Protein AF-0000000079570115 (afdb_homodimer)

Solvent-accessible surface area (backbone atoms only — not comparable to full-atom values): 28268 Å² total; per-residue (Å²): 130,54,68,67,56,49,50,48,51,37,52,71,70,34,70,84,72,47,74,63,49,49,54,50,51,52,37,60,72,34,90,69,39,60,46,42,53,69,56,54,35,53,56,34,44,64,68,73,39,52,60,67,57,50,54,48,49,50,52,51,37,36,74,74,51,54,30,40,80,48,92,73,21,38,26,60,25,71,70,52,47,52,50,35,50,46,42,55,38,42,63,60,65,66,70,51,83,68,86,68,44,22,40,34,41,36,52,58,55,75,94,67,52,72,66,56,49,50,52,49,51,51,53,37,42,76,68,44,38,30,61,69,40,94,53,32,33,34,37,69,54,27,56,77,68,75,79,67,68,72,65,76,71,37,92,39,52,46,49,29,47,29,32,58,76,58,58,68,68,48,49,60,69,48,42,66,60,66,59,54,43,52,50,49,54,53,51,53,55,50,67,70,50,92,62,56,68,55,55,46,49,42,48,52,53,49,49,48,58,52,39,54,68,49,66,78,70,57,71,92,80,47,63,92,79,60,52,62,67,58,47,40,56,53,44,54,57,50,48,54,54,49,49,53,53,49,51,56,60,70,71,106,130,55,68,66,56,50,52,49,49,37,50,72,71,34,70,84,70,48,76,64,49,49,53,49,51,54,37,59,71,33,89,70,39,58,47,42,53,70,56,54,36,51,58,34,46,64,67,74,38,52,58,68,57,49,54,51,48,51,53,52,36,36,74,74,52,55,30,39,82,48,92,73,20,39,26,61,26,73,72,53,45,52,48,34,51,45,42,56,40,43,62,61,64,67,70,51,85,66,88,67,43,22,40,34,40,37,52,57,54,76,94,68,51,71,67,56,49,50,52,49,51,51,54,40,42,74,67,44,36,31,61,67,42,92,54,32,34,35,36,72,55,26,55,78,71,75,80,68,65,72,66,78,72,38,94,38,52,45,49,30,48,28,32,57,76,58,57,67,66,47,47,61,71,48,42,65,61,65,60,53,45,53,51,49,52,52,50,52,55,49,68,72,50,92,60,57,69,56,55,46,48,42,48,52,52,50,51,48,58,51,40,53,68,49,65,78,70,58,70,91,80,47,64,92,78,59,54,63,66,56,47,41,54,52,43,54,58,50,48,55,55,49,49,53,51,48,51,58,60,70,73,107

Secondary structure (DSSP, 8-state):
--HHHHHHHHHHHSPPPPHHHHHHHHHHTSSSSEEEHHHHHHHHHHTT--HHHHHHHHHHHHHTTSEEEETTEEEE-HHHHHHHHHHHHHHS--B----S-EEEEEE--S---HHHHHHHHHHHHHTT-EEEETTEEEEES-B---TT-GGGG-TTEEEEEEEES-HHHHHHHH--HHHHHHHHHHHHHHHTS---HHHHHHHHHHHHHHHHT-----GGGS-TT--HHHHHHHHHHHHHHHHHHHHHHHH-/--HHHHHHHHHHHSPPPPHHHHHHHHHHTSSSSEEEHHHHHHHHHHTT--HHHHHHHHHHHHHTTSEEEETTEEEE-HHHHHHHHHHHHHHS--B----S-EEEEEE--S---HHHHHHHHHHHHHTT-EEEETTEEEEES-B---TT-GGGG-TTEEEEEEEES-HHHHHHHH--HHHHHHHHHHHHHHHTS---HHHHHHHHHHHHHHHHT-----GGGS-TT--HHHHHHHHHHHHHHHHHHHHHHHH-

Nearest PDB structures (foldseek):
  3kfw-assembly1_X  TM=7.604E-01  e=1.268E-18  Mycobacterium tuberculosis
  8a39-assembly2_BP1-2  TM=6.695E-01  e=2.628E-09  Escherichia coli W
  2x4h-assembly1_D  TM=6.745E-01  e=5.618E-01  Saccharolobus solfataricus P2
  7clf-assembly1_A  TM=5.783E-01  e=4.313E-01  Serratia marcescens
  6lbs-assembly6_F  TM=4.288E-01  e=1.241E+00  Kluyveromyces lactis

Organism: NCBI:txid1891644

Foldseek 3Di:
DDPVVLVVLLCVLFPPADLLRQLLLCLLPDVVSKDALLLSQLSCVLVVHHSVNNVVSVVVCVVVPQWDDDVRIIGGDPVSVLVSVLLVCLLPPQWADFPQKKKKKAFQDDDDDPVRQVVVVVVLVSQLWFDLDVRMTMAGDTGDDPPPDPPVPDPGMDIDTDHDPDVQVVCVSGDDQVVLQVSLVSLLSSLVDDDDLSSLSSSLSSLSVSSSNPSPHDPVRDDPVRCSVVSSVSSVVSVVVSVVVSVVSSVD/DDPVVLVVLLCVLFPPADLLRQLLLCLLPDVVSKDALLLSQLSCVLVVHHSVNNVVSVVVCVVVPQWDDDVRIIGGDPVSVLVSVLLVCLLPPQWADFPQKKKKKAFQDDDDDPVVQVVVVVVLVSQLWFDLDVRMTMAGDTGDDPPPDPPVPDPGMDIDTDHDPDVQVVCVSGDDQVVLQVSLVSLLSSLPDDDDLSSLSRSLSSLSVSSSNPSPHDPVRDDPVRCSVVSSVSSVVSVVVSVVVSVVSSVD

Structure (mmCIF, N/CA/C/O backbone):
data_AF-0000000079570115-model_v1
#
loop_
_entity.id
_entity.type
_entity.pdbx_description
1 polymer 'PaaX domain-containing protein, C-domain protein'
#
loop_
_atom_site.group_PDB
_atom_site.id
_atom_site.type_symbol
_atom_site.label_atom_id
_atom_site.label_alt_id
_atom_site.label_comp_id
_atom_site.label_asym_id
_atom_site.label_entity_id
_atom_site.label_seq_id
_atom_site.pdbx_PDB_ins_code
_atom_site.Cartn_x
_atom_site.Cartn_y
_atom_site.Cartn_z
_atom_site.occupancy
_atom_site.B_iso_or_equiv
_atom_site.auth_seq_id
_atom_site.auth_comp_id
_atom_site.auth_asym_id
_atom_site.auth_atom_id
_atom_site.pdbx_PDB_model_num
ATOM 1 N N . MET A 1 1 ? -20.984 -41.219 -18.484 1 45.78 1 MET A N 1
ATOM 2 C CA . MET A 1 1 ? -20.578 -40.125 -19.344 1 45.78 1 MET A CA 1
ATOM 3 C C . MET A 1 1 ? -19.797 -40.625 -20.562 1 45.78 1 MET A C 1
ATOM 5 O O . MET A 1 1 ? -18.891 -41.438 -20.406 1 45.78 1 MET A O 1
ATOM 9 N N . ASN A 1 2 ? -20.312 -40.438 -21.734 1 55.81 2 ASN A N 1
ATOM 10 C CA . ASN A 1 2 ? -19.75 -41.062 -22.938 1 55.81 2 ASN A CA 1
ATOM 11 C C . ASN A 1 2 ? -18.344 -40.562 -23.203 1 55.81 2 ASN A C 1
ATOM 13 O O . ASN A 1 2 ? -17.938 -39.5 -22.734 1 55.81 2 ASN A O 1
ATOM 17 N N . ARG A 1 3 ? -17.609 -41.531 -23.656 1 59.5 3 ARG A N 1
ATOM 18 C CA . ARG A 1 3 ? -16.203 -41.312 -23.984 1 59.5 3 ARG A CA 1
ATOM 19 C C . ARG A 1 3 ? -16.016 -40 -24.766 1 59.5 3 ARG A C 1
ATOM 21 O O . ARG A 1 3 ? -15.039 -39.281 -24.547 1 59.5 3 ARG A O 1
ATOM 28 N N . VAL A 1 4 ? -16.891 -39.844 -25.547 1 59 4 VAL A N 1
ATOM 29 C CA . VAL A 1 4 ? -16.859 -38.688 -26.406 1 59 4 VAL A CA 1
ATOM 30 C C . VAL A 1 4 ? -17.016 -37.406 -25.562 1 59 4 VAL A C 1
ATOM 32 O O . VAL A 1 4 ? -16.328 -36.406 -25.797 1 59 4 VAL A O 1
ATOM 35 N N . GLU A 1 5 ? -17.875 -37.469 -24.656 1 57.25 5 GLU A N 1
ATOM 36 C CA . GLU A 1 5 ? -18.109 -36.344 -23.766 1 57.25 5 GLU A CA 1
ATOM 37 C C . GLU A 1 5 ? -16.891 -36.094 -22.875 1 57.25 5 GLU A C 1
ATOM 39 O O . GLU A 1 5 ? -16.516 -34.938 -22.625 1 57.25 5 GLU A O 1
ATOM 44 N N . GLN A 1 6 ? -16.344 -37.094 -22.578 1 59.25 6 GLN A N 1
ATOM 45 C CA . GLN A 1 6 ? -15.133 -37.031 -21.75 1 59.25 6 GLN A CA 1
ATOM 46 C C . GLN A 1 6 ? -13.977 -36.406 -22.516 1 59.25 6 GLN A C 1
ATOM 48 O O . GLN A 1 6 ? -13.234 -35.594 -21.984 1 59.25 6 GLN A O 1
ATOM 53 N N . GLU A 1 7 ? -13.898 -36.906 -23.719 1 60.16 7 GLU A N 1
ATOM 54 C CA . GLU A 1 7 ? -12.859 -36.375 -24.578 1 60.16 7 GLU A CA 1
ATOM 55 C C . GLU A 1 7 ? -13.062 -34.875 -24.812 1 60.16 7 GLU A C 1
ATOM 57 O O . GLU A 1 7 ? -12.094 -34.094 -24.875 1 60.16 7 GLU A O 1
ATOM 62 N N . ARG A 1 8 ? -14.234 -34.594 -24.828 1 57.75 8 ARG A N 1
ATOM 63 C CA . ARG A 1 8 ? -14.586 -33.219 -25.062 1 57.75 8 ARG A CA 1
ATOM 64 C C . ARG A 1 8 ? -14.25 -32.344 -23.844 1 57.75 8 ARG A C 1
ATOM 66 O O . ARG A 1 8 ? -13.836 -31.203 -23.969 1 57.75 8 ARG A O 1
ATOM 73 N N . ASN A 1 9 ? -14.414 -32.969 -22.812 1 60.19 9 ASN A N 1
ATOM 74 C CA . ASN A 1 9 ? -14.156 -32.25 -21.562 1 60.19 9 ASN A CA 1
ATOM 75 C C . ASN A 1 9 ? -12.672 -31.984 -21.359 1 60.19 9 ASN A C 1
ATOM 77 O O . ASN A 1 9 ? -12.281 -30.875 -20.969 1 60.19 9 ASN A O 1
ATOM 81 N N . VAL A 1 10 ? -11.953 -33 -21.609 1 63.22 10 VAL A N 1
ATOM 82 C CA . VAL A 1 10 ? -10.5 -32.875 -21.5 1 63.22 10 VAL A CA 1
ATOM 83 C C . VAL A 1 10 ? -9.977 -31.875 -22.516 1 63.22 10 VAL A C 1
ATOM 85 O O . VAL A 1 10 ? -9.133 -31.031 -22.203 1 63.22 10 VAL A O 1
ATOM 88 N N . ALA A 1 11 ? -10.484 -32.094 -23.703 1 62.38 11 ALA A N 1
ATOM 89 C CA . ALA A 1 11 ? -10.039 -31.219 -24.781 1 62.38 11 ALA A CA 1
ATOM 90 C C . ALA A 1 11 ? -10.273 -29.75 -24.406 1 62.38 11 ALA A C 1
ATOM 92 O O . ALA A 1 11 ? -9.492 -28.875 -24.781 1 62.38 11 ALA A O 1
ATOM 93 N N . ALA A 1 12 ? -11.336 -29.609 -23.812 1 65.69 12 ALA A N 1
ATOM 94 C CA . ALA A 1 12 ? -11.695 -28.234 -23.438 1 65.69 12 ALA A CA 1
ATOM 95 C C . ALA A 1 12 ? -10.773 -27.703 -22.344 1 65.69 12 ALA A C 1
ATOM 97 O O . ALA A 1 12 ? -10.555 -26.5 -22.25 1 65.69 12 ALA A O 1
ATOM 98 N N . LEU A 1 13 ? -10.227 -28.594 -21.641 1 70.88 13 LEU A N 1
ATOM 99 C CA . LEU A 1 13 ? -9.43 -28.219 -20.469 1 70.88 13 LEU A CA 1
ATOM 100 C C . LEU A 1 13 ? -7.957 -28.094 -20.844 1 70.88 13 LEU A C 1
ATOM 102 O O . LEU A 1 13 ? -7.215 -27.328 -20.234 1 70.88 13 LEU A O 1
ATOM 106 N N . VAL A 1 14 ? -7.684 -28.953 -21.875 1 70.19 14 VAL A N 1
ATOM 107 C CA . VAL A 1 14 ? -6.258 -29.062 -22.172 1 70.19 14 VAL A CA 1
ATOM 108 C C . VAL A 1 14 ? -5.988 -28.578 -23.594 1 70.19 14 VAL A C 1
ATOM 110 O O . VAL A 1 14 ? -6.555 -29.109 -24.547 1 70.19 14 VAL A O 1
ATOM 113 N N . ARG A 1 15 ? -5.445 -27.375 -23.812 1 65.56 15 ARG A N 1
ATOM 114 C CA . ARG A 1 15 ? -5.055 -26.906 -25.141 1 65.56 15 ARG A CA 1
ATOM 115 C C . ARG A 1 15 ? -3.982 -27.812 -25.75 1 65.56 15 ARG A C 1
ATOM 117 O O . ARG A 1 15 ? -3.141 -28.344 -25.016 1 65.56 15 ARG A O 1
ATOM 124 N N . PRO A 1 16 ? -4.191 -28.141 -27 1 72 16 PRO A N 1
ATOM 125 C CA . PRO A 1 16 ? -3.094 -28.859 -27.656 1 72 16 PRO A CA 1
ATOM 126 C C . PRO A 1 16 ? -1.731 -28.219 -27.391 1 72 16 PRO A C 1
ATOM 128 O O . PRO A 1 16 ? -1.606 -26.984 -27.391 1 72 16 PRO A O 1
ATOM 131 N N . LEU A 1 17 ? -0.803 -29.109 -26.891 1 84.56 17 LEU A N 1
ATOM 132 C CA . LEU A 1 17 ? 0.524 -28.578 -26.578 1 84.56 17 LEU A CA 1
ATOM 133 C C . LEU A 1 17 ? 1.313 -28.312 -27.859 1 84.56 17 LEU A C 1
ATOM 135 O O . LEU A 1 17 ? 1.34 -29.141 -28.766 1 84.56 17 LEU A O 1
ATOM 139 N N . SER A 1 18 ? 1.804 -27.156 -28.031 1 91.12 18 SER A N 1
ATOM 140 C CA . SER A 1 18 ? 2.764 -26.875 -29.094 1 91.12 18 SER A CA 1
ATOM 141 C C . SER A 1 18 ? 4.027 -27.703 -28.938 1 91.12 18 SER A C 1
ATOM 143 O O . SER A 1 18 ? 4.262 -28.297 -27.875 1 91.12 18 SER A O 1
ATOM 145 N N . THR A 1 19 ? 4.742 -27.828 -30.062 1 95.12 19 THR A N 1
ATOM 146 C CA . THR A 1 19 ? 6.031 -28.516 -30 1 95.12 19 THR A CA 1
ATOM 147 C C . THR A 1 19 ? 6.891 -27.953 -28.875 1 95.12 19 THR A C 1
ATOM 149 O O . THR A 1 19 ? 7.469 -28.719 -28.094 1 95.12 19 THR A O 1
ATOM 152 N N . ARG A 1 20 ? 6.922 -26.641 -28.766 1 95.31 20 ARG A N 1
ATOM 153 C CA . ARG A 1 20 ? 7.664 -25.969 -27.703 1 95.31 20 ARG A CA 1
ATOM 154 C C . ARG A 1 20 ? 7.16 -26.406 -26.328 1 95.31 20 ARG A C 1
ATOM 156 O O . ARG A 1 20 ? 7.957 -26.703 -25.438 1 95.31 20 ARG A O 1
ATOM 163 N N . SER A 1 21 ? 5.879 -26.469 -26.219 1 92.31 21 SER A N 1
ATOM 164 C CA . SER A 1 21 ? 5.281 -26.812 -24.938 1 92.31 21 SER A CA 1
ATOM 165 C C . SER A 1 21 ? 5.602 -28.25 -24.531 1 92.31 21 SER A C 1
ATOM 167 O O . SER A 1 21 ? 5.836 -28.531 -23.359 1 92.31 21 SER A O 1
ATOM 169 N N . VAL A 1 22 ? 5.566 -29.094 -25.5 1 92.94 22 VAL A N 1
ATOM 170 C CA . VAL A 1 22 ? 5.887 -30.5 -25.266 1 92.94 22 VAL A CA 1
ATOM 171 C C . VAL A 1 22 ? 7.324 -30.625 -24.766 1 92.94 22 VAL A C 1
ATOM 173 O O . VAL A 1 22 ? 7.582 -31.266 -23.75 1 92.94 22 VAL A O 1
ATOM 176 N N . ILE A 1 23 ? 8.219 -29.984 -25.438 1 94.75 23 ILE A N 1
ATOM 177 C CA . ILE A 1 23 ? 9.641 -30.016 -25.094 1 94.75 23 ILE A CA 1
ATOM 178 C C . ILE A 1 23 ? 9.836 -29.453 -23.688 1 94.75 23 ILE A C 1
ATOM 180 O O . ILE A 1 23 ? 10.477 -30.078 -22.844 1 94.75 23 ILE A O 1
ATOM 184 N N . LEU A 1 24 ? 9.25 -28.312 -23.484 1 94.25 24 LEU A N 1
ATOM 185 C CA . LEU A 1 24 ? 9.406 -27.609 -22.203 1 94.25 24 LEU A CA 1
ATOM 186 C C . LEU A 1 24 ? 8.836 -28.438 -21.062 1 94.25 24 LEU A C 1
ATOM 188 O O . LEU A 1 24 ? 9.469 -28.578 -20.016 1 94.25 24 LEU A O 1
ATOM 192 N N . SER A 1 25 ? 7.688 -28.984 -21.266 1 91.38 25 SER A N 1
ATOM 193 C CA . SER A 1 25 ? 7.047 -29.766 -20.219 1 91.38 25 SER A CA 1
ATOM 194 C C . SER A 1 25 ? 7.852 -31.031 -19.906 1 91.38 25 SER A C 1
ATOM 196 O O . SER A 1 25 ? 7.953 -31.422 -18.734 1 91.38 25 SER A O 1
ATOM 198 N N . ALA A 1 26 ? 8.391 -31.641 -20.922 1 91.81 26 ALA A N 1
ATOM 199 C CA . ALA A 1 26 ? 9.227 -32.812 -20.703 1 91.81 26 ALA A CA 1
ATOM 200 C C . ALA A 1 26 ? 10.445 -32.5 -19.859 1 91.81 26 ALA A C 1
ATOM 202 O O . ALA A 1 26 ? 10.773 -33.219 -18.906 1 91.81 26 ALA A O 1
ATOM 203 N N . LEU A 1 27 ? 11.078 -31.406 -20.219 1 93.56 27 LEU A N 1
ATOM 204 C CA . LEU A 1 27 ? 12.281 -31.016 -19.5 1 93.56 27 LEU A CA 1
ATOM 205 C C . LEU A 1 27 ? 11.945 -30.578 -18.078 1 93.56 27 LEU A C 1
ATOM 207 O O . LEU A 1 27 ? 12.656 -30.906 -17.125 1 93.56 27 LEU A O 1
ATOM 211 N N . LEU A 1 28 ? 10.844 -29.859 -17.891 1 91.56 28 LEU A N 1
ATOM 212 C CA . LEU A 1 28 ? 10.422 -29.375 -16.578 1 91.56 28 LEU A CA 1
ATOM 213 C C . LEU A 1 28 ? 10.086 -30.547 -15.656 1 91.56 28 LEU A C 1
ATOM 215 O O . LEU A 1 28 ? 10.203 -30.438 -14.438 1 91.56 28 LEU A O 1
ATOM 219 N N . GLY A 1 29 ? 9.719 -31.625 -16.234 1 89.56 29 GLY A N 1
ATOM 220 C CA . GLY A 1 29 ? 9.328 -32.781 -15.461 1 89.56 29 GLY A CA 1
ATOM 221 C C . GLY A 1 29 ? 10.492 -33.719 -15.172 1 89.56 29 GLY A C 1
ATOM 222 O O . GLY A 1 29 ? 10.336 -34.719 -14.453 1 89.56 29 GLY A O 1
ATOM 223 N N . HIS A 1 30 ? 11.625 -33.438 -15.68 1 89.19 30 HIS A N 1
ATOM 224 C CA . HIS A 1 30 ? 12.781 -34.312 -15.547 1 89.19 30 HIS A CA 1
ATOM 225 C C . HIS A 1 30 ? 13.812 -33.719 -14.594 1 89.19 30 HIS A C 1
ATOM 227 O O . HIS A 1 30 ? 14.109 -32.531 -14.648 1 89.19 30 HIS A O 1
ATOM 233 N N . HIS A 1 31 ? 14.344 -34.625 -13.617 1 89.25 31 HIS A N 1
ATOM 234 C CA . HIS A 1 31 ? 15.367 -34.188 -12.672 1 89.25 31 HIS A CA 1
ATOM 235 C C . HIS A 1 31 ? 16.625 -35.062 -12.789 1 89.25 31 HIS A C 1
ATOM 237 O O . HIS A 1 31 ? 16.578 -36.281 -12.555 1 89.25 31 HIS A O 1
ATOM 243 N N . PRO A 1 32 ? 17.734 -34.312 -13.078 1 90.81 32 PRO A N 1
ATOM 244 C CA . PRO A 1 32 ? 17.922 -32.906 -13.5 1 90.81 32 PRO A CA 1
ATOM 245 C C . PRO A 1 32 ? 17.297 -32.594 -14.852 1 90.81 32 PRO A C 1
ATOM 247 O O . PRO A 1 32 ? 17 -33.531 -15.625 1 90.81 32 PRO A O 1
ATOM 250 N N . PRO A 1 33 ? 16.953 -31.312 -15.086 1 92.69 33 PRO A N 1
ATOM 251 C CA . PRO A 1 33 ? 16.234 -30.984 -16.312 1 92.69 33 PRO A CA 1
ATOM 252 C C . PRO A 1 33 ? 17.141 -30.984 -17.547 1 92.69 33 PRO A C 1
ATOM 254 O O . PRO A 1 33 ? 17.266 -29.969 -18.234 1 92.69 33 PRO A O 1
ATOM 257 N N . VAL A 1 34 ? 17.766 -32.062 -17.812 1 94.44 34 VAL A N 1
ATOM 258 C CA . VAL A 1 34 ? 18.625 -32.344 -18.969 1 94.44 34 VAL A CA 1
ATOM 259 C C . VAL A 1 34 ? 18.172 -33.625 -19.672 1 94.44 34 VAL A C 1
ATOM 261 O O . VAL A 1 34 ? 17.938 -34.656 -19.016 1 94.44 34 VAL A O 1
ATOM 264 N N . MET A 1 35 ? 17.953 -33.5 -20.938 1 94.12 35 MET A N 1
ATOM 265 C CA . MET A 1 35 ? 17.516 -34.656 -21.734 1 94.12 35 MET A CA 1
ATOM 266 C C . MET A 1 35 ? 18.266 -34.719 -23.062 1 94.12 35 MET A C 1
ATOM 268 O O . MET A 1 35 ? 18.469 -33.688 -23.719 1 94.12 35 MET A O 1
ATOM 272 N N . PRO A 1 36 ? 18.75 -35.938 -23.406 1 95.38 36 PRO A N 1
ATOM 273 C CA . PRO A 1 36 ? 19.328 -36.062 -24.75 1 95.38 36 PRO A CA 1
ATOM 274 C C . PRO A 1 36 ? 18.312 -35.812 -25.859 1 95.38 36 PRO A C 1
ATOM 276 O O . PRO A 1 36 ? 17.109 -36 -25.656 1 95.38 36 PRO A O 1
ATOM 279 N N . VAL A 1 37 ? 18.859 -35.406 -27 1 95.94 37 VAL A N 1
ATOM 280 C CA . VAL A 1 37 ? 18.016 -35.125 -28.156 1 95.94 37 VAL A CA 1
ATOM 281 C C . VAL A 1 37 ? 17.172 -36.344 -28.5 1 95.94 37 VAL A C 1
ATOM 283 O O . VAL A 1 37 ? 15.984 -36.188 -28.844 1 95.94 37 VAL A O 1
ATOM 286 N N . SER A 1 38 ? 17.703 -37.531 -28.359 1 94.75 38 SER A N 1
ATOM 287 C CA . SER A 1 38 ? 17 -38.75 -28.719 1 94.75 38 SER A CA 1
ATOM 288 C C . SER A 1 38 ? 15.758 -38.938 -27.859 1 94.75 38 SER A C 1
ATOM 290 O O . SER A 1 38 ? 14.711 -39.375 -28.359 1 94.75 38 SER A O 1
ATOM 292 N N . GLN A 1 39 ? 15.867 -38.656 -26.641 1 93.44 39 GLN A N 1
ATOM 293 C CA . GLN A 1 39 ? 14.727 -38.781 -25.734 1 93.44 39 GLN A CA 1
ATOM 294 C C . GLN A 1 39 ? 13.664 -37.719 -26.047 1 93.44 39 GLN A C 1
ATOM 296 O O . GLN A 1 39 ? 12.469 -38.031 -26.016 1 93.44 39 GLN A O 1
ATOM 301 N N . LEU A 1 40 ? 14.094 -36.531 -26.359 1 95.19 40 LEU A N 1
ATOM 302 C CA . LEU A 1 40 ? 13.156 -35.469 -26.703 1 95.19 40 LEU A CA 1
ATOM 303 C C . LEU A 1 40 ? 12.406 -35.812 -27.984 1 95.19 40 LEU A C 1
ATOM 305 O O . LEU A 1 40 ? 11.211 -35.531 -28.109 1 95.19 40 LEU A O 1
ATOM 309 N N . VAL A 1 41 ? 13.094 -36.438 -28.906 1 95.62 41 VAL A N 1
ATOM 310 C CA . VAL A 1 41 ? 12.477 -36.875 -30.156 1 95.62 41 VAL A CA 1
ATOM 311 C C . VAL A 1 41 ? 11.438 -37.969 -29.859 1 95.62 41 VAL A C 1
ATOM 313 O O . VAL A 1 41 ? 10.344 -37.938 -30.422 1 95.62 41 VAL A O 1
ATOM 316 N N . ARG A 1 42 ? 11.727 -38.844 -28.969 1 94.06 42 ARG A N 1
ATOM 317 C CA . ARG A 1 42 ? 10.797 -39.906 -28.609 1 94.06 42 ARG A CA 1
ATOM 318 C C . ARG A 1 42 ? 9.555 -39.344 -27.938 1 94.06 42 ARG A C 1
ATOM 320 O O . ARG A 1 42 ? 8.438 -39.812 -28.188 1 94.06 42 ARG A O 1
ATOM 327 N N . VAL A 1 43 ? 9.766 -38.406 -27.062 1 92.31 43 VAL A N 1
ATOM 328 C CA . VAL A 1 43 ? 8.625 -37.75 -26.422 1 92.31 43 VAL A CA 1
ATOM 329 C C . VAL A 1 43 ? 7.754 -37.094 -27.484 1 92.31 43 VAL A C 1
ATOM 331 O O . VAL A 1 43 ? 6.527 -37.219 -27.453 1 92.31 43 VAL A O 1
ATOM 334 N N . GLY A 1 44 ? 8.375 -36.375 -28.453 1 94.19 44 GLY A N 1
ATOM 335 C CA . GLY A 1 44 ? 7.637 -35.75 -29.547 1 94.19 44 GLY A CA 1
ATOM 336 C C . GLY A 1 44 ? 6.828 -36.75 -30.344 1 94.19 44 GLY A C 1
ATOM 337 O O . GLY A 1 44 ? 5.707 -36.469 -30.766 1 94.19 44 GLY A O 1
ATOM 338 N N . ALA A 1 45 ? 7.367 -37.938 -30.5 1 93.5 45 ALA A N 1
ATOM 339 C CA . ALA A 1 45 ? 6.703 -39 -31.281 1 93.5 45 ALA A CA 1
ATOM 340 C C . ALA A 1 45 ? 5.383 -39.406 -30.641 1 93.5 45 ALA A C 1
ATOM 342 O O . ALA A 1 45 ? 4.426 -39.75 -31.344 1 93.5 45 ALA A O 1
ATOM 343 N N . LEU A 1 46 ? 5.359 -39.312 -29.375 1 88.94 46 LEU A N 1
ATOM 344 C CA . LEU A 1 46 ? 4.117 -39.625 -28.672 1 88.94 46 LEU A CA 1
ATOM 345 C C . LEU A 1 46 ? 3.006 -38.688 -29.094 1 88.94 46 LEU A C 1
ATOM 347 O O . LEU A 1 46 ? 1.824 -39.031 -29 1 88.94 46 LEU A O 1
ATOM 351 N N . PHE A 1 47 ? 3.363 -37.5 -29.562 1 91.19 47 PHE A N 1
ATOM 352 C CA . PHE A 1 47 ? 2.416 -36.469 -29.969 1 91.19 47 PHE A CA 1
ATOM 353 C C . PHE A 1 47 ? 2.361 -36.344 -31.484 1 91.19 47 PHE A C 1
ATOM 355 O O . PHE A 1 47 ? 1.87 -35.344 -32.031 1 91.19 47 PHE A O 1
ATOM 362 N N . ASP A 1 48 ? 2.938 -37.312 -32.125 1 92.75 48 ASP A N 1
ATOM 363 C CA . ASP A 1 48 ? 2.965 -37.344 -33.594 1 92.75 48 ASP A CA 1
ATOM 364 C C . ASP A 1 48 ? 3.725 -36.156 -34.156 1 92.75 48 ASP A C 1
ATOM 366 O O . ASP A 1 48 ? 3.326 -35.594 -35.188 1 92.75 48 ASP A O 1
ATOM 370 N N . ILE A 1 49 ? 4.719 -35.75 -33.406 1 95.5 49 ILE A N 1
ATOM 371 C CA . ILE A 1 49 ? 5.594 -34.688 -33.906 1 95.5 49 ILE A CA 1
ATOM 372 C C . ILE A 1 49 ? 6.812 -35.312 -34.594 1 95.5 49 ILE A C 1
ATOM 374 O O . ILE A 1 49 ? 7.477 -36.188 -34.031 1 95.5 49 ILE A O 1
ATOM 378 N N . ALA A 1 50 ? 7.066 -34.781 -35.781 1 97.62 50 ALA A N 1
ATOM 379 C CA . ALA A 1 50 ? 8.188 -35.312 -36.562 1 97.62 50 ALA A CA 1
ATOM 380 C C . ALA A 1 50 ? 9.523 -34.938 -35.906 1 97.62 50 ALA A C 1
ATOM 382 O O . ALA A 1 50 ? 9.648 -33.875 -35.312 1 97.62 50 ALA A O 1
ATOM 383 N N . GLU A 1 51 ? 10.484 -35.812 -36.156 1 97.44 51 GLU A N 1
ATOM 384 C CA . GLU A 1 51 ? 11.82 -35.594 -35.594 1 97.44 51 GLU A CA 1
ATOM 385 C C . GLU A 1 51 ? 12.375 -34.25 -36.062 1 97.44 51 GLU A C 1
ATOM 387 O O . GLU A 1 51 ? 12.93 -33.5 -35.25 1 97.44 51 GLU A O 1
ATOM 392 N N . GLY A 1 52 ? 12.242 -33.938 -37.312 1 97.81 52 GLY A N 1
ATOM 393 C CA . GLY A 1 52 ? 12.727 -32.688 -37.844 1 97.81 52 GLY A CA 1
ATOM 394 C C . GLY A 1 52 ? 12.109 -31.469 -37.156 1 97.81 52 GLY A C 1
ATOM 395 O O . GLY A 1 52 ? 12.797 -30.484 -36.875 1 97.81 52 GLY A O 1
ATOM 396 N N . THR A 1 53 ? 10.852 -31.531 -36.875 1 97.75 53 THR A N 1
ATOM 397 C CA . THR A 1 53 ? 10.133 -30.469 -36.219 1 97.75 53 THR A CA 1
ATOM 398 C C . THR A 1 53 ? 10.656 -30.25 -34.812 1 97.75 53 THR A C 1
ATOM 400 O O . THR A 1 53 ? 10.828 -29.125 -34.344 1 97.75 53 THR A O 1
ATOM 403 N N . ILE A 1 54 ? 10.922 -31.359 -34.094 1 97.75 54 ILE A N 1
ATOM 404 C CA . ILE A 1 54 ? 11.5 -31.281 -32.75 1 97.75 54 ILE A CA 1
ATOM 405 C C . ILE A 1 54 ? 12.867 -30.594 -32.812 1 97.75 54 ILE A C 1
ATOM 407 O O . ILE A 1 54 ? 13.141 -29.688 -32.031 1 97.75 54 ILE A O 1
ATOM 411 N N . ARG A 1 55 ? 13.656 -31 -33.812 1 97.25 55 ARG A N 1
ATOM 412 C CA . ARG A 1 55 ? 15.008 -30.469 -33.906 1 97.25 55 ARG A CA 1
ATOM 413 C C . ARG A 1 55 ? 14.992 -28.984 -34.25 1 97.25 55 ARG A C 1
ATOM 415 O O . ARG A 1 55 ? 15.789 -28.219 -33.719 1 97.25 55 ARG A O 1
ATOM 422 N N . VAL A 1 56 ? 14.062 -28.547 -35 1 98.06 56 VAL A N 1
ATOM 423 C CA . VAL A 1 56 ? 13.914 -27.141 -35.344 1 98.06 56 VAL A CA 1
ATOM 424 C C . VAL A 1 56 ? 13.484 -26.344 -34.125 1 98.06 56 VAL A C 1
ATOM 426 O O . VAL A 1 56 ? 14.023 -25.266 -33.844 1 98.06 56 VAL A O 1
ATOM 429 N N . ALA A 1 57 ? 12.555 -26.875 -33.406 1 97.94 57 ALA A N 1
ATOM 430 C CA . ALA A 1 57 ? 12.094 -26.219 -32.188 1 97.94 57 ALA A CA 1
ATOM 431 C C . ALA A 1 57 ? 13.219 -26.094 -31.156 1 97.94 57 ALA A C 1
ATOM 433 O O . ALA A 1 57 ? 13.375 -25.047 -30.531 1 97.94 57 ALA A O 1
ATOM 434 N N . LEU A 1 58 ? 14 -27.125 -31.047 1 98 58 LEU A N 1
ATOM 435 C CA . LEU A 1 58 ? 15.141 -27.078 -30.141 1 98 58 LEU A CA 1
ATOM 436 C C . LEU A 1 58 ? 16.125 -25.984 -30.547 1 98 58 LEU A C 1
ATOM 438 O O . LEU A 1 58 ? 16.625 -25.25 -29.703 1 98 58 LEU A O 1
ATOM 442 N N . SER A 1 59 ? 16.391 -25.875 -31.828 1 97.44 59 SER A N 1
ATOM 443 C CA . SER A 1 59 ? 17.297 -24.859 -32.344 1 97.44 59 SER A CA 1
ATOM 444 C C . SER A 1 59 ? 16.766 -23.453 -32.031 1 97.44 59 SER A C 1
ATOM 446 O O . SER A 1 59 ? 17.516 -22.594 -31.578 1 97.44 59 SER A O 1
ATOM 448 N N . ARG A 1 60 ? 15.539 -23.234 -32.219 1 97.69 60 ARG A N 1
ATOM 449 C CA . ARG A 1 60 ? 14.914 -21.938 -31.969 1 97.69 60 ARG A CA 1
ATOM 450 C C . ARG A 1 60 ? 14.953 -21.594 -30.484 1 97.69 60 ARG A C 1
ATOM 452 O O . ARG A 1 60 ? 15.242 -20.453 -30.109 1 97.69 60 ARG A O 1
ATOM 459 N N . MET A 1 61 ? 14.602 -22.562 -29.656 1 97.31 61 MET A N 1
ATOM 460 C CA . MET A 1 61 ? 14.57 -22.359 -28.219 1 97.31 61 MET A CA 1
ATOM 461 C C . MET A 1 61 ? 15.969 -22.094 -27.672 1 97.31 61 MET A C 1
ATOM 463 O O . MET A 1 61 ? 16.125 -21.391 -26.672 1 97.31 61 MET A O 1
ATOM 467 N N . THR A 1 62 ? 16.953 -22.625 -28.391 1 97.5 62 THR A N 1
ATOM 468 C CA . THR A 1 62 ? 18.344 -22.344 -28.031 1 97.5 62 THR A CA 1
ATOM 469 C C . THR A 1 62 ? 18.734 -20.922 -28.438 1 97.5 62 THR A C 1
ATOM 471 O O . THR A 1 62 ? 19.359 -20.203 -27.672 1 97.5 62 THR A O 1
ATOM 474 N N . THR A 1 63 ? 18.297 -20.562 -29.594 1 97.38 63 THR A N 1
ATOM 475 C CA . THR A 1 63 ? 18.594 -19.234 -30.109 1 97.38 63 THR A CA 1
ATOM 476 C C . THR A 1 63 ? 17.969 -18.156 -29.234 1 97.38 63 THR A C 1
ATOM 478 O O . THR A 1 63 ? 18.578 -17.109 -28.984 1 97.38 63 THR A O 1
ATOM 481 N N . SER A 1 64 ? 16.734 -18.453 -28.75 1 95.56 64 SER A N 1
ATOM 482 C CA . SER A 1 64 ? 16.031 -17.484 -27.906 1 95.56 64 SER A CA 1
ATOM 483 C C . SER A 1 64 ? 16.562 -17.5 -26.484 1 95.56 64 SER A C 1
ATOM 485 O O . SER A 1 64 ? 16.172 -16.688 -25.656 1 95.56 64 SER A O 1
ATOM 487 N N . GLY A 1 65 ? 17.375 -18.5 -26.203 1 95.56 65 GLY A N 1
ATOM 488 C CA . GLY A 1 65 ? 18.016 -18.562 -24.906 1 95.56 65 GLY A CA 1
ATOM 489 C C . GLY A 1 65 ? 17.219 -19.359 -23.891 1 95.56 65 GLY A C 1
ATOM 490 O O . GLY A 1 65 ? 17.609 -19.438 -22.719 1 95.56 65 GLY A O 1
ATOM 491 N N . GLU A 1 66 ? 16.172 -19.984 -24.188 1 95.38 66 GLU A N 1
ATOM 492 C CA . GLU A 1 66 ? 15.359 -20.781 -23.281 1 95.38 66 GLU A CA 1
ATOM 493 C C . GLU A 1 66 ? 16.062 -22.094 -22.922 1 95.38 66 GLU A C 1
ATOM 495 O O . GLU A 1 66 ? 15.93 -22.578 -21.797 1 95.38 66 GLU A O 1
ATOM 500 N N . LEU A 1 67 ? 16.781 -22.578 -23.938 1 97.38 67 LEU A N 1
ATOM 501 C CA . LEU A 1 67 ? 17.516 -23.828 -23.734 1 97.38 67 LEU A CA 1
ATOM 502 C C . LEU A 1 67 ? 19.016 -23.609 -23.938 1 97.38 67 LEU A C 1
ATOM 504 O O . LEU A 1 67 ? 19.422 -22.734 -24.719 1 97.38 67 LEU A O 1
ATOM 508 N N . LEU A 1 68 ? 19.766 -24.344 -23.25 1 97.75 68 LEU A N 1
ATOM 509 C CA . LEU A 1 68 ? 21.219 -24.406 -23.438 1 97.75 68 LEU A CA 1
ATOM 510 C C . LEU A 1 68 ? 21.656 -25.812 -23.875 1 97.75 68 LEU A C 1
ATOM 512 O O . LEU A 1 68 ? 21.109 -26.812 -23.391 1 97.75 68 LEU A O 1
ATOM 516 N N . ARG A 1 69 ? 22.656 -25.844 -24.703 1 95.88 69 ARG A N 1
ATOM 517 C CA . ARG A 1 69 ? 23.219 -27.141 -25.078 1 95.88 69 ARG A CA 1
ATOM 518 C C . ARG A 1 69 ? 24.016 -27.734 -23.938 1 95.88 69 ARG A C 1
ATOM 520 O O . ARG A 1 69 ? 24.766 -27.031 -23.25 1 95.88 69 ARG A O 1
ATOM 527 N N . ASP A 1 70 ? 23.859 -28.953 -23.766 1 95.44 70 ASP A N 1
ATOM 528 C CA . ASP A 1 70 ? 24.578 -29.719 -22.766 1 95.44 70 ASP A CA 1
ATOM 529 C C . ASP A 1 70 ? 24.984 -31.094 -23.297 1 95.44 70 ASP A C 1
ATOM 531 O O . ASP A 1 70 ? 24.234 -32.062 -23.188 1 95.44 70 ASP A O 1
ATOM 535 N N . GLY A 1 71 ? 26.281 -31.188 -23.797 1 93.75 71 GLY A N 1
ATOM 536 C CA . GLY A 1 71 ? 26.703 -32.406 -24.469 1 93.75 71 GLY A CA 1
ATOM 537 C C . GLY A 1 71 ? 25.812 -32.781 -25.641 1 93.75 71 GLY A C 1
ATOM 538 O O . GLY A 1 71 ? 25.656 -31.984 -26.578 1 93.75 71 GLY A O 1
ATOM 539 N N . ASP A 1 72 ? 25.156 -34 -25.453 1 92.75 72 ASP A N 1
ATOM 540 C CA . ASP A 1 72 ? 24.281 -34.469 -26.516 1 92.75 72 ASP A CA 1
ATOM 541 C C . ASP A 1 72 ? 22.828 -34.094 -26.25 1 92.75 72 ASP A C 1
ATOM 543 O O . ASP A 1 72 ? 21.906 -34.594 -26.891 1 92.75 72 ASP A O 1
ATOM 547 N N . GLY A 1 73 ? 22.688 -33.156 -25.344 1 95.81 73 GLY A N 1
ATOM 548 C CA . GLY A 1 73 ? 21.312 -32.844 -24.969 1 95.81 73 GLY A CA 1
ATOM 549 C C . GLY A 1 73 ? 21.094 -31.359 -24.703 1 95.81 73 GLY A C 1
ATOM 550 O O . GLY A 1 73 ? 21.812 -30.5 -25.25 1 95.81 73 GLY A O 1
ATOM 551 N N . TYR A 1 74 ? 19.953 -31.125 -24.109 1 97.38 74 TYR A N 1
ATOM 552 C CA . TYR A 1 74 ? 19.531 -29.766 -23.797 1 97.38 74 TYR A CA 1
ATOM 553 C C . TYR A 1 74 ? 19.141 -29.641 -22.344 1 97.38 74 TYR A C 1
ATOM 555 O O . TYR A 1 74 ? 18.641 -30.594 -21.734 1 97.38 74 TYR A O 1
ATOM 563 N N . ARG A 1 75 ? 19.406 -28.422 -21.781 1 96.75 75 ARG A N 1
ATOM 564 C CA . ARG A 1 75 ? 18.984 -28.109 -20.422 1 96.75 75 ARG A CA 1
ATOM 565 C C . ARG A 1 75 ? 18.25 -26.781 -20.375 1 96.75 75 ARG A C 1
ATOM 567 O O . ARG A 1 75 ? 18.391 -25.953 -21.266 1 96.75 75 ARG A O 1
ATOM 574 N N . LEU A 1 76 ? 17.453 -26.656 -19.297 1 95.94 76 LEU A N 1
ATOM 575 C CA . LEU A 1 76 ? 16.719 -25.406 -19.078 1 95.94 76 LEU A CA 1
ATOM 576 C C . LEU A 1 76 ? 17.672 -24.281 -18.688 1 95.94 76 LEU A C 1
ATOM 578 O O . LEU A 1 76 ? 18.703 -24.516 -18.062 1 95.94 76 LEU A O 1
ATOM 582 N N . ASN A 1 77 ? 17.297 -23.078 -19.125 1 95.19 77 ASN A N 1
ATOM 583 C CA . ASN A 1 77 ? 18.047 -21.938 -18.609 1 95.19 77 ASN A CA 1
ATOM 584 C C . ASN A 1 77 ? 17.719 -21.656 -17.141 1 95.19 77 ASN A C 1
ATOM 586 O O . ASN A 1 77 ? 16.859 -22.328 -16.562 1 95.19 77 ASN A O 1
ATOM 590 N N . ASP A 1 78 ? 18.344 -20.625 -16.625 1 90.56 78 ASP A N 1
ATOM 591 C CA . ASP A 1 78 ? 18.234 -20.359 -15.188 1 90.56 78 ASP A CA 1
ATOM 592 C C . ASP A 1 78 ? 16.797 -19.984 -14.812 1 90.56 78 ASP A C 1
ATOM 594 O O . ASP A 1 78 ? 16.281 -20.438 -13.781 1 90.56 78 ASP A O 1
ATOM 598 N N . ARG A 1 79 ? 16.172 -19.219 -15.617 1 88.5 79 ARG A N 1
ATOM 599 C CA . ARG A 1 79 ? 14.805 -18.781 -15.367 1 88.5 79 ARG A CA 1
ATOM 600 C C . ARG A 1 79 ? 13.852 -19.969 -15.336 1 88.5 79 ARG A C 1
ATOM 602 O O . ARG A 1 79 ? 12.977 -20.047 -14.477 1 88.5 79 ARG A O 1
ATOM 609 N N . LEU A 1 80 ? 14.102 -20.859 -16.203 1 91.38 80 LEU A N 1
ATOM 610 C CA . LEU A 1 80 ? 13.219 -22.031 -16.297 1 91.38 80 LEU A CA 1
ATOM 611 C C . LEU A 1 80 ? 13.539 -23.047 -15.203 1 91.38 80 LEU A C 1
ATOM 613 O O . LEU A 1 80 ? 12.656 -23.781 -14.773 1 91.38 80 LEU A O 1
ATOM 617 N N . ILE A 1 81 ? 14.695 -23 -14.742 1 91.75 81 ILE A N 1
ATOM 618 C CA . ILE A 1 81 ? 15.039 -23.812 -13.578 1 91.75 81 ILE A CA 1
ATOM 619 C C . ILE A 1 81 ? 14.289 -23.297 -12.352 1 91.75 81 ILE A C 1
ATOM 621 O O . ILE A 1 81 ? 13.781 -24.078 -11.555 1 91.75 81 ILE A O 1
ATOM 625 N N . GLU A 1 82 ? 14.211 -22.031 -12.219 1 87 82 GLU A N 1
ATOM 626 C CA . GLU A 1 82 ? 13.43 -21.453 -11.141 1 87 82 GLU A CA 1
ATOM 627 C C . GLU A 1 82 ? 11.953 -21.828 -11.242 1 87 82 GLU A C 1
ATOM 629 O O . GLU A 1 82 ? 11.305 -22.125 -10.234 1 87 82 GLU A O 1
ATOM 634 N N . ARG A 1 83 ? 11.5 -21.797 -12.438 1 87.94 83 ARG A N 1
ATOM 635 C CA . ARG A 1 83 ? 10.125 -22.219 -12.672 1 87.94 83 ARG A CA 1
ATOM 636 C C . ARG A 1 83 ? 9.93 -23.688 -12.266 1 87.94 83 ARG A C 1
ATOM 638 O O . ARG A 1 83 ? 8.891 -24.047 -11.711 1 87.94 83 ARG A O 1
ATOM 645 N N . GLN A 1 84 ? 10.859 -24.516 -12.57 1 91.44 84 GLN A N 1
ATOM 646 C CA . GLN A 1 84 ? 10.797 -25.906 -12.172 1 91.44 84 GLN A CA 1
ATOM 647 C C . GLN A 1 84 ? 10.734 -26.047 -10.656 1 91.44 84 GLN A C 1
ATOM 649 O O . GLN A 1 84 ? 9.969 -26.859 -10.133 1 91.44 84 GLN A O 1
ATOM 654 N N . GLN A 1 85 ? 11.516 -25.234 -10.031 1 87.69 85 GLN A N 1
ATOM 655 C CA . GLN A 1 85 ? 11.508 -25.25 -8.57 1 87.69 85 GLN A CA 1
ATOM 656 C C . GLN A 1 85 ? 10.141 -24.844 -8.016 1 87.69 85 GLN A C 1
ATOM 658 O O . GLN A 1 85 ? 9.648 -25.453 -7.066 1 87.69 85 GLN A O 1
ATOM 663 N N . LEU A 1 86 ? 9.617 -23.875 -8.648 1 86.38 86 LEU A N 1
ATOM 664 C CA . LEU A 1 86 ? 8.289 -23.438 -8.25 1 86.38 86 LEU A CA 1
ATOM 665 C C . LEU A 1 86 ? 7.254 -24.531 -8.477 1 86.38 86 LEU A C 1
ATOM 667 O O . LEU A 1 86 ? 6.387 -24.766 -7.633 1 86.38 86 LEU A O 1
ATOM 671 N N . GLN A 1 87 ? 7.383 -25.125 -9.562 1 89.25 87 GLN A N 1
ATOM 672 C CA . GLN A 1 87 ? 6.488 -26.234 -9.875 1 89.25 87 GLN A CA 1
ATOM 673 C C . GLN A 1 87 ? 6.609 -27.359 -8.844 1 89.25 87 GLN A C 1
ATOM 675 O O . GLN A 1 87 ? 5.598 -27.859 -8.344 1 89.25 87 GLN A O 1
ATOM 680 N N . ASP A 1 88 ? 7.773 -27.688 -8.484 1 88.38 88 ASP A N 1
ATOM 681 C CA . ASP A 1 88 ? 8.016 -28.75 -7.504 1 88.38 88 ASP A CA 1
ATOM 682 C C . ASP A 1 88 ? 7.445 -28.375 -6.141 1 88.38 88 ASP A C 1
ATOM 684 O O . ASP A 1 88 ? 6.797 -29.188 -5.484 1 88.38 88 ASP A O 1
ATOM 688 N N . SER A 1 89 ? 7.645 -27.141 -5.801 1 88.5 89 SER A N 1
ATOM 689 C CA . SER A 1 89 ? 7.145 -26.688 -4.508 1 88.5 89 SER A CA 1
ATOM 690 C C . SER A 1 89 ? 5.621 -26.625 -4.492 1 88.5 89 SER A C 1
ATOM 692 O O . SER A 1 89 ? 4.996 -26.766 -3.436 1 88.5 89 SER A O 1
ATOM 694 N N . SER A 1 90 ? 5.051 -26.453 -5.637 1 92.31 90 SER A N 1
ATOM 695 C CA . SER A 1 90 ? 3.598 -26.359 -5.746 1 92.31 90 SER A CA 1
ATOM 696 C C . SER A 1 90 ? 2.943 -27.719 -5.586 1 92.31 90 SER A C 1
ATOM 698 O O . SER A 1 90 ? 1.772 -27.812 -5.215 1 92.31 90 SER A O 1
ATOM 700 N N . ARG A 1 91 ? 3.674 -28.75 -5.844 1 92.88 91 ARG A N 1
ATOM 701 C CA . ARG A 1 91 ? 3.18 -30.109 -5.668 1 92.88 91 ARG A CA 1
ATOM 702 C C . ARG A 1 91 ? 3.072 -30.469 -4.188 1 92.88 91 ARG A C 1
ATOM 704 O O . ARG A 1 91 ? 2.143 -31.172 -3.777 1 92.88 91 ARG A O 1
ATOM 711 N N . GLN A 1 92 ? 4.031 -30.031 -3.494 1 90.88 92 GLN A N 1
ATOM 712 C CA . GLN A 1 92 ? 4.094 -30.25 -2.053 1 90.88 92 GLN A CA 1
ATOM 713 C C . GLN A 1 92 ? 4.488 -28.969 -1.318 1 90.88 92 GLN A C 1
ATOM 715 O O . GLN A 1 92 ? 5.609 -28.859 -0.811 1 90.88 92 GLN A O 1
ATOM 720 N N . PRO A 1 93 ? 3.488 -28.141 -1.22 1 91.38 93 PRO A N 1
ATOM 721 C CA . PRO A 1 93 ? 3.836 -26.859 -0.605 1 91.38 93 PRO A CA 1
ATOM 722 C C . PRO A 1 93 ? 4.094 -26.969 0.896 1 91.38 93 PRO A C 1
ATOM 724 O O . PRO A 1 93 ? 3.463 -27.797 1.574 1 91.38 93 PRO A O 1
ATOM 727 N N . GLN A 1 94 ? 5.043 -26.188 1.331 1 89.38 94 GLN A N 1
ATOM 728 C CA . GLN A 1 94 ? 5.305 -26.062 2.762 1 89.38 94 GLN A CA 1
ATOM 729 C C . GLN A 1 94 ? 4.609 -24.844 3.35 1 89.38 94 GLN A C 1
ATOM 731 O O . GLN A 1 94 ? 5.012 -23.703 3.088 1 89.38 94 GLN A O 1
ATOM 736 N N . THR A 1 95 ? 3.588 -25.094 4.105 1 92.88 95 THR A N 1
ATOM 737 C CA . THR A 1 95 ? 2.85 -24.016 4.742 1 92.88 95 THR A CA 1
ATOM 738 C C . THR A 1 95 ? 3.01 -24.062 6.258 1 92.88 95 THR A C 1
ATOM 740 O O . THR A 1 95 ? 3.398 -25.094 6.812 1 92.88 95 THR A O 1
ATOM 743 N N . SER A 1 96 ? 2.877 -22.953 6.879 1 93.81 96 SER A N 1
ATOM 744 C CA . SER A 1 96 ? 2.916 -22.844 8.336 1 93.81 96 SER A CA 1
ATOM 745 C C . SER A 1 96 ? 1.593 -22.328 8.883 1 93.81 96 SER A C 1
ATOM 747 O O . SER A 1 96 ? 0.74 -21.844 8.125 1 93.81 96 SER A O 1
ATOM 749 N N . ALA A 1 97 ? 1.503 -22.516 10.219 1 95.12 97 ALA A N 1
ATOM 750 C CA . ALA A 1 97 ? 0.331 -21.953 10.883 1 95.12 97 ALA A CA 1
ATOM 751 C C . ALA A 1 97 ? 0.264 -20.438 10.68 1 95.12 97 ALA A C 1
ATOM 753 O O . ALA A 1 97 ? 1.29 -19.75 10.711 1 95.12 97 ALA A O 1
ATOM 754 N N . TRP A 1 98 ? -0.965 -19.984 10.523 1 96.56 98 TRP A N 1
ATOM 755 C CA . TRP A 1 98 ? -1.178 -18.578 10.195 1 96.56 98 TRP A CA 1
ATOM 756 C C . TRP A 1 98 ? -1.703 -17.828 11.406 1 96.56 98 TRP A C 1
ATOM 758 O O . TRP A 1 98 ? -2.656 -18.25 12.062 1 96.56 98 TRP A O 1
ATOM 768 N N . ASP A 1 99 ? -1.135 -16.625 11.75 1 96.75 99 ASP A N 1
ATOM 769 C CA . ASP A 1 99 ? -1.519 -15.852 12.922 1 96.75 99 ASP A CA 1
ATOM 770 C C . ASP A 1 99 ? -2.299 -14.602 12.531 1 96.75 99 ASP A C 1
ATOM 772 O O . ASP A 1 99 ? -2.467 -13.688 13.336 1 96.75 99 ASP A O 1
ATOM 776 N N . GLY A 1 100 ? -2.695 -14.539 11.305 1 97.5 100 GLY A N 1
ATOM 777 C CA . GLY A 1 100 ? -3.449 -13.391 10.836 1 97.5 100 GLY A CA 1
ATOM 778 C C . GLY A 1 100 ? -2.598 -12.375 10.102 1 97.5 100 GLY A C 1
ATOM 779 O O . GLY A 1 100 ? -3.123 -11.445 9.477 1 97.5 100 GLY A O 1
ATOM 780 N N . SER A 1 101 ? -1.279 -12.586 10.062 1 97.75 101 SER A N 1
ATOM 781 C CA . SER A 1 101 ? -0.366 -11.609 9.484 1 97.75 101 SER A CA 1
ATOM 782 C C . SER A 1 101 ? -0.263 -11.766 7.973 1 97.75 101 SER A C 1
ATOM 784 O O . SER A 1 101 ? -0.468 -12.867 7.445 1 97.75 101 SER A O 1
ATOM 786 N N . TRP A 1 102 ? -0.049 -10.688 7.383 1 98.12 102 TRP A N 1
ATOM 787 C CA . TRP A 1 102 ? 0.187 -10.633 5.945 1 98.12 102 TRP A CA 1
ATOM 788 C C . TRP A 1 102 ? 1.554 -10.031 5.641 1 98.12 102 TRP A C 1
ATOM 790 O O . TRP A 1 102 ? 1.972 -9.07 6.285 1 98.12 102 TRP A O 1
ATOM 800 N N . ARG A 1 103 ? 2.232 -10.625 4.691 1 96.75 103 ARG A N 1
ATOM 801 C CA . ARG A 1 103 ? 3.396 -9.977 4.094 1 96.75 103 ARG A CA 1
ATOM 802 C C . ARG A 1 103 ? 2.977 -8.945 3.049 1 96.75 103 ARG A C 1
ATOM 804 O O . ARG A 1 103 ? 2.137 -9.234 2.191 1 96.75 103 ARG A O 1
ATOM 811 N N . MET A 1 104 ? 3.512 -7.805 3.148 1 97.19 104 MET A N 1
ATOM 812 C CA . MET A 1 104 ? 3.166 -6.73 2.223 1 97.19 104 MET A CA 1
ATOM 813 C C . MET A 1 104 ? 4.418 -6.027 1.713 1 97.19 104 MET A C 1
ATOM 815 O O . MET A 1 104 ? 5.355 -5.789 2.479 1 97.19 104 MET A O 1
ATOM 819 N N . VAL A 1 105 ? 4.422 -5.711 0.421 1 95.62 105 VAL A N 1
ATOM 820 C CA . VAL A 1 105 ? 5.523 -4.992 -0.212 1 95.62 105 VAL A CA 1
ATOM 821 C C . VAL A 1 105 ? 4.977 -3.826 -1.03 1 95.62 105 VAL A C 1
ATOM 823 O O . VAL A 1 105 ? 4.078 -4.004 -1.856 1 95.62 105 VAL A O 1
ATOM 826 N N . ALA A 1 106 ? 5.488 -2.635 -0.782 1 95.19 106 ALA A N 1
ATOM 827 C CA . ALA A 1 106 ? 5.141 -1.446 -1.558 1 95.19 106 ALA A CA 1
ATOM 828 C C . ALA A 1 106 ? 6.332 -0.959 -2.379 1 95.19 106 ALA A C 1
ATOM 830 O O . ALA A 1 106 ? 7.441 -0.823 -1.854 1 95.19 106 ALA A O 1
ATOM 831 N N . ILE A 1 107 ? 6.07 -0.686 -3.641 1 92.62 107 ILE A N 1
ATOM 832 C CA . ILE A 1 107 ? 7.066 -0.061 -4.504 1 92.62 107 ILE A CA 1
ATOM 833 C C . ILE A 1 107 ? 7.023 1.455 -4.328 1 92.62 107 ILE A C 1
ATOM 835 O O . ILE A 1 107 ? 5.957 2.066 -4.426 1 92.62 107 ILE A O 1
ATOM 839 N N . THR A 1 108 ? 8.148 2.035 -4.016 1 87.44 108 THR A N 1
ATOM 840 C CA . THR A 1 108 ? 8.164 3.477 -3.797 1 87.44 108 THR A CA 1
ATOM 841 C C . THR A 1 108 ? 8.914 4.188 -4.918 1 87.44 108 THR A C 1
ATOM 843 O O . THR A 1 108 ? 8.852 5.414 -5.027 1 87.44 108 THR A O 1
ATOM 846 N N . ALA A 1 109 ? 9.555 3.391 -5.672 1 73.19 109 ALA A N 1
ATOM 847 C CA . ALA A 1 109 ? 10.344 3.99 -6.742 1 73.19 109 ALA A CA 1
ATOM 848 C C . ALA A 1 109 ? 9.461 4.719 -7.746 1 73.19 109 ALA A C 1
ATOM 850 O O . ALA A 1 109 ? 8.305 4.332 -7.961 1 73.19 109 ALA A O 1
ATOM 851 N N . GLY A 1 110 ? 9.977 5.859 -8.234 1 69.69 110 GLY A N 1
ATOM 852 C CA . GLY A 1 110 ? 9.336 6.578 -9.32 1 69.69 110 GLY A CA 1
ATOM 853 C C . GLY A 1 110 ? 9.18 5.738 -10.578 1 69.69 110 GLY A C 1
ATOM 854 O O . GLY A 1 110 ? 8.883 4.547 -10.5 1 69.69 110 GLY A O 1
ATOM 855 N N . ARG A 1 111 ? 9.484 6.156 -11.648 1 72.25 111 ARG A N 1
ATOM 856 C CA . ARG A 1 111 ? 9.273 5.602 -12.984 1 72.25 111 ARG A CA 1
ATOM 857 C C . ARG A 1 111 ? 10.188 4.406 -13.227 1 72.25 111 ARG A C 1
ATOM 859 O O . ARG A 1 111 ? 11.391 4.473 -12.961 1 72.25 111 ARG A O 1
ATOM 866 N N . ARG A 1 112 ? 9.617 3.248 -13.484 1 81.44 112 ARG A N 1
ATOM 867 C CA . ARG A 1 112 ? 10.273 2.018 -13.914 1 81.44 112 ARG A CA 1
ATOM 868 C C . ARG A 1 112 ? 9.938 1.691 -15.359 1 81.44 112 ARG A C 1
ATOM 870 O O . ARG A 1 112 ? 8.852 2.037 -15.844 1 81.44 112 ARG A O 1
ATOM 877 N N . SER A 1 113 ? 10.945 1.122 -16 1 87.94 113 SER A N 1
ATOM 878 C CA . SER A 1 113 ? 10.68 0.686 -17.375 1 87.94 113 SER A CA 1
ATOM 879 C C . SER A 1 113 ? 9.648 -0.435 -17.406 1 87.94 113 SER A C 1
ATOM 881 O O . SER A 1 113 ? 9.344 -1.037 -16.359 1 87.94 113 SER A O 1
ATOM 883 N N . ARG A 1 114 ? 9.219 -0.562 -18.609 1 88.06 114 ARG A N 1
ATOM 884 C CA . ARG A 1 114 ? 8.258 -1.648 -18.797 1 88.06 114 ARG A CA 1
ATOM 885 C C . ARG A 1 114 ? 8.883 -2.994 -18.438 1 88.06 114 ARG A C 1
ATOM 887 O O . ARG A 1 114 ? 8.25 -3.826 -17.797 1 88.06 114 ARG A O 1
ATOM 894 N N . SER A 1 115 ? 10.086 -3.162 -18.781 1 88.88 115 SER A N 1
ATOM 895 C CA . SER A 1 115 ? 10.789 -4.418 -18.531 1 88.88 115 SER A CA 1
ATOM 896 C C . SER A 1 115 ? 11.008 -4.641 -17.047 1 88.88 115 SER A C 1
ATOM 898 O O . SER A 1 115 ? 10.859 -5.762 -16.547 1 88.88 115 SER A O 1
ATOM 900 N N . GLU A 1 116 ? 11.297 -3.57 -16.359 1 85.69 116 GLU A N 1
ATOM 901 C CA . GLU A 1 116 ? 11.508 -3.658 -14.914 1 85.69 116 GLU A CA 1
ATOM 902 C C . GLU A 1 116 ? 10.203 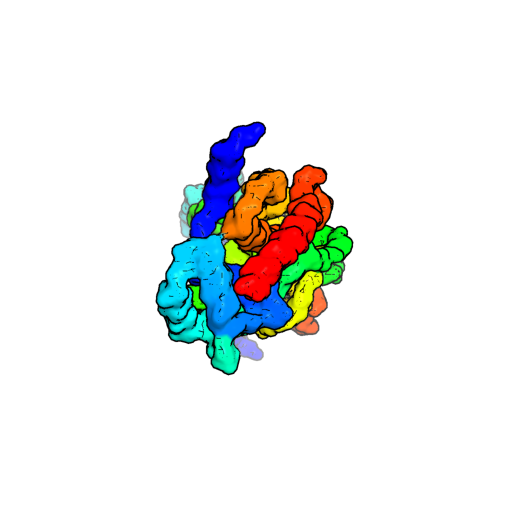-3.982 -14.188 1 85.69 116 GLU A C 1
ATOM 904 O O . GLU A 1 116 ? 10.195 -4.781 -13.25 1 85.69 116 GLU A O 1
ATOM 909 N N . ARG A 1 117 ? 9.156 -3.406 -14.711 1 86.69 117 ARG A N 1
ATOM 910 C CA . ARG A 1 117 ? 7.848 -3.652 -14.117 1 86.69 117 ARG A CA 1
ATOM 911 C C . ARG A 1 117 ? 7.422 -5.105 -14.312 1 86.69 117 ARG A C 1
ATOM 913 O O . ARG A 1 117 ? 6.934 -5.742 -13.375 1 86.69 117 ARG A O 1
ATOM 920 N N . ASP A 1 118 ? 7.691 -5.59 -15.438 1 87.75 118 ASP A N 1
ATOM 921 C CA . ASP A 1 118 ? 7.324 -6.969 -15.742 1 87.75 118 ASP A CA 1
ATOM 922 C C . ASP A 1 118 ? 8.148 -7.957 -14.922 1 87.75 118 ASP A C 1
ATOM 924 O O . ASP A 1 118 ? 7.613 -8.945 -14.406 1 87.75 118 ASP A O 1
ATOM 928 N N . ALA A 1 119 ? 9.391 -7.668 -14.836 1 84.88 119 ALA A N 1
ATOM 929 C CA . ALA A 1 119 ? 10.273 -8.523 -14.039 1 84.88 119 ALA A CA 1
ATOM 930 C C . ALA A 1 119 ? 9.836 -8.547 -12.578 1 84.88 119 ALA A C 1
ATOM 932 O O . ALA A 1 119 ? 9.852 -9.602 -11.938 1 84.88 119 ALA A O 1
ATOM 933 N N . PHE A 1 120 ? 9.469 -7.441 -12.141 1 86.12 120 PHE A N 1
ATOM 934 C CA . PHE A 1 120 ? 9.023 -7.359 -10.75 1 86.12 120 PHE A CA 1
ATOM 935 C C . PHE A 1 120 ? 7.719 -8.117 -10.547 1 86.12 120 PHE A C 1
ATOM 937 O O . PHE A 1 120 ? 7.578 -8.875 -9.586 1 86.12 120 PHE A O 1
ATOM 944 N N . ARG A 1 121 ? 6.879 -7.926 -11.477 1 89.25 121 ARG A N 1
ATOM 945 C CA . ARG A 1 121 ? 5.605 -8.641 -11.406 1 89.25 121 ARG A CA 1
ATOM 946 C C . ARG A 1 121 ? 5.828 -10.148 -11.414 1 89.25 121 ARG A C 1
ATOM 948 O O . ARG A 1 121 ? 5.203 -10.875 -10.633 1 89.25 121 ARG A O 1
ATOM 955 N N . ASN A 1 122 ? 6.688 -10.594 -12.156 1 86.06 122 ASN A N 1
ATOM 956 C CA . ASN A 1 122 ? 6.996 -12.016 -12.219 1 86.06 122 ASN A CA 1
ATOM 957 C C . ASN A 1 122 ? 7.594 -12.516 -10.906 1 86.06 122 ASN A C 1
ATOM 959 O O . ASN A 1 122 ? 7.25 -13.609 -10.445 1 86.06 122 ASN A O 1
ATOM 963 N N . ALA A 1 123 ? 8.422 -11.68 -10.367 1 86.19 123 ALA A N 1
ATOM 964 C CA . ALA A 1 123 ? 9.047 -12.047 -9.094 1 86.19 123 ALA A CA 1
ATOM 965 C C . ALA A 1 123 ? 8.008 -12.148 -7.984 1 86.19 123 ALA A C 1
ATOM 967 O O . ALA A 1 123 ? 8.055 -13.062 -7.16 1 86.19 123 ALA A O 1
ATOM 968 N N . MET A 1 124 ? 7.094 -11.234 -8.016 1 91.12 124 MET A N 1
ATOM 969 C CA . MET A 1 124 ? 6.047 -11.25 -6.996 1 91.12 124 MET A CA 1
ATOM 970 C C . MET A 1 124 ? 5.125 -12.453 -7.172 1 91.12 124 MET A C 1
ATOM 972 O O . MET A 1 124 ? 4.762 -13.109 -6.195 1 91.12 124 MET A O 1
ATOM 976 N N . ARG A 1 125 ? 4.883 -12.758 -8.344 1 88.25 125 ARG A N 1
ATOM 977 C CA . ARG A 1 125 ? 4.02 -13.906 -8.625 1 88.25 125 ARG A CA 1
ATOM 978 C C . ARG A 1 125 ? 4.703 -15.211 -8.234 1 88.25 125 ARG A C 1
ATOM 980 O O . ARG A 1 125 ? 4.051 -16.141 -7.742 1 88.25 125 ARG A O 1
ATOM 987 N N . ALA A 1 126 ? 5.973 -15.258 -8.438 1 86.19 126 ALA A N 1
ATOM 988 C CA . ALA A 1 126 ? 6.746 -16.438 -8.055 1 86.19 126 ALA A CA 1
ATOM 989 C C . ALA A 1 126 ? 6.688 -16.656 -6.543 1 86.19 126 ALA A C 1
ATOM 991 O O . ALA A 1 126 ? 6.84 -17.781 -6.066 1 86.19 126 ALA A O 1
ATOM 992 N N . GLN A 1 127 ? 6.402 -15.586 -5.898 1 88.94 127 GLN A N 1
ATOM 993 C CA . GLN A 1 127 ? 6.273 -15.664 -4.449 1 88.94 127 GLN A CA 1
ATOM 994 C C . GLN A 1 127 ? 4.809 -15.773 -4.031 1 88.94 127 GLN A C 1
ATOM 996 O O . GLN A 1 127 ? 4.488 -15.641 -2.848 1 88.94 127 GLN A O 1
ATOM 1001 N N . ARG A 1 128 ? 3.982 -15.938 -4.949 1 93 128 ARG A N 1
ATOM 1002 C CA . ARG A 1 128 ? 2.543 -16.141 -4.793 1 93 128 ARG A CA 1
ATOM 1003 C C . ARG A 1 128 ? 1.885 -14.898 -4.188 1 93 128 ARG A C 1
ATOM 1005 O O . ARG A 1 128 ? 0.88 -15.016 -3.48 1 93 128 ARG A O 1
ATOM 1012 N N . MET A 1 129 ? 2.521 -13.766 -4.414 1 95.31 129 MET A N 1
ATOM 1013 C CA . MET A 1 129 ? 1.922 -12.508 -3.99 1 95.31 129 MET A CA 1
ATOM 1014 C C . MET A 1 129 ? 0.865 -12.047 -4.984 1 95.31 129 MET A C 1
ATOM 1016 O O . MET A 1 129 ? 0.935 -12.375 -6.172 1 95.31 129 MET A O 1
ATOM 1020 N N . ALA A 1 130 ? -0.091 -11.336 -4.449 1 97 130 ALA A N 1
ATOM 1021 C CA . ALA A 1 130 ? -1.101 -10.695 -5.293 1 97 130 ALA A CA 1
ATOM 1022 C C . ALA A 1 130 ? -1.047 -9.18 -5.164 1 97 130 ALA A C 1
ATOM 1024 O O . ALA A 1 130 ? -0.633 -8.648 -4.129 1 97 130 ALA A O 1
ATOM 1025 N N . GLU A 1 131 ? -1.484 -8.555 -6.23 1 95.94 131 GLU A N 1
ATOM 1026 C CA . GLU A 1 131 ? -1.434 -7.098 -6.289 1 95.94 131 GLU A CA 1
ATOM 1027 C C . GLU A 1 131 ? -2.777 -6.484 -5.91 1 95.94 131 GLU A C 1
ATOM 1029 O O . GLU A 1 131 ? -3.787 -6.73 -6.574 1 95.94 131 GLU A O 1
ATOM 1034 N N . LEU A 1 132 ? -2.787 -5.75 -4.785 1 95.56 132 LEU A N 1
ATOM 1035 C CA . LEU A 1 132 ? -4.02 -5.094 -4.363 1 95.56 132 LEU A CA 1
ATOM 1036 C C . LEU A 1 132 ? -4.305 -3.865 -5.223 1 95.56 132 LEU A C 1
ATOM 1038 O O . LEU A 1 132 ? -5.453 -3.611 -5.59 1 95.56 132 LEU A O 1
ATOM 1042 N N . ARG A 1 133 ? -3.277 -3.129 -5.492 1 92.25 133 ARG A N 1
ATOM 1043 C CA . ARG A 1 133 ? -3.207 -1.99 -6.402 1 92.25 133 ARG A CA 1
ATOM 1044 C C . ARG A 1 133 ? -1.802 -1.833 -6.973 1 92.25 133 ARG A C 1
ATOM 1046 O O . ARG A 1 133 ? -0.862 -2.482 -6.508 1 92.25 133 ARG A O 1
ATOM 1053 N N . GLU A 1 134 ? -1.729 -0.97 -7.934 1 89.62 134 GLU A N 1
ATOM 1054 C CA . GLU A 1 134 ? -0.435 -0.831 -8.594 1 89.62 134 GLU A CA 1
ATOM 1055 C C . GLU A 1 134 ? 0.681 -0.599 -7.578 1 89.62 134 GLU A C 1
ATOM 1057 O O . GLU A 1 134 ? 0.646 0.374 -6.82 1 89.62 134 GLU A O 1
ATOM 1062 N N . GLY A 1 135 ? 1.582 -1.54 -7.535 1 90.75 135 GLY A N 1
ATOM 1063 C CA . GLY A 1 135 ? 2.785 -1.393 -6.734 1 90.75 135 GLY A CA 1
ATOM 1064 C C . GLY A 1 135 ? 2.602 -1.835 -5.293 1 90.75 135 GLY A C 1
ATOM 1065 O O . GLY A 1 135 ? 3.498 -1.661 -4.465 1 90.75 135 GLY A O 1
ATOM 1066 N N . LEU A 1 136 ? 1.466 -2.383 -4.973 1 95.38 136 LEU A N 1
ATOM 1067 C CA . LEU A 1 136 ? 1.22 -2.9 -3.631 1 95.38 136 LEU A CA 1
ATOM 1068 C C . LEU A 1 136 ? 0.855 -4.379 -3.678 1 95.38 136 LEU A C 1
ATOM 1070 O O . LEU A 1 136 ? -0.24 -4.742 -4.117 1 95.38 136 LEU A O 1
ATOM 1074 N N . TRP A 1 137 ? 1.799 -5.188 -3.176 1 96.25 137 TRP A N 1
ATOM 1075 C CA . TRP A 1 137 ? 1.657 -6.641 -3.238 1 96.25 137 TRP A CA 1
ATOM 1076 C C . TRP A 1 137 ? 1.531 -7.234 -1.839 1 96.25 137 TRP A C 1
ATOM 1078 O O . TRP A 1 137 ? 2.133 -6.73 -0.887 1 96.25 137 TRP A O 1
ATOM 1088 N N . MET A 1 138 ? 0.742 -8.289 -1.783 1 97.56 138 MET A N 1
ATOM 1089 C CA . MET A 1 138 ? 0.613 -8.867 -0.448 1 97.56 138 MET A CA 1
ATOM 1090 C C . MET A 1 138 ? 0.108 -10.305 -0.525 1 97.56 138 MET A C 1
ATOM 1092 O O . MET A 1 138 ? -0.425 -10.727 -1.553 1 97.56 138 MET A O 1
ATOM 1096 N N . ARG A 1 139 ? 0.309 -10.984 0.555 1 97.56 139 ARG A N 1
ATOM 1097 C CA . ARG A 1 139 ? -0.22 -12.32 0.803 1 97.56 139 ARG A CA 1
ATOM 1098 C C . ARG A 1 139 ? -0.212 -12.648 2.293 1 97.56 139 ARG A C 1
ATOM 1100 O O . ARG A 1 139 ? 0.563 -12.07 3.057 1 97.56 139 ARG A O 1
ATOM 1107 N N . PRO A 1 140 ? -1.097 -13.594 2.703 1 97.94 140 PRO A N 1
ATOM 1108 C CA . PRO A 1 140 ? -0.948 -14.086 4.074 1 97.94 140 PRO A CA 1
ATOM 1109 C C . PRO A 1 140 ? 0.429 -14.688 4.34 1 97.94 140 PRO A C 1
ATOM 1111 O O . PRO A 1 140 ? 1 -15.336 3.461 1 97.94 140 PRO A O 1
ATOM 1114 N N . ASP A 1 141 ? 0.915 -14.484 5.551 1 96.62 141 ASP A N 1
ATOM 1115 C CA . ASP A 1 141 ? 2.252 -14.945 5.91 1 96.62 141 ASP A CA 1
ATOM 1116 C C . ASP A 1 141 ? 2.219 -16.375 6.426 1 96.62 141 ASP A C 1
ATOM 1118 O O . ASP A 1 141 ? 2.426 -16.625 7.613 1 96.62 141 ASP A O 1
ATOM 1122 N N . ASN A 1 142 ? 2.066 -17.359 5.539 1 96.5 142 ASN A N 1
ATOM 1123 C CA . ASN A 1 142 ? 1.941 -18.75 5.961 1 96.5 142 ASN A CA 1
ATOM 1124 C C . ASN A 1 142 ? 2.826 -19.672 5.121 1 96.5 142 ASN A C 1
ATOM 1126 O O . ASN A 1 142 ? 2.723 -20.891 5.219 1 96.5 142 ASN A O 1
ATOM 1130 N N . ILE A 1 143 ? 3.584 -19.047 4.152 1 91.88 143 ILE A N 1
ATOM 1131 C CA . ILE A 1 143 ? 4.496 -19.875 3.373 1 91.88 143 ILE A CA 1
ATOM 1132 C C . ILE A 1 143 ? 5.93 -19.391 3.561 1 91.88 143 ILE A C 1
ATOM 1134 O O . ILE A 1 143 ? 6.156 -18.203 3.824 1 91.88 143 ILE A O 1
ATOM 1138 N N . ALA A 1 144 ? 6.785 -20.375 3.586 1 77.88 144 ALA A N 1
ATOM 1139 C CA . ALA A 1 144 ? 8.188 -20 3.729 1 77.88 144 ALA A CA 1
ATOM 1140 C C . ALA A 1 144 ? 8.688 -19.25 2.496 1 77.88 144 ALA A C 1
ATOM 1142 O O . ALA A 1 144 ? 8.336 -19.594 1.366 1 77.88 144 ALA A O 1
ATOM 1143 N N . VAL A 1 145 ? 9.023 -18.016 2.725 1 61.94 145 VAL A N 1
ATOM 1144 C CA . VAL A 1 145 ? 9.609 -17.266 1.617 1 61.94 145 VAL A CA 1
ATOM 1145 C C . VAL A 1 145 ? 11.078 -17.625 1.463 1 61.94 145 VAL A C 1
ATOM 1147 O O . VAL A 1 145 ? 11.805 -17.734 2.455 1 61.94 145 VAL A O 1
ATOM 1150 N N . SER A 1 146 ? 11.367 -18.391 0.492 1 52.84 146 SER A N 1
ATOM 1151 C CA . SER A 1 146 ? 12.797 -18.578 0.269 1 52.84 146 SER A CA 1
ATOM 1152 C C . SER A 1 146 ? 13.531 -17.234 0.256 1 52.84 146 SER A C 1
ATOM 1154 O O . SER A 1 146 ? 13.023 -16.25 -0.279 1 52.84 146 SER A O 1
ATOM 1156 N N . ALA A 1 147 ? 14.164 -16.906 1.37 1 46.62 147 ALA A N 1
ATOM 1157 C CA . ALA A 1 147 ? 14.992 -15.719 1.551 1 46.62 147 ALA A CA 1
ATOM 1158 C C . ALA A 1 147 ? 15.594 -15.258 0.223 1 46.62 147 ALA A C 1
ATOM 1160 O O . ALA A 1 147 ? 16.312 -14.258 0.171 1 46.62 147 ALA A O 1
ATOM 1161 N N . SER A 1 148 ? 15.766 -16.156 -0.682 1 44.28 148 SER A N 1
ATOM 1162 C CA . SER A 1 148 ? 16.875 -15.836 -1.583 1 44.28 148 SER A CA 1
ATOM 1163 C C . SER A 1 148 ? 16.688 -14.477 -2.236 1 44.28 148 SER A C 1
ATOM 1165 O O . SER A 1 148 ? 17.578 -13.977 -2.912 1 44.28 148 SER A O 1
ATOM 1167 N N . ASP A 1 149 ? 15.531 -14.047 -2.666 1 44.03 149 ASP A N 1
ATOM 1168 C CA . ASP A 1 149 ? 15.727 -13.266 -3.885 1 44.03 149 ASP A CA 1
ATOM 1169 C C . ASP A 1 149 ? 16.078 -11.82 -3.561 1 44.03 149 ASP A C 1
ATOM 1171 O O . ASP A 1 149 ? 15.281 -11.102 -2.945 1 44.03 149 ASP A O 1
ATOM 1175 N N . GLY A 1 150 ? 17.219 -11.578 -3.166 1 45.28 150 GLY A N 1
ATOM 1176 C CA . GLY A 1 150 ? 17.984 -10.352 -3.295 1 45.28 150 GLY A CA 1
ATOM 1177 C C . GLY A 1 150 ? 17.125 -9.117 -3.447 1 45.28 150 GLY A C 1
ATOM 1178 O O . GLY A 1 150 ? 17.641 -8.008 -3.611 1 45.28 150 GLY A O 1
ATOM 1179 N N . SER A 1 151 ? 15.906 -9.367 -3.756 1 50 151 SER A N 1
ATOM 1180 C CA . SER A 1 151 ? 15.125 -8.188 -4.129 1 50 151 SER A CA 1
ATOM 1181 C C . SER A 1 151 ? 14.82 -7.316 -2.918 1 50 151 SER A C 1
ATOM 1183 O O . SER A 1 151 ? 14.266 -6.227 -3.055 1 50 151 SER A O 1
ATOM 1185 N N . GLU A 1 152 ? 15.102 -7.898 -1.774 1 52.44 152 GLU A N 1
ATOM 1186 C CA . GLU A 1 152 ? 14.742 -7.25 -0.518 1 52.44 152 GLU A CA 1
ATOM 1187 C C . GLU A 1 152 ? 15.492 -5.934 -0.339 1 52.44 152 GLU A C 1
ATOM 1189 O O . GLU A 1 152 ? 15.148 -5.129 0.526 1 52.44 152 GLU A O 1
ATOM 1194 N N . SER A 1 153 ? 16.562 -5.941 -1.095 1 53.62 153 SER A N 1
ATOM 1195 C CA . SER A 1 153 ? 17.359 -4.809 -0.64 1 53.62 153 SER A CA 1
ATOM 1196 C C . SER A 1 153 ? 17.234 -3.629 -1.597 1 53.62 153 SER A C 1
ATOM 1198 O O . SER A 1 153 ? 18.141 -2.797 -1.68 1 53.62 153 SER A O 1
ATOM 1200 N N . SER A 1 154 ? 16.109 -3.711 -2.342 1 62.62 154 SER A N 1
ATOM 1201 C CA . SER A 1 154 ? 16.094 -2.547 -3.219 1 62.62 154 SER A CA 1
ATOM 1202 C C . SER A 1 154 ? 15.547 -1.318 -2.492 1 62.62 154 SER A C 1
ATOM 1204 O O . SER A 1 154 ? 14.578 -1.412 -1.74 1 62.62 154 SER A O 1
ATOM 1206 N N . ASP A 1 155 ? 16.25 -0.281 -2.623 1 67.81 155 ASP A N 1
ATOM 1207 C CA . ASP A 1 155 ? 15.922 1.011 -2.029 1 67.81 155 ASP A CA 1
ATOM 1208 C C . ASP A 1 155 ? 14.523 1.469 -2.445 1 67.81 155 ASP A C 1
ATOM 1210 O O . ASP A 1 155 ? 13.961 2.379 -1.838 1 67.81 155 ASP A O 1
ATOM 1214 N N . ASP A 1 156 ? 13.922 0.622 -3.375 1 86.69 156 ASP A N 1
ATOM 1215 C CA . ASP A 1 156 ? 12.648 1.106 -3.902 1 86.69 156 ASP A CA 1
ATOM 1216 C C . ASP A 1 156 ? 11.484 0.252 -3.404 1 86.69 156 ASP A C 1
ATOM 1218 O O . ASP A 1 156 ? 10.375 0.341 -3.93 1 86.69 156 ASP A O 1
ATOM 1222 N N . LEU A 1 157 ? 11.875 -0.556 -2.373 1 91.12 157 LEU A N 1
ATOM 1223 C CA . LEU A 1 157 ? 10.836 -1.407 -1.812 1 91.12 157 LEU A CA 1
ATOM 1224 C C . LEU A 1 157 ? 10.703 -1.187 -0.309 1 91.12 157 LEU A C 1
ATOM 1226 O O . LEU A 1 157 ? 11.703 -1.037 0.391 1 91.12 157 LEU A O 1
ATOM 1230 N N . VAL A 1 158 ? 9.508 -1.146 0.11 1 94.5 158 VAL A N 1
ATOM 1231 C CA . VAL A 1 158 ? 9.234 -1.129 1.544 1 94.5 158 VAL A CA 1
ATOM 1232 C C . VAL A 1 158 ? 8.43 -2.369 1.933 1 94.5 158 VAL A C 1
ATOM 1234 O O . VAL A 1 158 ? 7.406 -2.674 1.319 1 94.5 158 VAL A O 1
ATOM 1237 N N . TYR A 1 159 ? 8.93 -3.057 2.982 1 94.75 159 TYR A N 1
ATOM 1238 C CA . TYR A 1 159 ? 8.305 -4.293 3.432 1 94.75 159 TYR A CA 1
ATOM 1239 C C . TYR A 1 159 ? 7.555 -4.082 4.742 1 94.75 159 TYR A C 1
ATOM 1241 O O . TYR A 1 159 ? 8.039 -3.385 5.637 1 94.75 159 TYR A O 1
ATOM 1249 N N . PHE A 1 160 ? 6.344 -4.758 4.836 1 96.75 160 PHE A N 1
ATOM 1250 C CA . PHE A 1 160 ? 5.52 -4.66 6.031 1 96.75 160 PHE A CA 1
ATOM 1251 C C . PHE A 1 160 ? 5.023 -6.039 6.461 1 96.75 160 PHE A C 1
ATOM 1253 O O . PHE A 1 160 ? 4.742 -6.895 5.617 1 96.75 160 PHE A O 1
ATOM 1260 N N . THR A 1 161 ? 4.973 -6.262 7.762 1 98.06 161 THR A N 1
ATOM 1261 C CA . THR A 1 161 ? 3.984 -7.188 8.305 1 98.06 161 THR A CA 1
ATOM 1262 C C . THR A 1 161 ? 2.66 -6.477 8.562 1 98.06 161 THR A C 1
ATOM 1264 O O . THR A 1 161 ? 2.629 -5.43 9.219 1 98.06 161 THR A O 1
ATOM 1267 N N . SER A 1 162 ? 1.6 -6.98 8.023 1 98.38 162 SER A N 1
ATOM 1268 C CA . SER A 1 162 ? 0.346 -6.238 8.102 1 98.38 162 SER A CA 1
ATOM 1269 C C . SER A 1 162 ? -0.793 -7.129 8.586 1 98.38 162 SER A C 1
ATOM 1271 O O . SER A 1 162 ? -0.73 -8.352 8.453 1 98.38 162 SER A O 1
ATOM 1273 N N . TYR A 1 163 ? -1.773 -6.484 9.148 1 98.31 163 TYR A N 1
ATOM 1274 C CA . TYR A 1 163 ? -3.016 -7.102 9.602 1 98.31 163 TYR A CA 1
ATOM 1275 C C . TYR A 1 163 ? -4.227 -6.348 9.062 1 98.31 163 TYR A C 1
ATOM 1277 O O . TYR A 1 163 ? -4.566 -5.273 9.555 1 98.31 163 TYR A O 1
ATOM 1285 N N . PRO A 1 164 ? -4.797 -6.895 8.016 1 97.31 164 PRO A N 1
ATOM 1286 C CA . PRO A 1 164 ? -5.992 -6.223 7.508 1 97.31 164 PRO A CA 1
ATOM 1287 C C . PRO A 1 164 ? -7.145 -6.227 8.508 1 97.31 164 PRO A C 1
ATOM 1289 O O . PRO A 1 164 ? -7.336 -7.207 9.234 1 97.31 164 PRO A O 1
ATOM 1292 N N . ARG A 1 165 ? -7.91 -5.148 8.461 1 94.56 165 ARG A N 1
ATOM 1293 C CA . ARG A 1 165 ? -9.086 -5.066 9.312 1 94.56 165 ARG A CA 1
ATOM 1294 C C . ARG A 1 165 ? -10.109 -6.141 8.945 1 94.56 165 ARG A C 1
ATOM 1296 O O . ARG A 1 165 ? -10.68 -6.781 9.828 1 94.56 165 ARG A O 1
ATOM 1303 N N . ASP A 1 166 ? -10.359 -6.344 7.656 1 93.88 166 ASP A N 1
ATOM 1304 C CA . ASP A 1 166 ? -11.305 -7.324 7.129 1 93.88 166 ASP A CA 1
ATOM 1305 C C . ASP A 1 166 ? -10.641 -8.227 6.09 1 93.88 166 ASP A C 1
ATOM 1307 O O . ASP A 1 166 ? -10.656 -7.922 4.898 1 93.88 166 ASP A O 1
ATOM 1311 N N . PRO A 1 167 ? -10.18 -9.359 6.523 1 95.62 167 PRO A N 1
ATOM 1312 C CA . PRO A 1 167 ? -9.398 -10.211 5.617 1 95.62 167 PRO A CA 1
ATOM 1313 C C . PRO A 1 167 ? -10.266 -10.875 4.547 1 95.62 167 PRO A C 1
ATOM 1315 O O . PRO A 1 167 ? -9.797 -11.102 3.428 1 95.62 167 PRO A O 1
ATOM 1318 N N . GLU A 1 168 ? -11.516 -11.156 4.816 1 93.25 168 GLU A N 1
ATOM 1319 C CA . GLU A 1 168 ? -12.328 -11.945 3.896 1 93.25 168 GLU A CA 1
ATOM 1320 C C . GLU A 1 168 ? -12.617 -11.172 2.611 1 93.25 168 GLU A C 1
ATOM 1322 O O . GLU A 1 168 ? -12.359 -11.664 1.513 1 93.25 168 GLU A O 1
ATOM 1327 N N . PRO A 1 169 ? -13.109 -9.93 2.803 1 92.94 169 PRO A N 1
ATOM 1328 C CA . PRO A 1 169 ? -13.297 -9.164 1.567 1 92.94 169 PRO A CA 1
ATOM 1329 C C . PRO A 1 169 ? -11.984 -8.883 0.84 1 92.94 169 PRO A C 1
ATOM 1331 O O . PRO A 1 169 ? -11.961 -8.805 -0.391 1 92.94 169 PRO A O 1
ATOM 1334 N N . LEU A 1 170 ? -10.953 -8.797 1.565 1 95.5 170 LEU A N 1
ATOM 1335 C CA . LEU A 1 170 ? -9.641 -8.555 0.971 1 95.5 170 LEU A CA 1
ATOM 1336 C C . LEU A 1 170 ? -9.211 -9.727 0.092 1 95.5 170 LEU A C 1
ATOM 1338 O O . LEU A 1 170 ? -8.695 -9.523 -1.008 1 95.5 170 LEU A O 1
ATOM 1342 N N . VAL A 1 171 ? -9.477 -10.922 0.505 1 97 171 VAL A N 1
ATOM 1343 C CA . VAL A 1 171 ? -9.141 -12.125 -0.255 1 97 171 VAL A CA 1
ATOM 1344 C C . VAL A 1 171 ? -9.883 -12.109 -1.592 1 97 171 VAL A C 1
ATOM 1346 O O . VAL A 1 171 ? -9.297 -12.414 -2.633 1 97 171 VAL A O 1
ATOM 1349 N N . ARG A 1 172 ? -11.086 -11.695 -1.595 1 93.75 172 ARG A N 1
ATOM 1350 C CA . ARG A 1 172 ? -11.891 -11.656 -2.811 1 93.75 172 ARG A CA 1
ATOM 1351 C C . ARG A 1 172 ? -11.375 -10.602 -3.777 1 93.75 172 ARG A C 1
ATOM 1353 O O . ARG A 1 172 ? -11.508 -10.742 -4.996 1 93.75 172 ARG A O 1
ATOM 1360 N N . GLU A 1 173 ? -10.805 -9.617 -3.188 1 92.94 173 GLU A N 1
ATOM 1361 C CA . GLU A 1 173 ? -10.227 -8.562 -4.008 1 92.94 173 GLU A CA 1
ATOM 1362 C C . GLU A 1 173 ? -8.922 -9.016 -4.66 1 92.94 173 GLU A C 1
ATOM 1364 O O . GLU A 1 173 ? -8.617 -8.625 -5.789 1 92.94 173 GLU A O 1
ATOM 1369 N N . LEU A 1 174 ? -8.273 -9.906 -4.031 1 96.62 174 LEU A N 1
ATOM 1370 C CA . LEU A 1 174 ? -6.914 -10.258 -4.438 1 96.62 174 LEU A CA 1
ATOM 1371 C C . LEU A 1 174 ? -6.914 -11.477 -5.352 1 96.62 174 LEU A C 1
ATOM 1373 O O . LEU A 1 174 ? -6.066 -11.586 -6.242 1 96.62 174 LEU A O 1
ATOM 1377 N N . TRP A 1 175 ? -7.84 -12.359 -5.156 1 97 175 TRP A N 1
ATOM 1378 C CA . TRP A 1 175 ? -7.84 -13.602 -5.914 1 97 175 TRP A CA 1
ATOM 1379 C C . TRP A 1 175 ? -9.25 -13.961 -6.371 1 97 175 TRP A C 1
ATOM 1381 O O . TRP A 1 175 ? -10.219 -13.727 -5.645 1 97 175 TRP A O 1
ATOM 1391 N N . ASP A 1 176 ? -9.359 -14.539 -7.559 1 96.81 176 ASP A N 1
ATOM 1392 C CA . ASP A 1 176 ? -10.594 -15.195 -7.984 1 96.81 176 ASP A CA 1
ATOM 1393 C C . ASP A 1 176 ? -10.594 -16.672 -7.582 1 96.81 176 ASP A C 1
ATOM 1395 O O . ASP A 1 176 ? -10.305 -17.547 -8.398 1 96.81 176 ASP A O 1
ATOM 1399 N N . LEU A 1 177 ? -11.023 -16.891 -6.395 1 97.5 177 LEU A N 1
ATOM 1400 C CA . LEU A 1 177 ? -10.953 -18.234 -5.832 1 97.5 177 LEU A CA 1
ATOM 1401 C C . LEU A 1 177 ? -11.969 -19.156 -6.5 1 97.5 177 LEU A C 1
ATOM 1403 O O . LEU A 1 177 ? -11.727 -20.344 -6.645 1 97.5 177 LEU A O 1
ATOM 1407 N N . ASN A 1 178 ? -13.039 -18.578 -6.91 1 96.62 178 ASN A N 1
ATOM 1408 C CA . ASN A 1 178 ? -14.047 -19.391 -7.59 1 96.62 178 ASN A CA 1
ATOM 1409 C C . ASN A 1 178 ? -13.523 -19.938 -8.922 1 96.62 178 ASN A C 1
ATOM 1411 O O . ASN A 1 178 ? -13.695 -21.109 -9.227 1 96.62 178 ASN A O 1
ATOM 1415 N N . GLU A 1 179 ? -12.906 -19.047 -9.633 1 96.62 179 GLU A N 1
ATOM 1416 C CA . GLU A 1 179 ? -12.344 -19.484 -10.906 1 96.62 179 GLU A CA 1
ATOM 1417 C C . GLU A 1 179 ? -11.281 -20.562 -10.703 1 96.62 179 GLU A C 1
ATOM 1419 O O . GLU A 1 179 ? -11.25 -21.547 -11.438 1 96.62 179 GLU A O 1
ATOM 1424 N N . TRP A 1 180 ? -10.445 -20.344 -9.766 1 97.12 180 TRP A N 1
ATOM 1425 C CA . TRP A 1 180 ? -9.414 -21.344 -9.484 1 97.12 180 TRP A CA 1
ATOM 1426 C C . TRP A 1 180 ? -10.039 -22.688 -9.125 1 97.12 180 TRP A C 1
ATOM 1428 O O . TRP A 1 180 ? -9.625 -23.734 -9.633 1 97.12 180 TRP A O 1
ATOM 1438 N N . SER A 1 181 ? -11.047 -22.672 -8.273 1 97.75 181 SER A N 1
ATOM 1439 C CA . SER A 1 181 ? -11.711 -23.875 -7.805 1 97.75 181 SER A CA 1
ATOM 1440 C C . SER A 1 181 ? -12.398 -24.609 -8.953 1 97.75 181 SER A C 1
ATOM 1442 O O . SER A 1 181 ? -12.328 -25.844 -9.039 1 97.75 181 SER A O 1
ATOM 1444 N N . GLU A 1 182 ? -13.023 -23.859 -9.742 1 96.44 182 GLU A N 1
ATOM 1445 C CA . GLU A 1 182 ? -13.719 -24.453 -10.883 1 96.44 182 GLU A CA 1
ATOM 1446 C C . GLU A 1 182 ? -12.742 -25.172 -11.805 1 96.44 182 GLU A C 1
ATOM 1448 O O . GLU A 1 182 ? -12.992 -26.297 -12.234 1 96.44 182 GLU A O 1
ATOM 1453 N N . ARG A 1 183 ? -11.672 -24.516 -12.07 1 96.38 183 ARG A N 1
ATOM 1454 C CA . ARG A 1 183 ? -10.664 -25.141 -12.93 1 96.38 183 ARG A CA 1
ATOM 1455 C C . ARG A 1 183 ? -10.055 -26.359 -12.258 1 96.38 183 ARG A C 1
ATOM 1457 O O . ARG A 1 183 ? -9.797 -27.375 -12.914 1 96.38 183 ARG A O 1
ATOM 1464 N N . ALA A 1 184 ? -9.828 -26.297 -11.016 1 97.56 184 ALA A N 1
ATOM 1465 C CA . ALA A 1 184 ? -9.297 -27.438 -10.273 1 97.56 184 ALA A CA 1
ATOM 1466 C C . ALA A 1 184 ? -10.227 -28.641 -10.367 1 97.56 184 ALA A C 1
ATOM 1468 O O . ALA A 1 184 ? -9.773 -29.766 -10.602 1 97.56 184 ALA A O 1
ATOM 1469 N N . ARG A 1 185 ? -11.461 -28.422 -10.203 1 96.88 185 ARG A N 1
ATOM 1470 C CA . ARG A 1 185 ? -12.438 -29.5 -10.273 1 96.88 185 ARG A CA 1
ATOM 1471 C C . ARG A 1 185 ? -12.5 -30.094 -11.672 1 96.88 185 ARG A C 1
ATOM 1473 O O . ARG A 1 185 ? -12.656 -31.312 -11.836 1 96.88 185 ARG A O 1
ATOM 1480 N N . ALA A 1 186 ? -12.391 -29.25 -12.625 1 95.44 186 ALA A N 1
ATOM 1481 C CA . ALA A 1 186 ? -12.344 -29.734 -14 1 95.44 186 ALA A CA 1
ATOM 1482 C C . ALA A 1 186 ? -11.117 -30.609 -14.227 1 95.44 186 ALA A C 1
ATOM 1484 O O . ALA A 1 186 ? -11.203 -31.641 -14.891 1 95.44 186 ALA A O 1
ATOM 1485 N N . LEU A 1 187 ? -10.016 -30.234 -13.68 1 96.38 187 LEU A N 1
ATOM 1486 C CA . LEU A 1 187 ? -8.781 -31 -13.82 1 96.38 187 LEU A CA 1
ATOM 1487 C C . LEU A 1 187 ? -8.867 -32.312 -13.062 1 96.38 187 LEU A C 1
ATOM 1489 O O . LEU A 1 187 ? -8.375 -33.344 -13.539 1 96.38 187 LEU A O 1
ATOM 1493 N N . LEU A 1 188 ? -9.492 -32.312 -11.898 1 96.25 188 LEU A N 1
ATOM 1494 C CA . LEU A 1 188 ? -9.734 -33.531 -11.148 1 96.25 188 LEU A CA 1
ATOM 1495 C C . LEU A 1 188 ? -10.547 -34.531 -11.977 1 96.25 188 LEU A C 1
ATOM 1497 O O . LEU A 1 188 ? -10.203 -35.719 -12.039 1 96.25 188 LEU A O 1
ATOM 1501 N N . SER A 1 189 ? -11.531 -34.031 -12.633 1 94.12 189 SER A N 1
ATOM 1502 C CA . SER A 1 189 ? -12.375 -34.875 -13.484 1 94.12 189 SER A CA 1
ATOM 1503 C C . SER A 1 189 ? -11.586 -35.438 -14.656 1 94.12 189 SER A C 1
ATOM 1505 O O . SER A 1 189 ? -11.75 -36.594 -15.016 1 94.12 189 SER A O 1
ATOM 1507 N N . ALA A 1 190 ? -10.75 -34.656 -15.18 1 93.06 190 ALA A N 1
ATOM 1508 C CA . ALA A 1 190 ? -9.945 -35.094 -16.312 1 93.06 190 ALA A CA 1
ATOM 1509 C C . ALA A 1 190 ? -9 -36.219 -15.93 1 93.06 190 ALA A C 1
ATOM 1511 O O . ALA A 1 190 ? -8.727 -37.125 -16.734 1 93.06 190 ALA A O 1
ATOM 1512 N N . MET A 1 191 ? -8.516 -36.219 -14.734 1 94.31 191 MET A N 1
ATOM 1513 C CA . MET A 1 191 ? -7.551 -37.219 -14.289 1 94.31 191 MET A CA 1
ATOM 1514 C C . MET A 1 191 ? -8.242 -38.531 -13.969 1 94.31 191 MET A C 1
ATOM 1516 O O . MET A 1 191 ? -7.582 -39.562 -13.828 1 94.31 191 MET A O 1
ATOM 1520 N N . ASP A 1 192 ? -9.492 -38.531 -13.836 1 87.44 192 ASP A N 1
ATOM 1521 C CA . ASP A 1 192 ? -10.258 -39.719 -13.539 1 87.44 192 ASP A CA 1
ATOM 1522 C C . ASP A 1 192 ? -10.531 -40.531 -14.812 1 87.44 192 ASP A C 1
ATOM 1524 O O . ASP A 1 192 ? -10.906 -41.688 -14.742 1 87.44 192 ASP A O 1
ATOM 1528 N N . GLU A 1 193 ? -10.25 -40 -15.906 1 82.88 193 GLU A N 1
ATOM 1529 C CA . GLU A 1 193 ? -10.5 -40.656 -17.188 1 82.88 193 GLU A CA 1
ATOM 1530 C C . GLU A 1 193 ? -9.32 -41.531 -17.594 1 82.88 193 GLU A C 1
ATOM 1532 O O . GLU A 1 193 ? -8.203 -41.344 -17.094 1 82.88 193 GLU A O 1
ATOM 1537 N N . SER A 1 194 ? -9.711 -42.562 -18.297 1 81 194 SER A N 1
ATOM 1538 C CA . SER A 1 194 ? -8.648 -43.312 -18.953 1 81 194 SER A CA 1
ATOM 1539 C C . SER A 1 194 ? -8.078 -42.531 -20.141 1 81 194 SER A C 1
ATOM 1541 O O . SER A 1 194 ? -8.766 -42.312 -21.141 1 81 194 SER A O 1
ATOM 1543 N N . LEU A 1 195 ? -6.895 -42.156 -19.984 1 86.56 195 LEU A N 1
ATOM 1544 C CA . LEU A 1 195 ? -6.293 -41.281 -20.984 1 86.56 195 LEU A CA 1
ATOM 1545 C C . LEU A 1 195 ? -5.148 -42 -21.703 1 86.56 195 LEU A C 1
ATOM 1547 O O . LEU A 1 195 ? -4.383 -42.75 -21.078 1 86.56 195 LEU A O 1
ATOM 1551 N N . ALA A 1 196 ? -5.148 -41.688 -23 1 86.38 196 ALA A N 1
ATOM 1552 C CA . ALA A 1 196 ? -3.93 -42.031 -23.734 1 86.38 196 ALA A CA 1
ATOM 1553 C C . ALA A 1 196 ? -2.75 -41.188 -23.25 1 86.38 196 ALA A C 1
ATOM 1555 O O . ALA A 1 196 ? -2.938 -40.156 -22.625 1 86.38 196 ALA A O 1
ATOM 1556 N N . LEU A 1 197 ? -1.589 -41.625 -23.516 1 86.81 197 LEU A N 1
ATOM 1557 C CA . LEU A 1 197 ? -0.362 -41.062 -22.969 1 86.81 197 LEU A CA 1
ATOM 1558 C C . LEU A 1 197 ? -0.246 -39.562 -23.312 1 86.81 197 LEU A C 1
ATOM 1560 O O . LEU A 1 197 ? 0.053 -38.75 -22.453 1 86.81 197 LEU A O 1
ATOM 1564 N N . PRO A 1 198 ? -0.5 -39.125 -24.609 1 86.19 198 PRO A N 1
ATOM 1565 C CA . PRO A 1 198 ? -0.406 -37.688 -24.922 1 86.19 198 PRO A CA 1
ATOM 1566 C C . PRO A 1 198 ? -1.402 -36.844 -24.125 1 86.19 198 PRO A C 1
ATOM 1568 O O . PRO A 1 198 ? -1.072 -35.719 -23.703 1 86.19 198 PRO A O 1
ATOM 1571 N N . ASP A 1 199 ? -2.561 -37.375 -23.953 1 87.81 199 ASP A N 1
ATOM 1572 C CA . ASP A 1 199 ? -3.584 -36.656 -23.188 1 87.81 199 ASP A CA 1
ATOM 1573 C C . ASP A 1 199 ? -3.219 -36.594 -21.719 1 87.81 199 ASP A C 1
ATOM 1575 O O . ASP A 1 199 ? -3.439 -35.594 -21.062 1 87.81 199 ASP A O 1
ATOM 1579 N N . ALA A 1 200 ? -2.717 -37.719 -21.219 1 90.56 200 ALA A N 1
ATOM 1580 C CA . ALA A 1 200 ? -2.258 -37.75 -19.828 1 90.56 200 ALA A CA 1
ATOM 1581 C C . ALA A 1 200 ? -1.148 -36.719 -19.609 1 90.56 200 ALA A C 1
ATOM 1583 O O . ALA A 1 200 ? -1.116 -36.031 -18.578 1 90.56 200 ALA A O 1
ATOM 1584 N N . PHE A 1 201 ? -0.322 -36.594 -20.578 1 89.75 201 PHE A N 1
ATOM 1585 C CA . PHE A 1 201 ? 0.759 -35.594 -20.531 1 89.75 201 PHE A CA 1
ATOM 1586 C C . PHE A 1 201 ? 0.203 -34.188 -20.484 1 89.75 201 PHE A C 1
ATOM 1588 O O . PHE A 1 201 ? 0.623 -33.375 -19.641 1 89.75 201 PHE A O 1
ATOM 1595 N N . ALA A 1 202 ? -0.704 -33.906 -21.312 1 89.31 202 ALA A N 1
ATOM 1596 C CA . ALA A 1 202 ? -1.309 -32.594 -21.391 1 89.31 202 ALA A CA 1
ATOM 1597 C C . ALA A 1 202 ? -2.031 -32.25 -20.078 1 89.31 202 ALA A C 1
ATOM 1599 O O . ALA A 1 202 ? -1.968 -31.109 -19.609 1 89.31 202 ALA A O 1
ATOM 1600 N N . VAL A 1 203 ? -2.732 -33.219 -19.531 1 92.44 203 VAL A N 1
ATOM 1601 C CA . VAL A 1 203 ? -3.441 -33 -18.266 1 92.44 203 VAL A CA 1
ATOM 1602 C C . VAL A 1 203 ? -2.438 -32.75 -17.156 1 92.44 203 VAL A C 1
ATOM 1604 O O . VAL A 1 203 ? -2.631 -31.844 -16.328 1 92.44 203 VAL A O 1
ATOM 1607 N N . SER A 1 204 ? -1.369 -33.562 -17.141 1 92.62 204 SER A N 1
ATOM 1608 C CA . SER A 1 204 ? -0.323 -33.344 -16.156 1 92.62 204 SER A CA 1
ATOM 1609 C C . SER A 1 204 ? 0.231 -31.938 -16.219 1 92.62 204 SER A C 1
ATOM 1611 O O . SER A 1 204 ? 0.324 -31.25 -15.195 1 92.62 204 SER A O 1
ATOM 1613 N N . ALA A 1 205 ? 0.513 -31.484 -17.391 1 89.62 205 ALA A N 1
ATOM 1614 C CA . ALA A 1 205 ? 1.04 -30.141 -17.594 1 89.62 205 ALA A CA 1
ATOM 1615 C C . ALA A 1 205 ? 0.039 -29.094 -17.125 1 89.62 205 ALA A C 1
ATOM 1617 O O . ALA A 1 205 ? 0.418 -28.094 -16.5 1 89.62 205 ALA A O 1
ATOM 1618 N N . ALA A 1 206 ? -1.195 -29.281 -17.406 1 92.31 206 ALA A N 1
ATOM 1619 C CA . ALA A 1 206 ? -2.246 -28.344 -17.047 1 92.31 206 ALA A CA 1
ATOM 1620 C C . ALA A 1 206 ? -2.395 -28.25 -15.531 1 92.31 206 ALA A C 1
ATOM 1622 O O . ALA A 1 206 ? -2.568 -27.156 -14.984 1 92.31 206 ALA A O 1
ATOM 1623 N N . VAL A 1 207 ? -2.336 -29.375 -14.875 1 95.06 207 VAL A N 1
ATOM 1624 C CA . VAL A 1 207 ? -2.459 -29.406 -13.422 1 95.06 207 VAL A CA 1
ATOM 1625 C C . VAL A 1 207 ? -1.292 -28.656 -12.789 1 95.06 207 VAL A C 1
ATOM 1627 O O . VAL A 1 207 ? -1.489 -27.828 -11.891 1 95.06 207 VAL A O 1
ATOM 1630 N N . LEU A 1 208 ? -0.143 -28.891 -13.281 1 92.81 208 LEU A N 1
ATOM 1631 C CA . LEU A 1 208 ? 1.039 -28.25 -12.719 1 92.81 208 LEU A CA 1
ATOM 1632 C C . LEU A 1 208 ? 0.977 -26.734 -12.922 1 92.81 208 LEU A C 1
ATOM 1634 O O . LEU A 1 208 ? 1.291 -25.969 -12 1 92.81 208 LEU A O 1
ATOM 1638 N N . ARG A 1 209 ? 0.531 -26.297 -14.086 1 91.5 209 ARG A N 1
ATOM 1639 C CA . ARG A 1 209 ? 0.358 -24.875 -14.336 1 91.5 209 ARG A CA 1
ATOM 1640 C C . ARG A 1 209 ? -0.661 -24.266 -13.375 1 91.5 209 ARG A C 1
ATOM 1642 O O . ARG A 1 209 ? -0.475 -23.141 -12.891 1 91.5 209 ARG A O 1
ATOM 1649 N N . HIS A 1 210 ? -1.658 -25 -13.141 1 95.19 210 HIS A N 1
ATOM 1650 C CA . HIS A 1 210 ? -2.721 -24.516 -12.258 1 95.19 210 HIS A CA 1
ATOM 1651 C C . HIS A 1 210 ? -2.246 -24.453 -10.812 1 95.19 210 HIS A C 1
ATOM 1653 O O . HIS A 1 210 ? -2.547 -23.484 -10.109 1 95.19 210 HIS A O 1
ATOM 1659 N N . LEU A 1 211 ? -1.483 -25.453 -10.398 1 95.81 211 LEU A N 1
ATOM 1660 C CA . LEU A 1 211 ? -0.974 -25.484 -9.031 1 95.81 211 LEU A CA 1
ATOM 1661 C C . LEU A 1 211 ? 0.02 -24.344 -8.797 1 95.81 211 LEU A C 1
ATOM 1663 O O . LEU A 1 211 ? 0.125 -23.828 -7.688 1 95.81 211 LEU A O 1
ATOM 1667 N N . MET A 1 212 ? 0.689 -23.922 -9.82 1 92.88 212 MET A N 1
ATOM 1668 C CA . MET A 1 212 ? 1.688 -22.875 -9.695 1 92.88 212 MET A CA 1
ATOM 1669 C C . MET A 1 212 ? 1.033 -21.547 -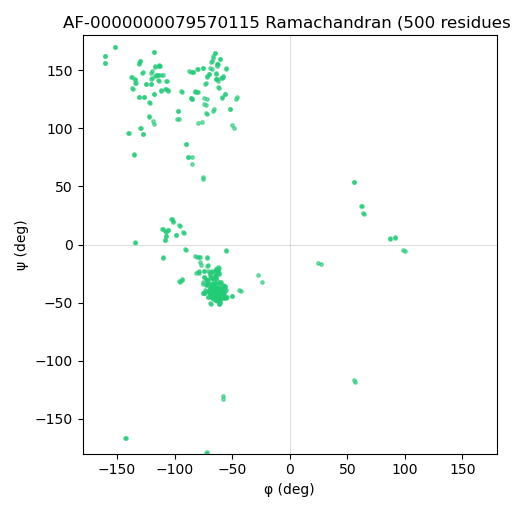9.336 1 92.88 212 MET A C 1
ATOM 1671 O O . MET A 1 212 ? 1.673 -20.672 -8.734 1 92.88 212 MET A O 1
ATOM 1675 N N . VAL A 1 213 ? -0.248 -21.406 -9.641 1 94.19 213 VAL A N 1
ATOM 1676 C CA . VAL A 1 213 ? -0.912 -20.141 -9.375 1 94.19 213 VAL A CA 1
ATOM 1677 C C . VAL A 1 213 ? -1.86 -20.297 -8.188 1 94.19 213 VAL A C 1
ATOM 1679 O O . VAL A 1 213 ? -2.658 -19.406 -7.898 1 94.19 213 VAL A O 1
ATOM 1682 N N . ASP A 1 214 ? -1.813 -21.453 -7.531 1 96.25 214 ASP A N 1
ATOM 1683 C CA . ASP A 1 214 ? -2.506 -21.578 -6.254 1 96.25 214 ASP A CA 1
ATOM 1684 C C . ASP A 1 214 ? -1.989 -20.562 -5.242 1 96.25 214 ASP A C 1
ATOM 1686 O O . ASP A 1 214 ? -0.795 -20.531 -4.938 1 96.25 214 ASP A O 1
ATOM 1690 N N . PRO A 1 215 ? -2.895 -19.812 -4.668 1 95.5 215 PRO A N 1
ATOM 1691 C CA . PRO A 1 215 ? -2.416 -18.828 -3.703 1 95.5 215 PRO A CA 1
ATOM 1692 C C . PRO A 1 215 ? -1.933 -19.453 -2.4 1 95.5 215 PRO A C 1
ATOM 1694 O O . PRO A 1 215 ? -1.24 -18.797 -1.614 1 95.5 215 PRO A O 1
ATOM 1697 N N . LEU A 1 216 ? -2.314 -20.672 -2.129 1 95.94 216 LEU A N 1
ATOM 1698 C CA . LEU A 1 216 ? -1.938 -21.391 -0.91 1 95.94 216 LEU A CA 1
ATOM 1699 C C . LEU A 1 216 ? -2.348 -20.594 0.327 1 95.94 216 LEU A C 1
ATOM 1701 O O . LEU A 1 216 ? -1.532 -20.375 1.227 1 95.94 216 LEU A O 1
ATOM 1705 N N . LEU A 1 217 ? -3.637 -20.234 0.374 1 97.62 217 LEU A N 1
ATOM 1706 C CA . LEU A 1 217 ? -4.156 -19.453 1.49 1 97.62 217 LEU A CA 1
ATOM 1707 C C . LEU A 1 217 ? -4.328 -20.328 2.73 1 97.62 217 LEU A C 1
ATOM 1709 O O . LEU A 1 217 ? -4.504 -21.547 2.621 1 97.62 217 LEU A O 1
ATOM 1713 N N . PRO A 1 218 ? -4.227 -19.703 3.883 1 97.31 218 PRO A N 1
ATOM 1714 C CA . PRO A 1 218 ? -4.609 -20.438 5.09 1 97.31 218 PRO A CA 1
ATOM 1715 C C . PRO A 1 218 ? -6.027 -21 5.02 1 97.31 218 PRO A C 1
ATOM 1717 O O . PRO A 1 218 ? -6.91 -20.375 4.426 1 97.31 218 PRO A O 1
ATOM 1720 N N . ALA A 1 219 ? -6.219 -22.078 5.723 1 95.5 219 ALA A N 1
ATOM 1721 C CA . ALA A 1 219 ? -7.523 -22.734 5.711 1 95.5 219 ALA A CA 1
ATOM 1722 C C . ALA A 1 219 ? -8.617 -21.812 6.223 1 95.5 219 ALA A C 1
ATOM 1724 O O . ALA A 1 219 ? -9.758 -21.859 5.758 1 95.5 219 ALA A O 1
ATOM 1725 N N . GLU A 1 220 ? -8.25 -20.938 7.148 1 96.31 220 GLU A N 1
ATOM 1726 C CA . GLU A 1 220 ? -9.188 -19.984 7.758 1 96.31 220 GLU A CA 1
ATOM 1727 C C . GLU A 1 220 ? -9.773 -19.047 6.715 1 96.31 220 GLU A C 1
ATOM 1729 O O . GLU A 1 220 ? -10.836 -18.453 6.934 1 96.31 220 GLU A O 1
ATOM 1734 N N . LEU A 1 221 ? -9.109 -18.922 5.566 1 97.5 221 LEU A N 1
ATOM 1735 C CA . LEU A 1 221 ? -9.531 -17.953 4.559 1 97.5 221 LEU A CA 1
ATOM 1736 C C . LEU A 1 221 ? -10.156 -18.656 3.357 1 97.5 221 LEU A C 1
ATOM 1738 O O . LEU A 1 221 ? -10.469 -18.016 2.35 1 97.5 221 LEU A O 1
ATOM 1742 N N . LEU A 1 222 ? -10.289 -19.953 3.449 1 96.88 222 LEU A N 1
ATOM 1743 C CA . LEU A 1 222 ? -10.82 -20.766 2.352 1 96.88 222 LEU A CA 1
ATOM 1744 C C . LEU A 1 222 ? -12.164 -21.375 2.732 1 96.88 222 LEU A C 1
ATOM 1746 O O . LEU A 1 222 ? -12.461 -21.547 3.918 1 96.88 222 LEU A O 1
ATOM 1750 N N . ASP A 1 223 ? -12.891 -21.609 1.668 1 93.75 223 ASP A N 1
ATOM 1751 C CA . ASP A 1 223 ? -14.094 -22.406 1.903 1 93.75 223 ASP A CA 1
ATOM 1752 C C . ASP A 1 223 ? -13.734 -23.844 2.273 1 93.75 223 ASP A C 1
ATOM 1754 O O . ASP A 1 223 ? -12.688 -24.359 1.867 1 93.75 223 ASP A O 1
ATOM 1758 N N . ASN A 1 224 ? -14.617 -24.484 2.93 1 93.75 224 ASN A N 1
ATOM 1759 C CA . ASN A 1 224 ? -14.391 -25.859 3.398 1 93.75 224 ASN A CA 1
ATOM 1760 C C . ASN A 1 224 ? -14.211 -26.828 2.232 1 93.75 224 ASN A C 1
ATOM 1762 O O . ASN A 1 224 ? -13.578 -27.875 2.381 1 93.75 224 ASN A O 1
ATOM 1766 N N . ASP A 1 225 ? -14.688 -26.531 1.095 1 95.62 225 ASP A N 1
ATOM 1767 C CA . ASP A 1 225 ? -14.648 -27.453 -0.036 1 95.62 225 ASP A CA 1
ATOM 1768 C C . ASP A 1 225 ? -13.531 -27.078 -1.011 1 95.62 225 ASP A C 1
ATOM 1770 O O . ASP A 1 225 ? -13.578 -27.438 -2.186 1 95.62 225 ASP A O 1
ATOM 1774 N N . TRP A 1 226 ? -12.617 -26.328 -0.494 1 97.31 226 TRP A N 1
ATOM 1775 C CA . TRP A 1 226 ? -11.484 -25.969 -1.344 1 97.31 226 TRP A CA 1
ATOM 1776 C C . TRP A 1 226 ? -10.789 -27.203 -1.892 1 97.31 226 TRP A C 1
ATOM 1778 O O . TRP A 1 226 ? -10.406 -28.094 -1.13 1 97.31 226 TRP A O 1
ATOM 1788 N N . PRO A 1 227 ? -10.562 -27.266 -3.178 1 98 227 PRO A N 1
ATOM 1789 C CA . PRO A 1 227 ? -10.125 -28.516 -3.793 1 98 227 PRO A CA 1
ATOM 1790 C C . PRO A 1 227 ? -8.602 -28.641 -3.863 1 98 227 PRO A C 1
ATOM 1792 O O . PRO A 1 227 ? -8.086 -29.562 -4.504 1 98 227 PRO A O 1
ATOM 1795 N N . GLY A 1 228 ? -7.859 -27.766 -3.221 1 97.31 228 GLY A N 1
ATOM 1796 C CA . GLY A 1 228 ? -6.414 -27.734 -3.363 1 97.31 228 GLY A CA 1
ATOM 1797 C C . GLY A 1 228 ? -5.738 -29.016 -2.914 1 97.31 228 GLY A C 1
ATOM 1798 O O . GLY A 1 228 ? -4.969 -29.609 -3.666 1 97.31 228 GLY A O 1
ATOM 1799 N N . ALA A 1 229 ? -6.02 -29.469 -1.768 1 96.12 229 ALA A N 1
ATOM 1800 C CA . ALA A 1 229 ? -5.414 -30.688 -1.219 1 96.12 229 ALA A CA 1
ATOM 1801 C C . ALA A 1 229 ? -5.785 -31.906 -2.047 1 96.12 229 ALA A C 1
ATOM 1803 O O . ALA A 1 229 ? -4.934 -32.75 -2.338 1 96.12 229 ALA A O 1
ATOM 1804 N N . GLU A 1 230 ? -6.988 -31.969 -2.367 1 97.31 230 GLU A N 1
ATOM 1805 C CA . GLU A 1 230 ? -7.445 -33.094 -3.191 1 97.31 230 GLU A CA 1
ATOM 1806 C C . GLU A 1 230 ? -6.746 -33.094 -4.547 1 97.31 230 GLU A C 1
ATOM 1808 O O . GLU A 1 230 ? -6.344 -34.156 -5.039 1 97.31 230 GLU A O 1
ATOM 1813 N N . LEU A 1 231 ? -6.645 -31.938 -5.133 1 97.94 231 LEU A N 1
ATOM 1814 C CA . LEU A 1 231 ? -5.977 -31.828 -6.426 1 97.94 231 LEU A CA 1
ATOM 1815 C C . LEU A 1 231 ? -4.543 -32.344 -6.34 1 97.94 231 LEU A C 1
ATOM 1817 O O . LEU A 1 231 ? -4.105 -33.125 -7.195 1 97.94 231 LEU A O 1
ATOM 1821 N N . ARG A 1 232 ? -3.887 -32 -5.309 1 97.69 232 ARG A N 1
ATOM 1822 C CA . ARG A 1 232 ? -2.496 -32.406 -5.133 1 97.69 232 ARG A CA 1
ATOM 1823 C C . ARG A 1 232 ? -2.395 -33.906 -4.91 1 97.69 232 ARG A C 1
ATOM 1825 O O . ARG A 1 232 ? -1.533 -34.562 -5.492 1 97.69 232 ARG A O 1
ATOM 1832 N N . THR A 1 233 ? -3.225 -34.438 -4.148 1 97 233 THR A N 1
ATOM 1833 C CA . THR A 1 233 ? -3.211 -35.875 -3.855 1 97 233 THR A CA 1
ATOM 1834 C C . THR A 1 233 ? -3.521 -36.688 -5.109 1 97 233 THR A C 1
ATOM 1836 O O . THR A 1 233 ? -2.82 -37.656 -5.422 1 97 233 THR A O 1
ATOM 1839 N N . THR A 1 234 ? -4.543 -36.281 -5.77 1 97.19 234 THR A N 1
ATOM 1840 C CA . THR A 1 234 ? -4.938 -36.969 -6.996 1 97.19 234 THR A CA 1
ATOM 1841 C C . THR A 1 234 ? -3.84 -36.844 -8.055 1 97.19 234 THR A C 1
ATOM 1843 O O . THR A 1 234 ? -3.537 -37.844 -8.742 1 97.19 234 THR A O 1
ATOM 1846 N N . TYR A 1 235 ? -3.258 -35.75 -8.102 1 97 235 TYR A N 1
ATOM 1847 C CA . TYR A 1 235 ? -2.199 -35.531 -9.086 1 97 235 TYR A CA 1
ATOM 1848 C C . TYR A 1 235 ? -1.001 -36.438 -8.789 1 97 235 TYR A C 1
ATOM 1850 O O . TYR A 1 235 ? -0.379 -36.969 -9.711 1 97 235 TYR A O 1
ATOM 1858 N N . ALA A 1 236 ? -0.643 -36.531 -7.594 1 94.94 236 ALA A N 1
ATOM 1859 C CA . ALA A 1 236 ? 0.494 -37.375 -7.223 1 94.94 236 ALA A CA 1
ATOM 1860 C C . ALA A 1 236 ? 0.31 -38.812 -7.73 1 94.94 236 ALA A C 1
ATOM 1862 O O . ALA A 1 236 ? 1.229 -39.375 -8.312 1 94.94 236 ALA A O 1
ATOM 1863 N N . SER A 1 237 ? -0.83 -39.312 -7.551 1 94.31 237 SER A N 1
ATOM 1864 C CA . SER A 1 237 ? -1.136 -40.656 -8.016 1 94.31 237 SER A CA 1
ATOM 1865 C C . SER A 1 237 ? -1.167 -40.75 -9.539 1 94.31 237 SER A C 1
ATOM 1867 O O . SER A 1 237 ? -0.616 -41.656 -10.133 1 94.31 237 SER A O 1
ATOM 1869 N N . PHE A 1 238 ? -1.75 -39.781 -10.117 1 93.56 238 PHE A N 1
ATOM 1870 C CA . PHE A 1 238 ? -1.855 -39.688 -11.57 1 93.56 238 PHE A CA 1
ATOM 1871 C C . PHE A 1 238 ? -0.474 -39.594 -12.211 1 93.56 238 PHE A C 1
ATOM 1873 O O . PHE A 1 238 ? -0.17 -40.344 -13.148 1 93.56 238 PHE A O 1
ATOM 1880 N N . ASP A 1 239 ? 0.256 -38.75 -11.656 1 91.38 239 ASP A N 1
ATOM 1881 C CA . ASP A 1 239 ? 1.584 -38.5 -12.203 1 91.38 239 ASP A CA 1
ATOM 1882 C C . ASP A 1 239 ? 2.484 -39.719 -12.086 1 91.38 239 ASP A C 1
ATOM 1884 O O . ASP A 1 239 ? 3.27 -40 -12.984 1 91.38 239 ASP A O 1
ATOM 1888 N N . SER A 1 240 ? 2.412 -40.438 -10.984 1 89.62 240 SER A N 1
ATOM 1889 C CA . SER A 1 240 ? 3.191 -41.656 -10.805 1 89.62 240 SER A CA 1
ATOM 1890 C C . SER A 1 240 ? 2.873 -42.688 -11.883 1 89.62 240 SER A C 1
ATOM 1892 O O . SER A 1 240 ? 3.781 -43.25 -12.484 1 89.62 240 SER A O 1
ATOM 1894 N N . ARG A 1 241 ? 1.604 -42.844 -12.188 1 88.75 241 ARG A N 1
ATOM 1895 C CA . ARG A 1 241 ? 1.18 -43.812 -13.219 1 88.75 241 ARG A CA 1
ATOM 1896 C C . ARG A 1 241 ? 1.623 -43.344 -14.602 1 88.75 241 ARG A C 1
ATOM 1898 O O . ARG A 1 241 ? 2.137 -44.125 -15.398 1 88.75 241 ARG A O 1
ATOM 1905 N N . PHE A 1 242 ? 1.458 -42.094 -14.727 1 86.62 242 PHE A N 1
ATOM 1906 C CA . PHE A 1 242 ? 1.821 -41.5 -16 1 86.62 242 PHE A CA 1
ATOM 1907 C C . PHE A 1 242 ? 3.314 -41.656 -16.266 1 86.62 242 PH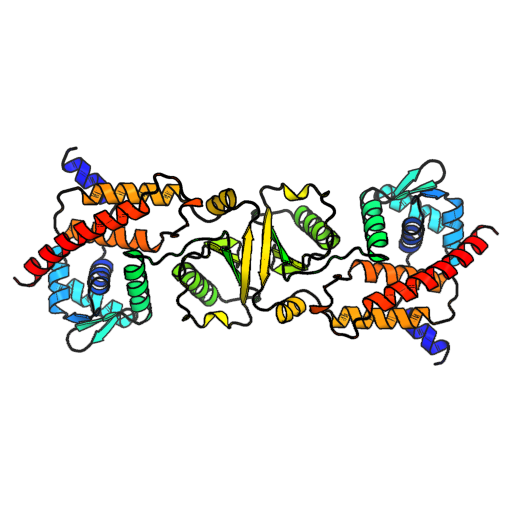E A C 1
ATOM 1909 O O . PHE A 1 242 ? 3.717 -42.062 -17.359 1 86.62 242 PHE A O 1
ATOM 1916 N N . ARG A 1 243 ? 4.094 -41.375 -15.352 1 86 243 ARG A N 1
ATOM 1917 C CA . ARG A 1 243 ? 5.543 -41.469 -15.508 1 86 243 ARG A CA 1
ATOM 1918 C C . ARG A 1 243 ? 6 -42.875 -15.758 1 86 243 ARG A C 1
ATOM 1920 O O . ARG A 1 243 ? 6.922 -43.125 -16.547 1 86 243 ARG A O 1
ATOM 1927 N N . ALA A 1 244 ? 5.41 -43.781 -15.078 1 86.38 244 ALA A N 1
ATOM 1928 C CA . ALA A 1 244 ? 5.73 -45.219 -15.289 1 86.38 244 ALA A CA 1
ATOM 1929 C C . ALA A 1 244 ? 5.441 -45.625 -16.734 1 86.38 244 ALA A C 1
ATOM 1931 O O . ALA A 1 244 ? 6.258 -46.281 -17.359 1 86.38 244 ALA A O 1
ATOM 1932 N N . GLU A 1 245 ? 4.348 -45.188 -17.234 1 85.12 245 GLU A N 1
ATOM 1933 C CA . GLU A 1 245 ? 3.971 -45.5 -18.609 1 85.12 245 GLU A CA 1
ATOM 1934 C C . GLU A 1 245 ? 4.91 -44.812 -19.609 1 85.12 245 GLU A C 1
ATOM 1936 O O . GLU A 1 245 ? 5.293 -45.406 -20.609 1 85.12 245 GLU A O 1
ATOM 1941 N N . LEU A 1 246 ? 5.234 -43.625 -19.297 1 83.38 246 LEU A N 1
ATOM 1942 C CA . LEU A 1 246 ? 6.125 -42.875 -20.156 1 83.38 246 LEU A CA 1
ATOM 1943 C C . LEU A 1 246 ? 7.504 -43.531 -20.219 1 83.38 246 LEU A C 1
ATOM 1945 O O . LEU A 1 246 ? 8.086 -43.656 -21.297 1 83.38 246 LEU A O 1
ATOM 1949 N N . GLU A 1 247 ? 8.031 -43.875 -19.125 1 82.06 247 GLU A N 1
ATOM 1950 C CA . GLU A 1 247 ? 9.328 -44.562 -19.078 1 82.06 247 GLU A CA 1
ATOM 1951 C C . GLU A 1 247 ? 9.32 -45.844 -19.859 1 82.06 247 GLU A C 1
ATOM 1953 O O . GLU A 1 247 ? 10.297 -46.188 -20.547 1 82.06 247 GLU A O 1
ATOM 1958 N N . GLU A 1 248 ? 8.258 -46.594 -19.734 1 82.94 248 GLU A N 1
ATOM 1959 C CA . GLU A 1 248 ? 8.117 -47.844 -20.484 1 82.94 248 GLU A CA 1
ATOM 1960 C C . GLU A 1 248 ? 8.125 -47.594 -21.984 1 82.94 248 GLU A C 1
ATOM 1962 O O . GLU A 1 248 ? 8.734 -48.344 -22.75 1 82.94 248 GLU A O 1
ATOM 1967 N N . GLN A 1 249 ? 7.5 -46.5 -22.359 1 81.38 249 GLN A N 1
ATOM 1968 C CA . GLN A 1 249 ? 7.41 -46.156 -23.781 1 81.38 249 GLN A CA 1
ATOM 1969 C C . GLN A 1 249 ? 8.742 -45.625 -24.297 1 81.38 249 GLN A C 1
ATOM 1971 O O . GLN A 1 249 ? 9.07 -45.844 -25.484 1 81.38 249 GLN A O 1
ATOM 1976 N N . LEU A 1 250 ? 9.484 -44.938 -23.422 1 78.88 250 LEU A N 1
ATOM 1977 C CA . LEU A 1 250 ? 10.75 -44.312 -23.859 1 78.88 250 LEU A CA 1
ATOM 1978 C C . LEU A 1 250 ? 11.867 -45.375 -23.859 1 78.88 250 LEU A C 1
ATOM 1980 O O . LEU A 1 250 ? 12.922 -45.156 -24.453 1 78.88 250 LEU A O 1
ATOM 1984 N N . ARG A 1 251 ? 11.805 -46.438 -23.109 1 73.69 251 ARG A N 1
ATOM 1985 C CA . ARG A 1 251 ? 12.758 -47.562 -23.125 1 73.69 251 ARG A CA 1
ATOM 1986 C C . ARG A 1 251 ? 12.656 -48.344 -24.422 1 73.69 251 ARG A C 1
ATOM 1988 O O . ARG A 1 251 ? 13.648 -48.906 -24.891 1 73.69 251 ARG A O 1
ATOM 1995 N N . ASP A 1 252 ? 11.492 -48.469 -25.016 1 61.84 252 ASP A N 1
ATOM 1996 C CA . ASP A 1 252 ? 11.297 -49.281 -26.219 1 61.84 252 ASP A CA 1
ATOM 1997 C C . ASP A 1 252 ? 11.68 -48.469 -27.469 1 61.84 252 ASP A C 1
ATOM 1999 O O . ASP A 1 252 ? 12.219 -49.031 -28.422 1 61.84 252 ASP A O 1
ATOM 2003 N N . MET B 1 1 ? 20.953 41.562 17.953 1 45.25 1 MET B N 1
ATOM 2004 C CA . MET B 1 1 ? 20.406 41.5 16.594 1 45.25 1 MET B CA 1
ATOM 2005 C C . MET B 1 1 ? 19.516 42.688 16.312 1 45.25 1 MET B C 1
ATOM 2007 O O . MET B 1 1 ? 18.656 43.031 17.141 1 45.25 1 MET B O 1
ATOM 2011 N N . ASN B 1 2 ? 19.875 43.5 15.406 1 55.66 2 ASN B N 1
ATOM 2012 C CA . ASN B 1 2 ? 19.203 44.781 15.188 1 55.66 2 ASN B CA 1
ATOM 2013 C C . ASN B 1 2 ? 17.734 44.594 14.789 1 55.66 2 ASN B C 1
ATOM 2015 O O . ASN B 1 2 ? 17.359 43.5 14.305 1 55.66 2 ASN B O 1
ATOM 2019 N N . ARG B 1 3 ? 17 45.469 15.336 1 59.09 3 ARG B N 1
ATOM 2020 C CA . ARG B 1 3 ? 15.555 45.5 15.117 1 59.09 3 ARG B CA 1
ATOM 2021 C C . ARG B 1 3 ? 15.219 45.25 13.648 1 59.09 3 ARG B C 1
ATOM 2023 O O . ARG B 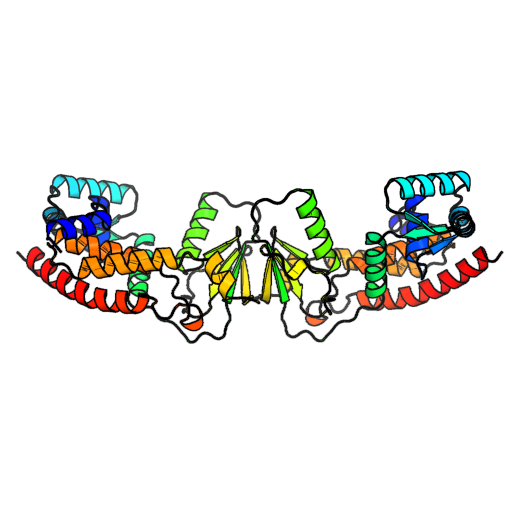1 3 ? 14.25 44.562 13.336 1 59.09 3 ARG B O 1
ATOM 2030 N N . VAL B 1 4 ? 16 45.812 12.914 1 58.78 4 VAL B N 1
ATOM 2031 C CA . VAL B 1 4 ? 15.805 45.719 11.469 1 58.78 4 VAL B CA 1
ATOM 2032 C C . VAL B 1 4 ? 16.016 44.281 11.008 1 58.78 4 VAL B C 1
ATOM 2034 O O . VAL B 1 4 ? 15.273 43.781 10.156 1 58.78 4 VAL B O 1
ATOM 2037 N N . GLU B 1 5 ? 16.969 43.688 11.523 1 57.34 5 GLU B N 1
ATOM 2038 C CA . GLU B 1 5 ? 17.234 42.281 11.172 1 57.34 5 GLU B CA 1
ATOM 2039 C C . GLU B 1 5 ? 16.141 41.375 11.664 1 57.34 5 GLU B C 1
ATOM 2041 O O . GLU B 1 5 ? 15.758 40.406 10.969 1 57.34 5 GLU B O 1
ATOM 2046 N N . GLN B 1 6 ? 15.664 41.719 12.719 1 59.12 6 GLN B N 1
ATOM 2047 C CA . GLN B 1 6 ? 14.57 40.969 13.312 1 59.12 6 GLN B CA 1
ATOM 2048 C C . GLN B 1 6 ? 13.297 41.094 12.477 1 59.12 6 GLN B C 1
ATOM 2050 O O . GLN B 1 6 ? 12.594 40.094 12.258 1 59.12 6 GLN B O 1
ATOM 2055 N N . GLU B 1 7 ? 13.109 42.344 12.141 1 59.88 7 GLU B N 1
ATOM 2056 C CA . GLU B 1 7 ? 11.945 42.594 11.305 1 59.88 7 GLU B CA 1
ATOM 2057 C C . GLU B 1 7 ? 12.039 41.844 9.977 1 59.88 7 GLU B C 1
ATOM 2059 O O . GLU B 1 7 ? 11.039 41.344 9.453 1 59.88 7 GLU B O 1
ATOM 2064 N N . ARG B 1 8 ? 13.188 41.781 9.609 1 57.94 8 ARG B N 1
ATOM 2065 C CA . ARG B 1 8 ? 13.43 41.094 8.336 1 57.94 8 ARG B CA 1
ATOM 2066 C C . ARG B 1 8 ? 13.219 39.594 8.477 1 57.94 8 ARG B C 1
ATOM 2068 O O . ARG B 1 8 ? 12.719 38.938 7.551 1 57.94 8 ARG B O 1
ATOM 2075 N N . ASN B 1 9 ? 13.523 39.188 9.555 1 60.5 9 ASN B N 1
ATOM 2076 C CA . ASN B 1 9 ? 13.398 37.75 9.82 1 60.5 9 ASN B CA 1
ATOM 2077 C C . ASN B 1 9 ? 11.938 37.312 9.914 1 60.5 9 ASN B C 1
ATOM 2079 O O . ASN B 1 9 ? 11.555 36.312 9.336 1 60.5 9 ASN B O 1
ATOM 2083 N N . VAL B 1 10 ? 11.242 38.094 10.617 1 63.75 10 VAL B N 1
ATOM 2084 C CA . VAL B 1 10 ? 9.82 37.844 10.773 1 63.75 10 VAL B CA 1
ATOM 2085 C C . VAL B 1 10 ? 9.109 37.969 9.43 1 63.75 10 VAL B C 1
ATOM 2087 O O . VAL B 1 10 ? 8.273 37.156 9.07 1 63.75 10 VAL B O 1
ATOM 2090 N N . ALA B 1 11 ? 9.492 39.062 8.812 1 63.03 11 ALA B N 1
ATOM 2091 C CA . ALA B 1 11 ? 8.852 39.312 7.516 1 63.03 11 ALA B CA 1
ATOM 2092 C C . ALA B 1 11 ? 9.07 38.156 6.57 1 63.03 11 ALA B C 1
ATOM 2094 O O . ALA B 1 11 ? 8.195 37.812 5.758 1 63.03 11 ALA B O 1
ATOM 2095 N N . ALA B 1 12 ? 10.195 37.625 6.699 1 66.06 12 ALA B N 1
ATOM 2096 C CA . ALA B 1 12 ? 10.523 36.5 5.824 1 66.06 12 ALA B CA 1
ATOM 2097 C C . ALA B 1 12 ? 9.727 35.25 6.199 1 66.06 12 ALA B C 1
ATOM 2099 O O . ALA B 1 12 ? 9.453 34.406 5.348 1 66.06 12 ALA B O 1
ATOM 2100 N N . LEU B 1 13 ? 9.312 35.25 7.406 1 71.62 13 LEU B N 1
ATOM 2101 C CA . LEU B 1 13 ? 8.656 34.062 7.93 1 71.62 13 LEU B CA 1
ATOM 2102 C C . LEU B 1 13 ? 7.141 34.156 7.781 1 71.62 13 LEU B C 1
ATOM 2104 O O . LEU B 1 13 ? 6.453 33.125 7.648 1 71.62 13 LEU B O 1
ATOM 2108 N N . VAL B 1 14 ? 6.777 35.469 7.852 1 70.81 14 VAL B N 1
ATOM 2109 C CA . VAL B 1 14 ? 5.332 35.656 7.914 1 70.81 14 VAL B CA 1
ATOM 2110 C C . VAL B 1 14 ? 4.859 36.469 6.695 1 70.81 14 VAL B C 1
ATOM 2112 O O . VAL B 1 14 ? 5.328 37.562 6.449 1 70.81 14 VAL B O 1
ATOM 2115 N N . ARG B 1 15 ? 4.207 35.844 5.707 1 65.81 15 ARG B N 1
ATOM 2116 C CA . ARG B 1 15 ? 3.631 36.562 4.574 1 65.81 15 ARG B CA 1
ATOM 2117 C C . ARG B 1 15 ? 2.553 37.531 5.035 1 65.81 15 ARG B C 1
ATOM 2119 O O . ARG B 1 15 ? 1.844 37.281 6.012 1 65.81 15 ARG B O 1
ATOM 2126 N N . PRO B 1 16 ? 2.621 38.719 4.48 1 72 16 PRO B N 1
ATOM 2127 C CA . PRO B 1 16 ? 1.502 39.625 4.77 1 72 16 PRO B CA 1
ATOM 2128 C C . PRO B 1 16 ? 0.143 38.938 4.617 1 72 16 PRO B C 1
ATOM 2130 O O . PRO B 1 16 ? -0.067 38.188 3.67 1 72 16 PRO B O 1
ATOM 2133 N N . LEU B 1 17 ? -0.652 39.031 5.723 1 84.81 17 LEU B N 1
ATOM 2134 C CA . LEU B 1 17 ? -1.963 38.406 5.684 1 84.81 17 LEU B CA 1
ATOM 2135 C C . LEU B 1 17 ? -2.918 39.188 4.777 1 84.81 17 LEU B C 1
ATOM 2137 O O . LEU B 1 17 ? -3.008 40.406 4.871 1 84.81 17 LEU B O 1
ATOM 2141 N N . SER B 1 18 ? -3.492 38.562 3.838 1 91.19 18 SER B N 1
ATOM 2142 C CA . SER B 1 18 ? -4.59 39.156 3.078 1 91.19 18 SER B CA 1
ATOM 2143 C C . SER B 1 18 ? -5.77 39.5 3.982 1 91.19 18 SER B C 1
ATOM 2145 O O . SER B 1 18 ? -5.836 39.031 5.125 1 91.19 18 SER B O 1
ATOM 2147 N N . THR B 1 19 ? -6.609 40.406 3.467 1 95.31 19 THR B N 1
ATOM 2148 C CA . THR B 1 19 ? -7.836 40.719 4.195 1 95.31 19 THR B CA 1
ATOM 2149 C C . THR B 1 19 ? -8.586 39.438 4.566 1 95.31 19 THR B C 1
ATOM 2151 O O . THR B 1 19 ? -9.016 39.281 5.711 1 95.31 19 THR B O 1
ATOM 2154 N N . ARG B 1 20 ? -8.688 38.5 3.617 1 95.38 20 ARG B N 1
ATOM 2155 C CA . ARG B 1 20 ? -9.328 37.219 3.852 1 95.38 20 ARG B CA 1
ATOM 2156 C C . ARG B 1 20 ? -8.641 36.469 4.973 1 95.38 20 ARG B C 1
ATOM 2158 O O . ARG B 1 20 ? -9.297 35.906 5.863 1 95.38 20 ARG B O 1
ATOM 2165 N N . SER B 1 21 ? -7.352 36.5 4.926 1 92.44 21 SER B N 1
ATOM 2166 C CA . SER B 1 21 ? -6.578 35.75 5.91 1 92.44 21 SER B CA 1
ATOM 2167 C C . SER B 1 21 ? -6.758 36.312 7.312 1 92.44 21 SER B C 1
ATOM 2169 O O . SER B 1 21 ? -6.828 35.562 8.289 1 92.44 21 SER B O 1
ATOM 2171 N N . VAL B 1 22 ? -6.793 37.625 7.371 1 93.06 22 VAL B N 1
ATOM 2172 C CA . VAL B 1 22 ? -6.988 38.281 8.656 1 93.06 22 VAL B CA 1
ATOM 2173 C C . VAL B 1 22 ? -8.344 37.906 9.234 1 93.06 22 VAL B C 1
ATOM 2175 O O . VAL B 1 22 ? -8.438 37.5 10.398 1 93.06 22 VAL B O 1
ATOM 2178 N N . ILE B 1 23 ? -9.359 37.969 8.445 1 94.81 23 ILE B N 1
ATOM 2179 C CA . ILE B 1 23 ? -10.711 37.625 8.867 1 94.81 23 ILE B CA 1
ATOM 2180 C C . ILE B 1 23 ? -10.766 36.188 9.32 1 94.81 23 ILE B C 1
ATOM 2182 O O . ILE B 1 23 ? -11.258 35.875 10.406 1 94.81 23 ILE B O 1
ATOM 2186 N N . LEU B 1 24 ? -10.242 35.312 8.492 1 94.38 24 LEU B N 1
ATOM 2187 C CA . LEU B 1 24 ? -10.281 33.906 8.766 1 94.38 24 LEU B CA 1
ATOM 2188 C C . LEU B 1 24 ? -9.523 33.562 10.039 1 94.38 24 LEU B C 1
ATOM 2190 O O . LEU B 1 24 ? -10.016 32.812 10.883 1 94.38 24 LEU B O 1
ATOM 2194 N N . SER B 1 25 ? -8.375 34.125 10.188 1 91.56 25 SER B N 1
ATOM 2195 C CA . SER B 1 25 ? -7.559 33.844 11.359 1 91.56 25 SER B CA 1
ATOM 2196 C C . SER B 1 25 ? -8.242 34.344 12.633 1 91.56 25 SER B C 1
ATOM 2198 O O . SER B 1 25 ? -8.172 33.688 13.68 1 91.56 25 SER B O 1
ATOM 2200 N N . ALA B 1 26 ? -8.859 35.5 12.547 1 91.94 26 ALA B N 1
ATOM 2201 C CA . ALA B 1 26 ? -9.594 36.031 13.695 1 91.94 26 ALA B CA 1
ATOM 2202 C C . ALA B 1 26 ? -10.719 35.094 14.117 1 91.94 26 ALA B C 1
ATOM 2204 O O . ALA B 1 26 ? -10.875 34.781 15.305 1 91.94 26 ALA B O 1
ATOM 2205 N N . LEU B 1 27 ? -11.461 34.656 13.148 1 93.62 27 LEU B N 1
ATOM 2206 C CA . LEU B 1 27 ? -12.586 33.781 13.438 1 93.62 27 LEU B CA 1
ATOM 2207 C C . LEU B 1 27 ? -12.102 32.406 13.938 1 93.62 27 LEU B C 1
ATOM 2209 O O . LEU B 1 27 ? -12.664 31.844 14.875 1 93.62 27 LEU B O 1
ATOM 2213 N N . LEU B 1 28 ? -11.031 31.891 13.359 1 91.56 28 LEU B N 1
ATOM 2214 C CA . LEU B 1 28 ? -10.477 30.594 13.742 1 91.56 28 LEU B CA 1
ATOM 2215 C C . LEU B 1 28 ? -9.961 30.625 15.18 1 91.56 28 LEU B C 1
ATOM 2217 O O . LEU B 1 28 ? -9.945 29.609 15.867 1 91.56 28 LEU B O 1
ATOM 2221 N N . GLY B 1 29 ? -9.594 31.781 15.602 1 89.69 29 GLY B N 1
ATOM 2222 C CA . GLY B 1 29 ? -9.047 31.938 16.938 1 89.69 29 GLY B CA 1
ATOM 2223 C C . GLY B 1 29 ? -10.094 32.219 17.984 1 89.69 29 GLY B C 1
ATOM 2224 O O . GLY B 1 29 ? -9.789 32.312 19.188 1 89.69 29 GLY B O 1
ATOM 2225 N N . HIS B 1 30 ? -11.312 32.375 17.578 1 89.25 30 HIS B N 1
ATOM 2226 C CA . HIS B 1 30 ? -12.383 32.75 18.484 1 89.25 30 HIS B CA 1
ATOM 2227 C C . HIS B 1 30 ? -13.32 31.578 18.75 1 89.25 30 HIS B C 1
ATOM 2229 O O . HIS B 1 30 ? -13.695 30.859 17.828 1 89.25 30 HIS B O 1
ATOM 2235 N N . HIS B 1 31 ? -13.672 31.375 20.141 1 89.19 31 HIS B N 1
ATOM 2236 C CA . HIS B 1 31 ? -14.594 30.312 20.531 1 89.19 31 HIS B CA 1
ATOM 2237 C C . HIS B 1 31 ? -15.805 30.875 21.266 1 89.19 31 HIS B C 1
ATOM 2239 O O . HIS B 1 31 ? -15.656 31.469 22.344 1 89.19 31 HIS B O 1
ATOM 2245 N N . PRO B 1 32 ? -16.984 30.547 20.641 1 90.88 32 PRO B N 1
ATOM 2246 C CA . PRO B 1 32 ? -17.312 29.984 19.328 1 90.88 32 PRO B CA 1
ATOM 2247 C C . PRO B 1 32 ? -16.875 30.875 18.172 1 90.88 32 PRO B C 1
ATOM 2249 O O . PRO B 1 32 ? -16.625 32.062 18.375 1 90.88 32 PRO B O 1
ATOM 2252 N N . PRO B 1 33 ? -16.656 30.281 17 1 92.69 33 PRO B N 1
ATOM 2253 C CA . PRO B 1 33 ? -16.109 31.047 15.883 1 92.69 33 PRO B CA 1
ATOM 2254 C C . PRO B 1 33 ? -17.156 31.969 15.234 1 92.69 33 PRO B C 1
ATOM 2256 O O . PRO B 1 33 ? -17.422 31.844 14.031 1 92.69 33 PRO B O 1
ATOM 2259 N N . VAL B 1 34 ? -17.734 32.812 15.992 1 94.5 34 VAL B N 1
ATOM 2260 C CA . VAL B 1 34 ? -18.703 33.844 15.594 1 94.5 34 VAL B CA 1
ATOM 2261 C C . VAL B 1 34 ? -18.266 35.219 16.078 1 94.5 34 VAL B C 1
ATOM 2263 O O . VAL B 1 34 ? -17.891 35.375 17.25 1 94.5 34 VAL B O 1
ATOM 2266 N N . MET B 1 35 ? -18.219 36.125 15.18 1 94.19 35 MET B N 1
ATOM 2267 C CA . MET B 1 35 ? -17.812 37.5 15.531 1 94.19 35 MET B CA 1
ATOM 2268 C C . MET B 1 35 ? -18.719 38.531 14.852 1 94.19 35 MET B C 1
ATOM 2270 O O . MET B 1 35 ? -19.047 38.375 13.672 1 94.19 35 MET B O 1
ATOM 2274 N N . PRO B 1 36 ? -19.156 39.531 15.625 1 95.44 36 PRO B N 1
ATOM 2275 C CA . PRO B 1 36 ? -19.891 40.625 14.984 1 95.44 36 PRO B CA 1
ATOM 2276 C C . PRO B 1 36 ? -19.031 41.406 13.961 1 95.44 36 PRO B C 1
ATOM 2278 O O . PRO B 1 36 ? -17.812 41.438 14.078 1 95.44 36 PRO B O 1
ATOM 2281 N N . VAL B 1 37 ? -19.75 42 13 1 95.94 37 VAL B N 1
ATOM 2282 C CA . VAL B 1 37 ? -19.078 42.75 11.953 1 95.94 37 VAL B CA 1
ATOM 2283 C C . VAL B 1 37 ? -18.203 43.844 12.578 1 95.94 37 VAL B C 1
ATOM 2285 O O . VAL B 1 37 ? -17.094 44.094 12.117 1 95.94 37 VAL B O 1
ATOM 2288 N N . SER B 1 38 ? -18.641 44.438 13.656 1 94.75 38 SER B N 1
ATOM 2289 C CA . SER B 1 38 ? -17.922 45.531 14.305 1 94.75 38 SER B CA 1
ATOM 2290 C C . SER B 1 38 ? -16.562 45.062 14.828 1 94.75 38 SER B C 1
ATOM 2292 O O . SER B 1 38 ? -15.562 45.781 14.711 1 94.75 38 SER B O 1
ATOM 2294 N N . GLN B 1 39 ? -16.547 43.906 15.367 1 93.5 39 GLN B N 1
ATOM 2295 C CA . GLN B 1 39 ? -15.289 43.344 15.875 1 93.5 39 GLN B CA 1
ATOM 2296 C C . GLN B 1 39 ? -14.344 43 14.742 1 93.5 39 GLN B C 1
ATOM 2298 O O . GLN B 1 39 ? -13.133 43.219 14.836 1 93.5 39 GLN B O 1
ATOM 2303 N N . LEU B 1 40 ? -14.883 42.469 13.688 1 95.25 40 LEU B N 1
ATOM 2304 C CA . LEU B 1 40 ? -14.062 42.125 12.531 1 95.25 40 LEU B CA 1
ATOM 2305 C C . LEU B 1 40 ? -13.453 43.375 11.898 1 95.25 40 LEU B C 1
ATOM 2307 O O . LEU B 1 40 ? -12.305 43.344 11.461 1 95.25 40 LEU B O 1
ATOM 2311 N N . VAL B 1 41 ? -14.203 44.406 11.914 1 95.62 41 VAL B N 1
ATOM 2312 C CA . VAL B 1 41 ? -13.719 45.688 11.398 1 95.62 41 VAL B CA 1
ATOM 2313 C C . VAL B 1 41 ? -12.586 46.219 12.289 1 95.62 41 VAL B C 1
ATOM 2315 O O . VAL B 1 41 ? -11.578 46.719 11.789 1 95.62 41 VAL B O 1
ATOM 2318 N N . ARG B 1 42 ? -12.711 46.062 13.578 1 94.06 42 ARG B N 1
ATOM 2319 C CA . ARG B 1 42 ? -11.68 46.5 14.516 1 94.06 42 ARG B CA 1
ATOM 2320 C C . ARG B 1 42 ? -10.398 45.719 14.336 1 94.06 42 ARG B C 1
ATOM 2322 O O . ARG B 1 42 ? -9.297 46.25 14.398 1 94.06 42 ARG B O 1
ATOM 2329 N N . VAL B 1 43 ? -10.57 44.438 14.156 1 92.44 43 VAL B N 1
ATOM 2330 C CA . VAL B 1 43 ? -9.406 43.594 13.898 1 92.44 43 VAL B CA 1
ATOM 2331 C C . VAL B 1 43 ? -8.711 44.031 12.617 1 92.44 43 VAL B C 1
ATOM 2333 O O . VAL B 1 43 ? -7.484 44.156 12.57 1 92.44 43 VAL B O 1
ATOM 2336 N N . GLY B 1 44 ? -9.477 44.312 11.547 1 94.25 44 GLY B N 1
ATOM 2337 C CA . GLY B 1 44 ? -8.93 44.812 10.297 1 94.25 44 GLY B CA 1
ATOM 2338 C C . GLY B 1 44 ? -8.156 46.125 10.469 1 94.25 44 GLY B C 1
ATOM 2339 O O . GLY B 1 44 ? -7.121 46.312 9.836 1 94.25 44 GLY B O 1
ATOM 2340 N N . ALA B 1 45 ? -8.625 46.938 11.375 1 93.5 45 ALA B N 1
ATOM 2341 C CA . ALA B 1 45 ? -8 48.25 11.609 1 93.5 45 ALA B CA 1
ATOM 2342 C C . ALA B 1 45 ? -6.586 48.094 12.156 1 93.5 45 ALA B C 1
ATOM 2344 O O . ALA B 1 45 ? -5.707 48.906 11.875 1 93.5 45 ALA B O 1
ATOM 2345 N N . LEU B 1 46 ? -6.422 47.062 12.875 1 89 46 LEU B N 1
ATOM 2346 C CA . LEU B 1 46 ? -5.086 46.781 13.383 1 89 46 LEU B CA 1
ATOM 2347 C C . LEU B 1 46 ? -4.098 46.562 12.242 1 89 46 LEU B C 1
ATOM 2349 O O . LEU B 1 46 ? -2.895 46.75 12.406 1 89 46 LEU B O 1
ATOM 2353 N N . PHE B 1 47 ? -4.586 46.156 11.078 1 91.38 47 PHE B N 1
ATOM 2354 C CA . PHE B 1 47 ? -3.766 45.875 9.906 1 91.38 47 PHE B CA 1
ATOM 2355 C C . PHE B 1 47 ? -3.908 47 8.867 1 91.38 47 PHE B C 1
ATOM 2357 O O . PHE B 1 47 ? -3.561 46.812 7.703 1 91.38 47 PHE B O 1
ATOM 2364 N N . ASP B 1 48 ? -4.477 48.062 9.281 1 92.88 48 ASP B N 1
ATOM 2365 C CA . ASP B 1 48 ? -4.68 49.219 8.422 1 92.88 48 ASP B CA 1
ATOM 2366 C C . ASP B 1 48 ? -5.582 48.875 7.238 1 92.88 48 ASP B C 1
ATOM 2368 O O . ASP B 1 48 ? -5.352 49.344 6.117 1 92.88 48 ASP B O 1
ATOM 2372 N N . ILE B 1 49 ? -6.504 47.969 7.52 1 95.56 49 ILE B N 1
ATOM 2373 C CA . ILE B 1 49 ? -7.5 47.656 6.508 1 95.56 49 ILE B CA 1
ATOM 2374 C C . ILE B 1 49 ? -8.75 48.5 6.715 1 95.56 49 ILE B C 1
ATOM 2376 O O . ILE B 1 49 ? -9.281 48.562 7.824 1 95.56 49 ILE B O 1
ATOM 2380 N N . ALA B 1 50 ? -9.18 49.094 5.613 1 97.69 50 ALA B N 1
ATOM 2381 C CA . ALA B 1 50 ? -10.352 49.938 5.664 1 97.69 50 ALA B CA 1
ATOM 2382 C C . ALA B 1 50 ? -11.617 49.125 5.949 1 97.69 50 ALA B C 1
ATOM 2384 O O . ALA B 1 50 ? -11.734 48 5.508 1 97.69 50 ALA B O 1
ATOM 2385 N N . GLU B 1 51 ? -12.539 49.844 6.598 1 97.5 51 GLU B N 1
ATOM 2386 C CA . GLU B 1 51 ? -13.805 49.188 6.926 1 97.5 51 GLU B CA 1
ATOM 2387 C C . GLU B 1 51 ? -14.5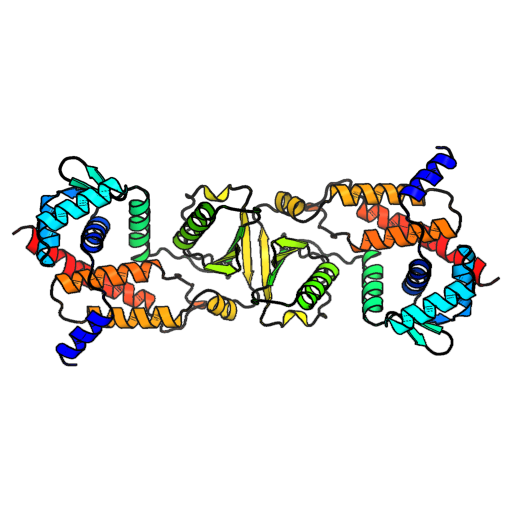 48.656 5.672 1 97.5 51 GLU B C 1
ATOM 2389 O O . GLU B 1 51 ? -15.008 47.531 5.66 1 97.5 51 GLU B O 1
ATOM 2394 N N . GLY B 1 52 ? -14.547 49.469 4.641 1 97.81 52 GLY B N 1
ATOM 2395 C CA . GLY B 1 52 ? -15.172 49.031 3.396 1 97.81 52 GLY B CA 1
ATOM 2396 C C . GLY B 1 52 ? -14.547 47.781 2.812 1 97.81 52 GLY B C 1
ATOM 2397 O O . GLY B 1 52 ? -15.258 46.906 2.307 1 97.81 52 GLY B O 1
ATOM 2398 N N . THR B 1 53 ? -13.281 47.688 2.881 1 97.69 53 THR B N 1
ATOM 2399 C CA . THR B 1 53 ? -12.547 46.531 2.371 1 97.69 53 THR B CA 1
ATOM 2400 C C . THR B 1 53 ? -12.914 45.25 3.156 1 97.69 53 THR B C 1
ATOM 2402 O O . THR B 1 53 ? -13.094 44.188 2.572 1 97.69 53 THR B O 1
ATOM 2405 N N . ILE B 1 54 ? -13.008 45.406 4.484 1 97.75 54 ILE B N 1
ATOM 2406 C CA . ILE B 1 54 ? -13.422 44.281 5.328 1 97.75 54 ILE B CA 1
ATOM 2407 C C . ILE B 1 54 ? -14.82 43.812 4.93 1 97.75 54 ILE B C 1
ATOM 2409 O O . ILE B 1 54 ? -15.062 42.625 4.746 1 97.75 54 ILE B O 1
ATOM 2413 N N . ARG B 1 55 ? -15.695 44.812 4.727 1 97.25 55 ARG B N 1
ATOM 2414 C CA . ARG B 1 55 ? -17.078 44.469 4.422 1 97.25 55 ARG B CA 1
ATOM 2415 C C . ARG B 1 55 ? -17.203 43.781 3.059 1 97.25 55 ARG B C 1
ATOM 2417 O O . ARG B 1 55 ? -17.969 42.844 2.893 1 97.25 55 ARG B O 1
ATOM 2424 N N . VAL B 1 56 ? -16.406 44.156 2.115 1 98.12 56 VAL B N 1
ATOM 2425 C CA . VAL B 1 56 ? -16.391 43.531 0.792 1 98.12 56 VAL B CA 1
ATOM 2426 C C . VAL B 1 56 ? -15.867 42.094 0.892 1 98.12 56 VAL B C 1
ATOM 2428 O O . VAL B 1 56 ? -16.438 41.188 0.291 1 98.12 56 VAL B O 1
ATOM 2431 N N . ALA B 1 57 ? -14.828 41.938 1.643 1 97.94 57 ALA B N 1
ATOM 2432 C CA . ALA B 1 57 ? -14.258 40.594 1.829 1 97.94 57 ALA B CA 1
ATOM 2433 C C . ALA B 1 57 ? -15.266 39.656 2.496 1 97.94 57 ALA B C 1
ATOM 2435 O O . ALA B 1 57 ? -15.398 38.5 2.1 1 97.94 57 ALA B O 1
ATOM 2436 N N . LEU B 1 58 ? -15.953 40.188 3.469 1 98.06 58 LEU B N 1
ATOM 2437 C CA . LEU B 1 58 ? -16.969 39.406 4.145 1 98.06 58 LEU B CA 1
ATOM 2438 C C . LEU B 1 58 ? -18.062 38.969 3.168 1 98.06 58 LEU B C 1
ATOM 2440 O O . LEU B 1 58 ? -18.5 37.812 3.189 1 98.06 58 LEU B O 1
ATOM 2444 N N . SER B 1 59 ? -18.5 39.875 2.328 1 97.44 59 SER B N 1
ATOM 2445 C CA . SER B 1 59 ? -19.531 39.562 1.329 1 97.44 59 SER B CA 1
ATOM 2446 C C . SER B 1 59 ? -19.047 38.5 0.364 1 97.44 59 SER B C 1
ATOM 2448 O O . SER B 1 59 ? -19.797 37.562 0.066 1 97.44 59 SER B O 1
ATOM 2450 N N . ARG B 1 60 ? -17.859 38.562 -0.076 1 97.69 60 ARG B N 1
ATOM 2451 C CA . ARG B 1 60 ? -17.297 37.594 -0.997 1 97.69 60 ARG B CA 1
ATOM 2452 C C . ARG B 1 60 ? -17.172 36.219 -0.336 1 97.69 60 ARG B C 1
ATOM 2454 O O . ARG B 1 60 ? -17.484 35.188 -0.951 1 97.69 60 ARG B O 1
ATOM 2461 N N . MET B 1 61 ? -16.672 36.188 0.873 1 97.31 61 MET B N 1
ATOM 2462 C CA . MET B 1 61 ? -16.469 34.938 1.604 1 97.31 61 MET B CA 1
ATOM 2463 C C . MET B 1 61 ? -17.812 34.281 1.91 1 97.31 61 MET B C 1
ATOM 2465 O O . MET B 1 61 ? -17.891 33.062 2.008 1 97.31 61 MET B O 1
ATOM 2469 N N . THR B 1 62 ? -18.828 35.125 2.014 1 97.5 62 THR B N 1
ATOM 2470 C CA . THR B 1 62 ? -20.188 34.594 2.191 1 97.5 62 THR B CA 1
ATOM 2471 C C . THR B 1 62 ? -20.703 34 0.886 1 97.5 62 THR B C 1
ATOM 2473 O O . THR B 1 62 ? -21.281 32.906 0.878 1 97.5 62 THR B O 1
ATOM 2476 N N . THR B 1 63 ? -20.438 34.688 -0.165 1 97.38 63 THR B N 1
ATOM 2477 C CA . THR B 1 63 ? -20.891 34.219 -1.476 1 97.38 63 THR B CA 1
ATOM 2478 C C . THR B 1 63 ? -20.219 32.906 -1.85 1 97.38 63 THR B C 1
ATOM 2480 O O . THR B 1 63 ? -20.859 32 -2.416 1 97.38 63 THR B O 1
ATOM 2483 N N . SER B 1 64 ? -18.938 32.781 -1.47 1 95.56 64 SER B N 1
ATOM 2484 C CA . SER B 1 64 ? -18.188 31.562 -1.78 1 95.56 64 SER B CA 1
ATOM 2485 C C . SER B 1 64 ? -18.531 30.438 -0.81 1 95.56 64 SER B C 1
ATOM 2487 O O . SER B 1 64 ? -18.094 29.297 -0.983 1 95.56 64 SER B O 1
ATOM 2489 N N . GLY B 1 65 ? -19.234 30.812 0.236 1 95.62 65 GLY B N 1
ATOM 2490 C CA . GLY B 1 65 ? -19.719 29.812 1.172 1 95.62 65 GLY B CA 1
ATOM 2491 C C . GLY B 1 65 ? -18.75 29.562 2.32 1 95.62 65 GLY B C 1
ATOM 2492 O O . GLY B 1 65 ? -18.969 28.672 3.148 1 95.62 65 GLY B O 1
ATOM 2493 N N . GLU B 1 66 ? -17.719 30.25 2.475 1 95.44 66 GLU B N 1
ATOM 2494 C CA . GLU B 1 66 ? -16.75 30.109 3.551 1 95.44 66 GLU B CA 1
ATOM 2495 C C . GLU B 1 66 ? -17.312 30.609 4.879 1 95.44 66 GLU B C 1
ATOM 2497 O O . GLU B 1 66 ? -17 30.047 5.938 1 95.44 66 GLU B O 1
ATOM 2502 N N . LEU B 1 67 ? -18.125 31.656 4.719 1 97.38 67 LEU B N 1
ATOM 2503 C CA . LEU B 1 67 ? -18.75 32.25 5.898 1 97.38 67 LEU B CA 1
ATOM 2504 C C . LEU B 1 67 ? -20.266 32.188 5.793 1 97.38 67 LEU B C 1
ATOM 2506 O O . LEU B 1 67 ? -20.812 32.188 4.691 1 97.38 67 LEU B O 1
ATOM 2510 N N . LEU B 1 68 ? -20.891 32.062 6.891 1 97.75 68 LEU B N 1
ATOM 2511 C CA . LEU B 1 68 ? -22.328 32.188 7.008 1 97.75 68 LEU B CA 1
ATOM 2512 C C . LEU B 1 68 ? -22.734 33.375 7.879 1 97.75 68 LEU B C 1
ATOM 2514 O O . LEU B 1 68 ? -22.062 33.656 8.883 1 97.75 68 LEU B O 1
ATOM 2518 N N . ARG B 1 69 ? -23.828 33.969 7.5 1 95.88 69 ARG B N 1
ATOM 2519 C CA . ARG B 1 69 ? -24.344 35.062 8.336 1 95.88 69 ARG B CA 1
ATOM 2520 C C . ARG B 1 69 ? -24.969 34.5 9.617 1 95.88 69 ARG B C 1
ATOM 2522 O O . ARG B 1 69 ? -25.656 33.469 9.586 1 95.88 69 ARG B O 1
ATOM 2529 N N . ASP B 1 70 ? -24.703 35.125 10.641 1 95.5 70 ASP B N 1
ATOM 2530 C CA . ASP B 1 70 ? -25.25 34.812 11.953 1 95.5 70 ASP B CA 1
ATOM 2531 C C . ASP B 1 70 ? -25.625 36.062 12.734 1 95.5 70 ASP B C 1
ATOM 2533 O O . ASP B 1 70 ? -24.812 36.625 13.469 1 95.5 70 ASP B O 1
ATOM 2537 N N . GLY B 1 71 ? -26.969 36.438 12.656 1 93.81 71 GLY B N 1
ATOM 2538 C CA . GLY B 1 71 ? -27.375 37.688 13.242 1 93.81 71 GLY B CA 1
ATOM 2539 C C . GLY B 1 71 ? -26.609 38.875 12.688 1 93.81 71 GLY B C 1
ATOM 2540 O O . GLY B 1 71 ? -26.625 39.125 11.477 1 93.81 71 GLY B O 1
ATOM 2541 N N . ASP B 1 72 ? -25.875 39.531 13.664 1 92.75 72 ASP B N 1
ATOM 2542 C CA . ASP B 1 72 ? -25.109 40.719 13.25 1 92.75 72 ASP B CA 1
ATOM 2543 C C . ASP B 1 72 ? -23.656 40.344 12.938 1 92.75 72 ASP B C 1
ATOM 2545 O O . ASP B 1 72 ? -22.797 41.219 12.828 1 92.75 72 ASP B O 1
ATOM 2549 N N . GLY B 1 73 ? -23.469 39.062 12.773 1 95.81 73 GLY B N 1
ATOM 2550 C CA . GLY B 1 73 ? -22.094 38.656 12.578 1 95.81 73 GLY B CA 1
ATOM 2551 C C . GLY B 1 73 ? -21.938 37.531 11.57 1 95.81 73 GLY B C 1
ATOM 2552 O O . GLY B 1 73 ? -22.766 37.375 10.672 1 95.81 73 GLY B O 1
ATOM 2553 N N . TYR B 1 74 ? -20.734 37 11.625 1 97.44 74 TYR B N 1
ATOM 2554 C CA . TYR B 1 74 ? -20.375 35.906 10.711 1 97.44 74 TYR B CA 1
ATOM 2555 C C . TYR B 1 74 ? -19.812 34.719 11.469 1 97.44 74 TYR B C 1
ATOM 2557 O O . TYR B 1 74 ? -19.188 34.875 12.523 1 97.44 74 TYR B O 1
ATOM 2565 N N . ARG B 1 75 ? -20.078 33.5 10.898 1 96.81 75 ARG B N 1
ATOM 2566 C CA . ARG B 1 75 ? -19.516 32.281 11.445 1 96.81 75 ARG B CA 1
ATOM 2567 C C . ARG B 1 75 ? -18.859 31.438 10.352 1 96.81 75 ARG B C 1
ATOM 2569 O O . ARG B 1 75 ? -19.172 31.609 9.172 1 96.81 75 ARG B O 1
ATOM 2576 N N . LEU B 1 76 ? -17.953 30.578 10.82 1 96 76 LEU B N 1
ATOM 2577 C CA . LEU B 1 76 ? -17.281 29.656 9.906 1 96 76 LEU B CA 1
ATOM 2578 C C . LEU B 1 76 ? -18.25 28.594 9.391 1 96 76 LEU B C 1
ATOM 2580 O O . LEU B 1 76 ? -19.188 28.203 10.094 1 96 76 LEU B O 1
ATOM 2584 N N . ASN B 1 77 ? -18 28.188 8.141 1 95.25 77 ASN B N 1
ATOM 2585 C CA . ASN B 1 77 ? -18.75 27.031 7.668 1 95.25 77 ASN B CA 1
ATOM 2586 C C . ASN B 1 77 ? -18.25 25.734 8.32 1 95.25 77 ASN B C 1
ATOM 2588 O O . ASN B 1 77 ? -17.297 25.75 9.094 1 95.25 77 ASN B O 1
ATOM 2592 N N . ASP B 1 78 ? -18.875 24.641 7.934 1 90.62 78 ASP B N 1
ATOM 2593 C CA . ASP B 1 78 ? -18.609 23.375 8.602 1 90.62 78 ASP B CA 1
ATOM 2594 C C . ASP B 1 78 ? -17.172 22.938 8.367 1 90.62 78 ASP B C 1
ATOM 2596 O O . ASP B 1 78 ? -16.5 22.453 9.281 1 90.62 78 ASP B O 1
ATOM 2600 N N . ARG B 1 79 ? -16.703 23.109 7.188 1 88.44 79 ARG B N 1
ATOM 2601 C CA . ARG B 1 79 ? -15.344 22.719 6.836 1 88.44 79 ARG B CA 1
ATOM 2602 C C . ARG B 1 79 ? -14.32 23.5 7.652 1 88.44 79 ARG B C 1
ATOM 2604 O O . ARG B 1 79 ? -13.336 22.922 8.141 1 88.44 79 ARG B O 1
ATOM 2611 N N . LEU B 1 80 ? -14.609 24.734 7.84 1 91.44 80 LEU B N 1
ATOM 2612 C CA . LEU B 1 80 ? -13.68 25.578 8.57 1 91.44 80 LEU B CA 1
ATOM 2613 C C . LEU B 1 80 ? -13.789 25.359 10.07 1 91.44 80 LEU B C 1
ATOM 2615 O O . LEU B 1 80 ? -12.82 25.531 10.805 1 91.44 80 LEU B O 1
ATOM 2619 N N . ILE B 1 81 ? -14.883 24.891 10.477 1 91.69 81 ILE B N 1
ATOM 2620 C CA . ILE B 1 81 ? -15.023 24.484 11.875 1 91.69 81 ILE B CA 1
ATOM 2621 C C . ILE B 1 81 ? -14.164 23.25 12.141 1 91.69 81 ILE B C 1
ATOM 2623 O O . ILE B 1 81 ? -13.516 23.156 13.18 1 91.69 81 ILE B O 1
ATOM 2627 N N . GLU B 1 82 ? -14.148 22.359 11.242 1 87.06 82 GLU B N 1
ATOM 2628 C CA . GLU B 1 82 ? -13.281 21.203 11.359 1 87.06 82 GLU B CA 1
ATOM 2629 C C . GLU B 1 82 ? -11.812 21.609 11.406 1 87.06 82 GLU B C 1
ATOM 2631 O O . GLU B 1 82 ? -11.023 21.047 12.164 1 87.06 82 GLU B O 1
ATOM 2636 N N . ARG B 1 83 ? -11.516 22.531 10.578 1 88 83 ARG B N 1
ATOM 2637 C CA . ARG B 1 83 ? -10.156 23.062 10.594 1 88 83 ARG B CA 1
ATOM 2638 C C . ARG B 1 83 ? -9.812 23.688 11.945 1 88 83 ARG B C 1
ATOM 2640 O O . ARG B 1 83 ? -8.695 23.547 12.43 1 88 83 ARG B O 1
ATOM 2647 N N . GLN B 1 84 ? -10.727 24.375 12.516 1 91.44 84 GLN B N 1
ATOM 2648 C CA . GLN B 1 84 ? -10.523 24.969 13.836 1 91.44 84 GLN B CA 1
ATOM 2649 C C . GLN B 1 84 ? -10.266 23.875 14.883 1 91.44 84 GLN B C 1
ATOM 2651 O O . GLN B 1 84 ? -9.391 24.031 15.734 1 91.44 84 GLN B O 1
ATOM 2656 N N . GLN B 1 85 ? -11.008 22.828 14.734 1 87.75 85 GLN B N 1
ATOM 2657 C CA . GLN B 1 85 ? -10.82 21.719 15.656 1 87.75 85 GLN B CA 1
ATOM 2658 C C . GLN B 1 85 ? -9.43 21.109 15.508 1 87.75 85 GLN B C 1
ATOM 2660 O O . GLN B 1 85 ? -8.773 20.781 16.5 1 87.75 85 GLN B O 1
ATOM 2665 N N . LEU B 1 86 ? -9.047 21.031 14.305 1 86.44 86 LEU B N 1
ATOM 2666 C CA . LEU B 1 86 ? -7.707 20.516 14.039 1 86.44 86 LEU B CA 1
ATOM 2667 C C . LEU B 1 86 ? -6.645 21.438 14.609 1 86.44 86 LEU B C 1
ATOM 2669 O O . LEU B 1 86 ? -5.664 20.969 15.203 1 86.44 86 LEU B O 1
ATOM 2673 N N . GLN B 1 87 ? -6.859 22.641 14.422 1 89.06 87 GLN B N 1
ATOM 2674 C CA . GLN B 1 87 ? -5.945 23.641 14.969 1 89.06 87 GLN B CA 1
ATOM 2675 C C . GLN B 1 87 ? -5.867 23.547 16.484 1 89.06 87 GLN B C 1
ATOM 2677 O O . GLN B 1 87 ? -4.773 23.531 17.062 1 89.06 87 GLN B O 1
ATOM 2682 N N . ASP B 1 88 ? -6.945 23.406 17.109 1 88.38 88 ASP B N 1
ATOM 2683 C CA . ASP B 1 88 ? -6.996 23.297 18.578 1 88.38 88 ASP B CA 1
ATOM 2684 C C . ASP B 1 88 ? -6.285 22.031 19.062 1 88.38 88 ASP B C 1
ATOM 2686 O O . ASP B 1 88 ? -5.516 22.078 20.016 1 88.38 88 ASP B O 1
ATOM 2690 N N . SER B 1 89 ? -6.523 20.984 18.344 1 88.56 89 SER B N 1
ATOM 2691 C CA . SER B 1 89 ? -5.898 19.734 18.734 1 88.56 89 SER B CA 1
ATOM 2692 C C . SER B 1 89 ? -4.391 19.766 18.5 1 88.56 89 SER B C 1
ATOM 2694 O O . SER B 1 89 ? -3.637 19.062 19.188 1 88.56 89 SER B O 1
ATOM 2696 N N . SER B 1 90 ? -3.98 20.578 17.594 1 92.38 90 SER B N 1
ATOM 2697 C CA . SER B 1 90 ? -2.561 20.688 17.281 1 92.38 90 SER B CA 1
ATOM 2698 C C . SER B 1 90 ? -1.806 21.453 18.359 1 92.38 90 SER B C 1
ATOM 2700 O O . SER B 1 90 ? -0.593 21.297 18.5 1 92.38 90 SER B O 1
ATOM 2702 N N . ARG B 1 91 ? -2.496 22.25 19.094 1 92.88 91 ARG B N 1
ATOM 2703 C CA . ARG B 1 91 ? -1.896 23 20.188 1 92.88 91 ARG B CA 1
ATOM 2704 C C . ARG B 1 91 ? -1.581 22.078 21.375 1 92.88 91 ARG B C 1
ATOM 2706 O O . ARG B 1 91 ? -0.567 22.266 22.047 1 92.88 91 ARG B O 1
ATOM 2713 N N . GLN B 1 92 ? -2.467 21.219 21.578 1 90.81 92 GLN B N 1
ATOM 2714 C CA . GLN B 1 92 ? -2.334 20.234 22.641 1 90.81 92 GLN B CA 1
ATOM 2715 C C . GLN B 1 92 ? -2.719 18.828 22.156 1 90.81 92 GLN B C 1
ATOM 2717 O O . GLN B 1 92 ? -3.771 18.312 22.531 1 90.81 92 GLN B O 1
ATOM 2722 N N . PRO B 1 93 ? -1.778 18.281 21.438 1 91.31 93 PRO B N 1
ATOM 2723 C CA . PRO B 1 93 ? -2.129 16.984 20.875 1 91.31 93 PRO B CA 1
ATOM 2724 C C . PRO B 1 93 ? -2.191 15.875 21.922 1 91.31 93 PRO B C 1
ATOM 2726 O O . PRO B 1 93 ? -1.433 15.898 22.891 1 91.31 93 PRO B O 1
ATOM 2729 N N . GLN B 1 94 ? -3.109 14.992 21.688 1 89.31 94 GLN B N 1
ATOM 2730 C CA . GLN B 1 94 ? -3.201 13.789 22.516 1 89.31 94 GLN B CA 1
ATOM 2731 C C . GLN B 1 94 ? -2.51 12.609 21.844 1 89.31 94 GLN B C 1
ATOM 2733 O O . GLN B 1 94 ? -3.006 12.078 20.844 1 89.31 94 GLN B O 1
ATOM 2738 N N . THR B 1 95 ? -1.405 12.234 22.359 1 92.88 95 THR B N 1
ATOM 2739 C CA . THR B 1 95 ? -0.659 11.109 21.828 1 92.88 95 THR B CA 1
ATOM 2740 C C . THR B 1 95 ? -0.628 9.953 22.812 1 92.88 95 THR B C 1
ATOM 2742 O O . THR B 1 95 ? -0.887 10.141 24 1 92.88 95 THR B O 1
ATOM 2745 N N . SER B 1 96 ? -0.468 8.773 22.312 1 93.75 96 SER B N 1
ATOM 2746 C CA . SER B 1 96 ? -0.336 7.57 23.125 1 93.75 96 SER B CA 1
ATOM 2747 C C . SER B 1 96 ? 1.015 6.898 22.906 1 93.75 96 SER B C 1
ATOM 2749 O O . SER B 1 96 ? 1.738 7.238 21.969 1 93.75 96 SER B O 1
ATOM 2751 N N . ALA B 1 97 ? 1.27 5.984 23.875 1 95.06 97 ALA B N 1
ATOM 2752 C CA . ALA B 1 97 ? 2.479 5.184 23.703 1 95.06 97 ALA B CA 1
ATOM 2753 C C . ALA B 1 97 ? 2.428 4.398 22.391 1 95.06 97 ALA B C 1
ATOM 2755 O O . ALA B 1 97 ? 1.374 3.887 22.016 1 95.06 97 ALA B O 1
ATOM 2756 N N . TRP B 1 98 ? 3.6 4.312 21.812 1 96.56 98 TRP B N 1
ATOM 2757 C CA . TRP B 1 98 ? 3.688 3.689 20.484 1 96.56 98 TRP B CA 1
ATOM 2758 C C . TRP B 1 98 ? 4.312 2.301 20.578 1 96.56 98 TRP B C 1
ATOM 2760 O O . TRP B 1 98 ? 5.367 2.131 21.203 1 96.56 98 TRP B O 1
ATOM 2770 N N . ASP B 1 99 ? 3.729 1.264 19.953 1 96.75 99 ASP B N 1
ATOM 2771 C CA . ASP B 1 99 ? 4.211 -0.112 20.031 1 96.75 99 ASP B CA 1
ATOM 2772 C C . ASP B 1 99 ? 4.859 -0.544 18.719 1 96.75 99 ASP B C 1
ATOM 2774 O O . ASP B 1 99 ? 5.074 -1.736 18.484 1 96.75 99 ASP B O 1
ATOM 2778 N N . GLY B 1 100 ? 5.086 0.384 17.844 1 97.44 100 GLY B N 1
ATOM 2779 C CA . GLY B 1 100 ? 5.707 0.063 16.578 1 97.44 100 GLY B CA 1
ATOM 2780 C C . GLY B 1 100 ? 4.711 -0.053 15.438 1 97.44 100 GLY B C 1
ATOM 2781 O O . GLY B 1 100 ? 5.098 -0.123 14.273 1 97.44 100 GLY B O 1
ATOM 2782 N N . SER B 1 101 ? 3.41 0.033 15.75 1 97.75 101 SER B N 1
ATOM 2783 C CA . SER B 1 101 ? 2.375 -0.192 14.742 1 97.75 101 SER B CA 1
ATOM 2784 C C . SER B 1 101 ? 2.096 1.076 13.945 1 97.75 101 SER B C 1
ATOM 2786 O O . SER B 1 101 ? 2.297 2.188 14.438 1 97.75 101 SER B O 1
ATOM 2788 N N . TRP B 1 102 ? 1.752 0.843 12.773 1 98.12 102 TRP B N 1
ATOM 2789 C CA . TRP B 1 102 ? 1.339 1.91 11.867 1 98.12 102 TRP B CA 1
ATOM 2790 C C . TRP B 1 102 ? -0.088 1.687 11.383 1 98.12 102 TRP B C 1
ATOM 2792 O O . TRP B 1 102 ? -0.478 0.555 11.078 1 98.12 102 TRP B O 1
ATOM 2802 N N . ARG B 1 103 ? -0.847 2.75 11.344 1 96.75 103 ARG B N 1
ATOM 2803 C CA . ARG B 1 103 ? -2.109 2.732 10.609 1 96.75 103 ARG B CA 1
ATOM 2804 C C . ARG B 1 103 ? -1.879 2.922 9.117 1 96.75 103 ARG B C 1
ATOM 2806 O O . ARG B 1 103 ? -1.126 3.809 8.703 1 96.75 103 ARG B O 1
ATOM 2813 N N . MET B 1 104 ? -2.469 2.094 8.359 1 97.25 104 MET B N 1
ATOM 2814 C CA . MET B 1 104 ? -2.303 2.158 6.906 1 97.25 104 MET B CA 1
ATOM 2815 C C . MET B 1 104 ? -3.648 2.031 6.199 1 97.25 104 MET B C 1
ATOM 2817 O O . MET B 1 104 ? -4.496 1.234 6.605 1 97.25 104 MET B O 1
ATOM 2821 N N . VAL B 1 105 ? -3.834 2.844 5.152 1 95.69 105 VAL B N 1
ATOM 2822 C CA . VAL B 1 105 ? -5.047 2.814 4.344 1 95.69 105 VAL B CA 1
ATOM 2823 C C . VAL B 1 105 ? -4.68 2.752 2.863 1 95.69 105 VAL B C 1
ATOM 2825 O O . VAL B 1 105 ? -3.883 3.559 2.379 1 95.69 105 VAL B O 1
ATOM 2828 N N . ALA B 1 106 ? -5.227 1.779 2.152 1 95.19 106 ALA B N 1
ATOM 2829 C CA . ALA B 1 106 ? -5.051 1.658 0.708 1 95.19 106 ALA B CA 1
ATOM 2830 C C . ALA B 1 106 ? -6.363 1.918 -0.028 1 95.19 106 ALA B C 1
ATOM 2832 O O . ALA B 1 106 ? -7.406 1.363 0.331 1 95.19 106 ALA B O 1
ATOM 2833 N N . ILE B 1 107 ? -6.273 2.748 -1.053 1 92.62 107 ILE B N 1
ATOM 2834 C CA . ILE B 1 107 ? -7.406 2.965 -1.945 1 92.62 107 ILE B CA 1
ATOM 2835 C C . ILE B 1 107 ? -7.43 1.883 -3.021 1 92.62 107 ILE B C 1
ATOM 2837 O O . ILE B 1 107 ? -6.426 1.645 -3.693 1 92.62 107 ILE B O 1
ATOM 2841 N N . THR B 1 108 ? -8.547 1.205 -3.137 1 87.75 108 THR B N 1
ATOM 2842 C CA . THR B 1 108 ? -8.617 0.13 -4.117 1 87.75 108 THR B CA 1
ATOM 2843 C C . THR B 1 108 ? -9.547 0.511 -5.27 1 87.75 108 THR B C 1
ATOM 2845 O O . THR B 1 108 ? -9.578 -0.167 -6.297 1 87.75 108 THR B O 1
ATOM 2848 N N . ALA B 1 109 ? -10.227 1.554 -5.047 1 73.31 109 ALA B N 1
ATOM 2849 C CA . ALA B 1 109 ? -11.188 1.966 -6.07 1 73.31 109 ALA B CA 1
ATOM 2850 C C . ALA B 1 109 ? -10.477 2.338 -7.367 1 73.31 109 ALA B C 1
ATOM 2852 O O . ALA B 1 109 ? -9.336 2.814 -7.344 1 73.31 109 ALA B O 1
ATOM 2853 N N . GLY B 1 110 ? -11.125 1.963 -8.477 1 69.81 110 GLY B N 1
ATOM 2854 C CA . GLY B 1 110 ? -10.664 2.391 -9.789 1 69.81 110 GLY B CA 1
ATOM 2855 C C . GLY B 1 110 ? -10.609 3.9 -9.938 1 69.81 110 GLY B C 1
ATOM 2856 O O . GLY B 1 110 ? -10.227 4.609 -9.008 1 69.81 110 GLY B O 1
ATOM 2857 N N . ARG B 1 111 ? -11.094 4.457 -10.875 1 72.38 111 ARG B N 1
ATOM 2858 C CA . ARG B 1 111 ? -11.023 5.852 -11.297 1 72.38 111 ARG B CA 1
ATOM 2859 C C . ARG B 1 111 ? -11.883 6.738 -10.406 1 72.38 111 ARG B C 1
ATOM 2861 O O . ARG B 1 111 ? -13.039 6.418 -10.125 1 72.38 111 ARG B O 1
ATOM 2868 N N . ARG B 1 112 ? -11.273 7.723 -9.758 1 81.38 112 ARG B N 1
ATOM 2869 C CA . ARG B 1 112 ? -11.906 8.789 -8.984 1 81.38 112 ARG B CA 1
ATOM 2870 C C . ARG B 1 112 ? -11.727 10.141 -9.664 1 81.38 112 ARG B C 1
ATOM 2872 O O . ARG B 1 112 ? -10.734 10.359 -10.359 1 81.38 112 ARG B O 1
ATOM 2879 N N . SER B 1 113 ? -12.773 10.93 -9.484 1 87.94 113 SER B N 1
ATOM 2880 C CA . SER B 1 113 ? -12.648 12.281 -10.023 1 87.94 113 SER B CA 1
ATOM 2881 C C . SER B 1 113 ? -11.562 13.07 -9.305 1 87.94 113 SER B C 1
ATOM 2883 O O . SER B 1 113 ? -11.094 12.664 -8.234 1 87.94 113 SER B O 1
ATOM 2885 N N . ARG B 1 114 ? -11.273 14.109 -10 1 88.06 114 ARG B N 1
ATOM 2886 C CA . ARG B 1 114 ? -10.281 14.992 -9.398 1 88.06 114 ARG B CA 1
ATOM 2887 C C . ARG B 1 114 ? -10.773 15.523 -8.055 1 88.06 114 ARG B C 1
ATOM 2889 O O . ARG B 1 114 ? -10.016 15.578 -7.086 1 88.06 114 ARG B O 1
ATOM 2896 N N . SER B 1 115 ? -11.992 15.844 -7.98 1 88.81 115 SER B N 1
ATOM 2897 C CA . SER B 1 115 ? -12.586 16.391 -6.766 1 88.81 115 SER B CA 1
ATOM 2898 C C . SER B 1 115 ? -12.602 15.359 -5.645 1 88.81 115 SER B C 1
ATOM 2900 O O . SER B 1 115 ? -12.336 15.688 -4.484 1 88.81 115 SER B O 1
ATOM 2902 N N . GLU B 1 116 ? -12.867 14.141 -6.023 1 85.69 116 GLU B N 1
ATOM 2903 C CA . GLU B 1 116 ? -12.891 13.062 -5.039 1 85.69 116 GLU B CA 1
ATOM 2904 C C . GLU B 1 116 ? -11.492 12.773 -4.5 1 85.69 116 GLU B C 1
ATOM 2906 O O . GLU B 1 116 ? -11.32 12.547 -3.301 1 85.69 116 GLU B O 1
ATOM 2911 N N . ARG B 1 117 ? -10.555 12.883 -5.402 1 86.75 117 ARG B N 1
ATOM 2912 C CA . ARG B 1 117 ? -9.172 12.648 -5.008 1 86.75 117 ARG B CA 1
ATOM 2913 C C . ARG B 1 117 ? -8.688 13.742 -4.055 1 86.75 117 ARG B C 1
ATOM 2915 O O . ARG B 1 117 ? -8.055 13.445 -3.039 1 86.75 117 ARG B O 1
ATOM 2922 N N . ASP B 1 118 ? -9.062 14.906 -4.328 1 87.75 118 ASP B N 1
ATOM 2923 C CA . ASP B 1 118 ? -8.648 16.031 -3.496 1 87.75 118 ASP B CA 1
ATOM 2924 C C . ASP B 1 118 ? -9.312 15.969 -2.119 1 87.75 118 ASP B C 1
ATOM 2926 O O . ASP B 1 118 ? -8.664 16.219 -1.103 1 87.75 118 ASP B O 1
ATOM 2930 N N . ALA B 1 119 ? -10.555 15.625 -2.139 1 84.75 119 ALA B N 1
ATOM 2931 C CA . ALA B 1 119 ? -11.281 15.492 -0.878 1 84.75 119 ALA B CA 1
ATOM 2932 C C . ALA B 1 119 ? -10.664 14.398 -0.007 1 84.75 119 ALA B C 1
ATOM 2934 O O . ALA B 1 119 ? -10.539 14.562 1.209 1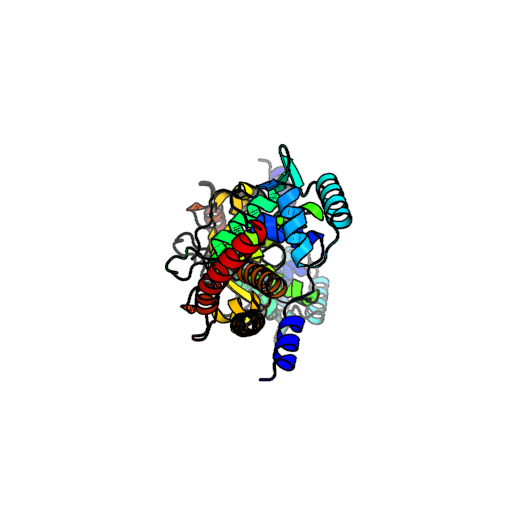 84.75 119 ALA B O 1
ATOM 2935 N N . PHE B 1 120 ? -10.289 13.383 -0.624 1 86.19 120 PHE B N 1
ATOM 2936 C CA . PHE B 1 120 ? -9.688 12.281 0.116 1 86.19 120 PHE B CA 1
ATOM 2937 C C . PHE B 1 120 ? -8.328 12.68 0.668 1 86.19 120 PHE B C 1
ATOM 2939 O O . PHE B 1 120 ? -8.016 12.414 1.832 1 86.19 120 PHE B O 1
ATOM 2946 N N . ARG B 1 121 ? -7.633 13.336 -0.174 1 89.25 121 ARG B N 1
ATOM 2947 C CA . ARG B 1 121 ? -6.324 13.812 0.266 1 89.25 121 ARG B CA 1
ATOM 2948 C C . ARG B 1 121 ? -6.453 14.742 1.462 1 89.25 121 ARG B C 1
ATOM 2950 O O . ARG B 1 121 ? -5.695 14.633 2.43 1 89.25 121 ARG B O 1
ATOM 2957 N N . ASN B 1 122 ? -7.363 15.547 1.455 1 86.06 122 ASN B N 1
ATOM 2958 C CA . ASN B 1 122 ? -7.594 16.484 2.559 1 86.06 122 ASN B CA 1
ATOM 2959 C C . ASN B 1 122 ? -7.992 15.742 3.834 1 86.06 122 ASN B C 1
ATOM 2961 O O . ASN B 1 122 ? -7.535 16.094 4.926 1 86.06 122 ASN B O 1
ATOM 2965 N N . ALA B 1 123 ? -8.797 14.734 3.629 1 86.19 123 ALA B N 1
ATOM 2966 C CA . ALA B 1 123 ? -9.227 13.945 4.773 1 86.19 123 ALA B CA 1
ATOM 2967 C C . ALA B 1 123 ? -8.055 13.203 5.41 1 86.19 123 ALA B C 1
ATOM 2969 O O . ALA B 1 123 ? -7.949 13.141 6.637 1 86.19 123 ALA B O 1
ATOM 2970 N N . MET B 1 124 ? -7.211 12.711 4.566 1 91.19 124 MET B N 1
ATOM 2971 C CA . MET B 1 124 ? -6.051 11.992 5.074 1 91.19 124 MET B CA 1
ATOM 2972 C C . MET B 1 124 ? -5.086 12.938 5.781 1 91.19 124 MET B C 1
ATOM 2974 O O . MET B 1 124 ? -4.562 12.617 6.848 1 91.19 124 MET B O 1
ATOM 2978 N N . ARG B 1 125 ? -4.973 14.07 5.27 1 88.19 125 ARG B N 1
ATOM 2979 C CA . ARG B 1 125 ? -4.086 15.055 5.879 1 88.19 125 ARG B CA 1
ATOM 2980 C C . ARG B 1 125 ? -4.633 15.531 7.223 1 88.19 125 ARG B C 1
ATOM 2982 O O . ARG B 1 125 ? -3.871 15.773 8.164 1 88.19 125 ARG B O 1
ATOM 2989 N N . ALA B 1 126 ? -5.91 15.641 7.293 1 86.06 126 ALA B N 1
ATOM 2990 C CA . ALA B 1 126 ? -6.555 16.031 8.547 1 86.06 126 ALA B CA 1
ATOM 2991 C C . ALA B 1 126 ? -6.301 15 9.641 1 86.06 126 ALA B C 1
ATOM 2993 O O . ALA B 1 126 ? -6.328 15.328 10.828 1 86.06 126 ALA B O 1
ATOM 2994 N N . GLN B 1 127 ? -6 13.844 9.164 1 88.94 127 GLN B N 1
ATOM 2995 C CA . GLN B 1 127 ? -5.688 12.773 10.109 1 88.94 127 GLN B CA 1
ATOM 2996 C C . GLN B 1 127 ? -4.18 12.602 10.266 1 88.94 127 GLN B C 1
ATOM 2998 O O . GLN B 1 127 ? -3.721 11.625 10.859 1 88.94 127 GLN B O 1
ATOM 3003 N N . ARG B 1 128 ? -3.459 13.469 9.727 1 93.06 128 ARG B N 1
ATOM 3004 C CA . ARG B 1 128 ? -2.002 13.555 9.789 1 93.06 128 ARG B CA 1
ATOM 3005 C C . ARG B 1 128 ? -1.352 12.344 9.125 1 93.06 128 ARG B C 1
ATOM 3007 O O . ARG B 1 128 ? -0.261 11.93 9.516 1 93.06 128 ARG B O 1
ATOM 3014 N N . MET B 1 129 ? -2.082 11.781 8.188 1 95.31 129 MET B N 1
ATOM 3015 C CA . MET B 1 129 ? -1.516 10.695 7.395 1 95.31 129 MET B CA 1
ATOM 3016 C C . MET B 1 129 ? -0.621 11.242 6.289 1 95.31 129 MET B C 1
ATOM 3018 O O . MET B 1 129 ? -0.816 12.367 5.824 1 95.31 129 MET B O 1
ATOM 3022 N N . ALA B 1 130 ? 0.345 10.438 5.949 1 96.94 130 ALA B N 1
ATOM 3023 C CA . ALA B 1 130 ? 1.203 10.75 4.809 1 96.94 130 ALA B CA 1
ATOM 3024 C C . ALA B 1 130 ? 1.077 9.695 3.715 1 96.94 130 ALA B C 1
ATOM 3026 O O . ALA B 1 130 ? 0.762 8.539 3.996 1 96.94 130 ALA B O 1
ATOM 3027 N N . GLU B 1 131 ? 1.341 10.156 2.516 1 95.94 131 GLU B N 1
ATOM 3028 C CA . GLU B 1 131 ? 1.199 9.289 1.354 1 95.94 131 GLU B CA 1
ATOM 3029 C C . GLU B 1 131 ? 2.543 8.688 0.945 1 95.94 131 GLU B C 1
ATOM 3031 O O . GLU B 1 131 ? 3.477 9.422 0.605 1 95.94 131 GLU B O 1
ATOM 3036 N N . LEU B 1 132 ? 2.645 7.355 1.069 1 95.62 132 LEU B N 1
ATOM 3037 C CA . LEU B 1 132 ? 3.877 6.688 0.667 1 95.62 132 LEU B CA 1
ATOM 3038 C C . LEU B 1 132 ? 3.979 6.602 -0.852 1 95.62 132 LEU B C 1
ATOM 3040 O O . LEU B 1 132 ? 5.055 6.793 -1.419 1 95.62 132 LEU B O 1
ATOM 3044 N N . ARG B 1 133 ? 2.881 6.289 -1.454 1 92.31 133 ARG B N 1
ATOM 3045 C CA . ARG B 1 133 ? 2.631 6.273 -2.893 1 92.31 133 ARG B CA 1
ATOM 3046 C C . ARG B 1 133 ? 1.158 6.531 -3.195 1 92.31 133 ARG B C 1
ATOM 3048 O O . ARG B 1 133 ? 0.322 6.523 -2.289 1 92.31 133 ARG B O 1
ATOM 3055 N N . GLU B 1 134 ? 0.925 6.73 -4.449 1 89.69 134 GLU B N 1
ATOM 3056 C CA . GLU B 1 134 ? -0.447 7.078 -4.809 1 89.69 134 GLU B CA 1
ATOM 3057 C C . GLU B 1 134 ? -1.438 6.074 -4.227 1 89.69 134 GLU B C 1
ATOM 3059 O O . GLU B 1 134 ? -1.365 4.879 -4.52 1 89.69 134 GLU B O 1
ATOM 3064 N N . GLY B 1 135 ? -2.271 6.57 -3.357 1 90.81 135 GLY B N 1
ATOM 3065 C CA . GLY B 1 135 ? -3.371 5.777 -2.828 1 90.81 135 GLY B CA 1
ATOM 3066 C C . GLY B 1 135 ? -2.984 4.953 -1.615 1 90.81 135 GLY B C 1
ATOM 3067 O O . GLY B 1 135 ? -3.779 4.148 -1.126 1 90.81 135 GLY B O 1
ATOM 3068 N N . LEU B 1 136 ? -1.775 5.121 -1.135 1 95.38 136 LEU B N 1
ATOM 3069 C CA . LEU B 1 136 ? -1.334 4.422 0.067 1 95.38 136 LEU B CA 1
ATOM 3070 C C . LEU B 1 136 ? -0.893 5.41 1.141 1 95.38 136 LEU B C 1
ATOM 3072 O O . LEU B 1 136 ? 0.157 6.043 1.014 1 95.38 136 LEU B O 1
ATOM 3076 N N . TRP B 1 137 ? -1.725 5.473 2.199 1 96.25 137 TRP B N 1
ATOM 3077 C CA . TRP B 1 137 ? -1.507 6.441 3.268 1 96.25 137 TRP B CA 1
ATOM 3078 C C . TRP B 1 137 ? -1.17 5.738 4.578 1 96.25 137 TRP B C 1
ATOM 3080 O O . TRP B 1 137 ? -1.675 4.648 4.855 1 96.25 137 TRP B O 1
ATOM 3090 N N . MET B 1 138 ? -0.313 6.402 5.328 1 97.56 138 MET B N 1
ATOM 3091 C CA . MET B 1 138 ? 0.016 5.734 6.586 1 97.56 138 MET B CA 1
ATOM 3092 C C . MET B 1 138 ? 0.593 6.727 7.59 1 97.56 138 MET B C 1
ATOM 3094 O O . MET B 1 138 ? 1.015 7.824 7.219 1 97.56 138 MET B O 1
ATOM 3098 N N . ARG B 1 139 ? 0.569 6.309 8.82 1 97.56 139 ARG B N 1
ATOM 3099 C CA . ARG B 1 139 ? 1.205 6.988 9.945 1 97.56 139 ARG B CA 1
ATOM 3100 C C . ARG B 1 139 ? 1.4 6.035 11.117 1 97.56 139 ARG B C 1
ATOM 3102 O O . ARG B 1 139 ? 0.691 5.031 11.242 1 97.56 139 ARG B O 1
ATOM 3109 N N . PRO B 1 140 ? 2.387 6.355 12 1 98 140 PRO B N 1
ATOM 3110 C CA . PRO B 1 140 ? 2.438 5.594 13.242 1 98 140 PRO B CA 1
ATOM 3111 C C . PRO B 1 140 ? 1.142 5.688 14.047 1 98 140 PRO B C 1
ATOM 3113 O O . PRO B 1 140 ? 0.505 6.746 14.078 1 98 140 PRO B O 1
ATOM 3116 N N . ASP B 1 141 ? 0.802 4.59 14.711 1 96.69 141 ASP B N 1
ATOM 3117 C CA . ASP B 1 141 ? -0.451 4.523 15.453 1 96.69 141 ASP B CA 1
ATOM 3118 C C . ASP B 1 141 ? -0.268 5.035 16.875 1 96.69 141 ASP B C 1
ATOM 3120 O O . ASP B 1 141 ? -0.312 4.254 17.828 1 96.69 141 ASP B O 1
ATOM 3124 N N . ASN B 1 142 ? -0.17 6.34 17.062 1 96.56 142 ASN B N 1
ATOM 3125 C CA . ASN B 1 142 ? 0.089 6.898 18.391 1 96.56 142 ASN B CA 1
ATOM 3126 C C . ASN B 1 142 ? -0.833 8.078 18.688 1 96.56 142 ASN B C 1
ATOM 3128 O O . ASN B 1 142 ? -0.638 8.781 19.672 1 96.56 142 ASN B O 1
ATOM 3132 N N . ILE B 1 143 ? -1.754 8.383 17.703 1 91.81 143 ILE B N 1
ATOM 3133 C CA . ILE B 1 143 ? -2.707 9.453 17.969 1 91.81 143 ILE B CA 1
ATOM 3134 C C . ILE B 1 143 ? -4.133 8.914 17.891 1 91.81 143 ILE B C 1
ATOM 3136 O O . ILE B 1 143 ? -4.395 7.953 17.156 1 91.81 143 ILE B O 1
ATOM 3140 N N . ALA B 1 144 ? -4.93 9.438 18.766 1 77.69 144 ALA B N 1
ATOM 3141 C CA . ALA B 1 144 ? -6.32 8.992 18.75 1 77.69 144 ALA B CA 1
ATOM 3142 C C . ALA B 1 144 ? -7.012 9.43 17.453 1 77.69 144 ALA B C 1
ATOM 3144 O O . ALA B 1 144 ? -6.785 10.539 16.969 1 77.69 144 ALA B O 1
ATOM 3145 N N . VAL B 1 145 ? -7.414 8.422 16.688 1 63.22 145 VAL B N 1
ATOM 3146 C CA . VAL B 1 145 ? -8.172 8.742 15.484 1 63.22 145 VAL B CA 1
ATOM 3147 C C . VAL B 1 145 ? -9.609 9.102 15.859 1 63.22 145 VAL B C 1
ATOM 3149 O O . VAL B 1 145 ? -10.234 8.43 16.672 1 63.22 145 VAL B O 1
ATOM 3152 N N . SER B 1 146 ? -9.883 10.359 15.789 1 55.88 146 SER B N 1
ATOM 3153 C CA . SER B 1 146 ? -11.297 10.664 15.984 1 55.88 146 SER B CA 1
ATOM 3154 C C . SER B 1 146 ? -12.18 9.797 15.094 1 55.88 146 SER B C 1
ATOM 3156 O O . SER B 1 146 ? -11.805 9.469 13.969 1 55.88 146 SER B O 1
ATOM 3158 N N . ALA B 1 147 ? -12.82 8.75 15.672 1 46.25 147 ALA B N 1
ATOM 3159 C CA . ALA B 1 147 ? -13.789 7.828 15.086 1 46.25 147 ALA B CA 1
ATOM 3160 C C . ALA B 1 147 ? -14.5 8.461 13.891 1 46.25 147 ALA B C 1
ATOM 3162 O O . ALA B 1 147 ? -15.25 7.789 13.18 1 46.25 147 ALA B O 1
ATOM 3163 N N . SER B 1 148 ? -14.703 9.734 13.914 1 44.62 148 SER B N 1
ATOM 3164 C CA . SER B 1 148 ? -15.891 10.188 13.203 1 44.62 148 SER B CA 1
ATOM 3165 C C . SER B 1 148 ? -15.82 9.82 11.719 1 44.62 148 SER B C 1
ATOM 3167 O O . SER B 1 148 ? -16.797 9.961 10.992 1 44.62 148 SER B O 1
ATOM 3169 N N . ASP B 1 149 ? -14.688 9.859 11.047 1 44.31 149 ASP B N 1
ATOM 3170 C CA . ASP B 1 149 ? -15.016 10.312 9.703 1 44.31 149 ASP B CA 1
ATOM 3171 C C . ASP B 1 149 ? -15.461 9.141 8.82 1 44.31 149 ASP B C 1
ATOM 3173 O O . ASP B 1 149 ? -14.672 8.234 8.547 1 44.31 149 ASP B O 1
ATOM 3177 N N . GLY B 1 150 ? -16.547 8.617 9.078 1 45.41 150 GLY B N 1
ATOM 3178 C CA . GLY B 1 150 ? -17.422 7.914 8.148 1 45.41 150 GLY B CA 1
ATOM 3179 C C . GLY B 1 150 ? -16.672 7.293 6.984 1 45.41 150 GLY B C 1
ATOM 3180 O O . GLY B 1 150 ? -17.281 6.68 6.109 1 45.41 150 GLY B O 1
ATOM 3181 N N . SER B 1 151 ? -15.469 7.746 6.805 1 50.12 151 SER B N 1
ATOM 3182 C CA . SER B 1 151 ? -14.828 7.328 5.562 1 50.12 151 SER B CA 1
ATOM 3183 C C . SER B 1 151 ? -14.438 5.855 5.609 1 50.12 151 SER B C 1
ATOM 3185 O O . SER B 1 151 ? -13.977 5.297 4.609 1 50.12 151 SER B O 1
ATOM 3187 N N . GLU B 1 152 ? -14.539 5.309 6.812 1 52.62 152 GLU B N 1
ATOM 3188 C CA . GLU B 1 152 ? -14.062 3.945 7.043 1 52.62 152 GLU B CA 1
ATOM 3189 C C . GLU B 1 152 ? -14.867 2.938 6.227 1 52.62 152 GLU B C 1
ATOM 3191 O O . GLU B 1 152 ? -14.461 1.78 6.09 1 52.62 152 GLU B O 1
ATOM 3196 N N . SER B 1 153 ? -16.016 3.465 5.891 1 53.81 153 SER B N 1
ATOM 3197 C CA . SER B 1 153 ? -16.812 2.352 5.398 1 53.81 153 SER B CA 1
ATOM 3198 C C . SER B 1 153 ? -16.891 2.357 3.873 1 53.81 153 SER B C 1
ATOM 3200 O O . SER B 1 153 ? -17.859 1.858 3.295 1 53.81 153 SER B O 1
ATOM 3202 N N . SER B 1 154 ? -15.867 3.043 3.326 1 62.97 154 SER B N 1
ATOM 3203 C CA . SER B 1 154 ? -16.031 2.992 1.877 1 62.97 154 SER B CA 1
ATOM 3204 C C . SER B 1 154 ? -15.477 1.688 1.308 1 62.97 154 SER B C 1
ATOM 3206 O O . SER B 1 154 ? -14.414 1.222 1.725 1 62.97 154 SER B O 1
ATOM 3208 N N . ASP B 1 155 ? -16.25 1.097 0.52 1 68.38 155 ASP B N 1
ATOM 3209 C CA . ASP B 1 155 ? -15.93 -0.157 -0.153 1 68.38 155 ASP B CA 1
ATOM 3210 C C . ASP B 1 155 ? -14.625 -0.037 -0.936 1 68.38 155 ASP B C 1
ATOM 3212 O O . ASP B 1 155 ? -14.031 -1.047 -1.323 1 68.38 155 ASP B O 1
ATOM 3216 N N . ASP B 1 156 ? -14.102 1.244 -0.931 1 86.69 156 ASP B N 1
ATOM 3217 C CA . ASP B 1 156 ? -12.938 1.429 -1.789 1 86.69 156 ASP B CA 1
ATOM 3218 C C . ASP B 1 156 ? -11.672 1.645 -0.96 1 86.69 156 ASP B C 1
ATOM 3220 O O . ASP B 1 156 ? -10.633 2.055 -1.49 1 86.69 156 ASP B O 1
ATOM 3224 N N . LEU B 1 157 ? -11.875 1.332 0.358 1 91.06 157 LEU B N 1
ATOM 3225 C CA . LEU B 1 157 ? -10.727 1.498 1.238 1 91.06 157 LEU B CA 1
ATOM 3226 C C . LEU B 1 157 ? -10.422 0.202 1.98 1 91.06 157 LEU B C 1
ATOM 3228 O O . LEU B 1 157 ? -11.336 -0.499 2.42 1 91.06 157 LEU B O 1
ATOM 3232 N N . VAL B 1 158 ? -9.188 -0.082 2.062 1 94.44 158 VAL B N 1
ATOM 3233 C CA . VAL B 1 158 ? -8.734 -1.189 2.9 1 94.44 158 VAL B CA 1
ATOM 3234 C C . VAL B 1 158 ? -7.82 -0.664 4.004 1 94.44 158 VAL B C 1
ATOM 3236 O O . VAL B 1 158 ? -6.863 0.066 3.734 1 94.44 158 VAL B O 1
ATOM 3239 N N . TYR B 1 159 ? -8.141 -1.074 5.246 1 94.69 159 TYR B N 1
ATOM 3240 C CA . TYR B 1 159 ? -7.391 -0.608 6.402 1 94.69 159 TYR B CA 1
ATOM 3241 C C . TYR B 1 159 ? -6.504 -1.715 6.957 1 94.69 159 TYR B C 1
ATOM 3243 O O . TYR B 1 159 ? -6.914 -2.875 7.023 1 94.69 159 TYR B O 1
ATOM 3251 N N . PHE B 1 160 ? -5.254 -1.295 7.387 1 96.81 160 PHE B N 1
ATOM 3252 C CA . PHE B 1 160 ? -4.293 -2.232 7.949 1 96.81 160 PHE B CA 1
ATOM 3253 C C . PHE B 1 160 ? -3.67 -1.669 9.219 1 96.81 160 PHE B C 1
ATOM 3255 O O . PHE B 1 160 ? -3.439 -0.462 9.328 1 96.81 160 PHE B O 1
ATOM 3262 N N . THR B 1 161 ? -3.445 -2.535 10.203 1 98.06 161 THR B N 1
ATOM 3263 C CA . THR B 1 161 ? -2.346 -2.314 11.133 1 98.06 161 THR B CA 1
ATOM 3264 C C . THR B 1 161 ? -1.044 -2.887 10.578 1 98.06 161 THR B C 1
ATOM 3266 O O . THR B 1 161 ? -0.997 -4.047 10.156 1 98.06 161 THR B O 1
ATOM 3269 N N . SER B 1 162 ? -0.026 -2.09 10.508 1 98.38 162 SER B N 1
ATOM 3270 C CA . SER B 1 162 ? 1.18 -2.543 9.82 1 98.38 162 SER B CA 1
ATOM 3271 C C . SER B 1 162 ? 2.424 -2.291 10.664 1 98.38 162 SER B C 1
ATOM 3273 O O . SER B 1 162 ? 2.422 -1.425 11.539 1 98.38 162 SER B O 1
ATOM 3275 N N . TYR B 1 163 ? 3.43 -3.07 10.383 1 98.25 163 TYR B N 1
ATOM 3276 C CA . TYR B 1 163 ? 4.754 -2.961 10.984 1 98.25 163 TYR B CA 1
ATOM 3277 C C . TYR B 1 163 ? 5.84 -2.943 9.914 1 98.25 163 TYR B C 1
ATOM 3279 O O . TYR B 1 163 ? 6.168 -3.982 9.336 1 98.25 163 TYR B O 1
ATOM 3287 N N . PRO B 1 164 ? 6.305 -1.766 9.617 1 97.31 164 PRO B N 1
ATOM 3288 C CA . PRO B 1 164 ? 7.387 -1.724 8.625 1 97.31 164 PRO B CA 1
ATOM 3289 C C . PRO B 1 164 ? 8.656 -2.43 9.109 1 97.31 164 PRO B C 1
ATOM 3291 O O . PRO B 1 164 ? 8.992 -2.361 10.297 1 97.31 164 PRO B O 1
ATOM 3294 N N . ARG B 1 165 ? 9.344 -3.012 8.148 1 94.56 165 ARG B N 1
ATOM 3295 C CA . ARG B 1 165 ? 10.609 -3.654 8.477 1 94.56 165 ARG B CA 1
ATOM 3296 C C . ARG B 1 165 ? 11.641 -2.633 8.953 1 94.56 165 ARG B C 1
ATOM 3298 O O . ARG B 1 165 ? 12.359 -2.877 9.922 1 94.56 165 ARG B O 1
ATOM 3305 N N . ASP B 1 166 ? 11.734 -1.482 8.281 1 93.88 166 ASP B N 1
ATOM 3306 C CA . ASP B 1 166 ? 12.664 -0.401 8.594 1 93.88 166 ASP B CA 1
ATOM 3307 C C . ASP B 1 166 ? 11.93 0.93 8.734 1 93.88 166 ASP B C 1
ATOM 3309 O O . ASP B 1 166 ? 11.773 1.665 7.754 1 93.88 166 ASP B O 1
ATOM 3313 N N . PRO B 1 167 ? 11.594 1.276 9.938 1 95.69 167 PRO B N 1
ATOM 3314 C CA . PRO B 1 167 ? 10.758 2.467 10.141 1 95.69 167 PRO B CA 1
ATOM 3315 C C . PRO B 1 167 ? 11.516 3.766 9.883 1 95.69 167 PRO B C 1
ATOM 3317 O O . PRO B 1 167 ? 10.93 4.75 9.43 1 95.69 167 PRO B O 1
ATOM 3320 N N . GLU B 1 168 ? 12.82 3.818 10.109 1 93.25 168 GLU B N 1
ATOM 3321 C CA . GLU B 1 168 ? 13.555 5.078 10.055 1 93.25 168 GLU B CA 1
ATOM 3322 C C . GLU B 1 168 ? 13.633 5.605 8.625 1 93.25 168 GLU B C 1
ATOM 3324 O O . GLU B 1 168 ? 13.273 6.754 8.359 1 93.25 168 GLU B O 1
ATOM 3329 N N . PRO B 1 169 ? 14.07 4.703 7.711 1 93.12 169 PRO B N 1
ATOM 3330 C CA . PRO B 1 169 ? 14.055 5.191 6.328 1 93.12 169 PRO B CA 1
ATOM 3331 C C . PRO B 1 169 ? 12.648 5.504 5.824 1 93.12 169 PRO B C 1
ATOM 3333 O O . PRO B 1 169 ? 12.469 6.406 5.004 1 93.12 169 PRO B O 1
ATOM 3336 N N . LEU B 1 170 ? 11.703 4.828 6.34 1 95.56 170 LEU B N 1
ATOM 3337 C CA . LEU B 1 170 ? 10.32 5.055 5.945 1 95.56 170 LEU B CA 1
ATOM 3338 C C . LEU B 1 170 ? 9.859 6.445 6.363 1 95.56 170 LEU B C 1
ATOM 3340 O O . LEU B 1 170 ? 9.195 7.145 5.594 1 95.56 170 LEU B O 1
ATOM 3344 N N . VAL B 1 171 ? 10.242 6.898 7.523 1 97.06 171 VAL B N 1
ATOM 3345 C CA . VAL B 1 171 ? 9.891 8.227 8.023 1 97.06 171 VAL B CA 1
ATOM 3346 C C . VAL B 1 171 ? 10.453 9.297 7.098 1 97.06 171 VAL B C 1
ATOM 3348 O O . VAL B 1 171 ? 9.758 10.266 6.762 1 97.06 171 VAL B O 1
ATOM 3351 N N . ARG B 1 172 ? 11.617 9.109 6.617 1 93.81 172 ARG B N 1
ATOM 3352 C CA . ARG B 1 172 ? 12.266 10.078 5.738 1 93.81 172 ARG B CA 1
ATOM 3353 C C . ARG B 1 172 ? 11.57 10.133 4.383 1 93.81 172 ARG B C 1
ATOM 3355 O O . ARG B 1 172 ? 11.555 11.18 3.727 1 93.81 172 ARG B O 1
ATOM 3362 N N . GLU B 1 173 ? 11.016 9.031 4.051 1 93.06 173 GLU B N 1
ATOM 3363 C CA . GLU B 1 173 ? 10.273 8.969 2.795 1 93.06 173 GLU B CA 1
ATOM 3364 C C . GLU B 1 173 ? 8.93 9.68 2.912 1 93.06 173 GLU B C 1
ATOM 3366 O O . GLU B 1 173 ? 8.461 10.297 1.951 1 93.06 173 GLU B O 1
ATOM 3371 N N . LEU B 1 174 ? 8.422 9.703 4.074 1 96.62 174 LEU B N 1
ATOM 3372 C CA . LEU B 1 174 ? 7.047 10.156 4.262 1 96.62 174 LEU B CA 1
ATOM 3373 C C . LEU B 1 174 ? 7.004 11.633 4.641 1 96.62 174 LEU B C 1
ATOM 3375 O O . LEU B 1 174 ? 6.059 12.336 4.293 1 96.62 174 LEU B O 1
ATOM 3379 N N . TRP B 1 175 ? 8 12.094 5.34 1 97 175 TRP B N 1
ATOM 3380 C CA . TRP B 1 175 ? 7.984 13.469 5.836 1 97 175 TRP B CA 1
ATOM 3381 C C .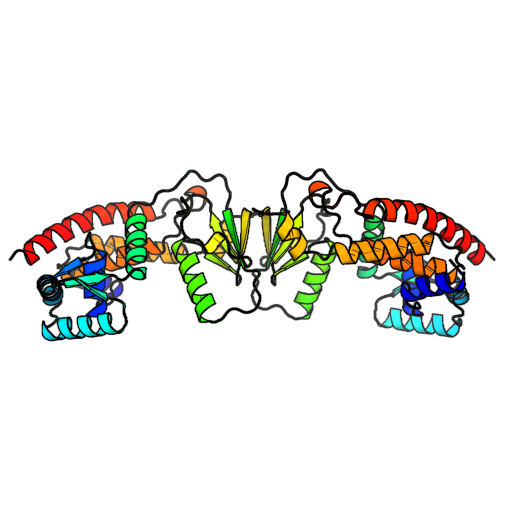 TRP B 1 175 ? 9.344 14.133 5.652 1 97 175 TRP B C 1
ATOM 3383 O O . TRP B 1 175 ? 10.383 13.477 5.797 1 97 175 TRP B O 1
ATOM 3393 N N . ASP B 1 176 ? 9.336 15.422 5.355 1 96.81 176 ASP B N 1
ATOM 3394 C CA . ASP B 1 176 ? 10.539 16.234 5.449 1 96.81 176 ASP B CA 1
ATOM 3395 C C . ASP B 1 176 ? 10.68 16.844 6.84 1 96.81 176 ASP B C 1
ATOM 3397 O O . ASP B 1 176 ? 10.328 18.016 7.051 1 96.81 176 ASP B O 1
ATOM 3401 N N . LEU B 1 177 ? 11.273 16.094 7.688 1 97.5 177 LEU B N 1
ATOM 3402 C CA . LEU B 1 177 ? 11.359 16.5 9.086 1 97.5 177 LEU B CA 1
ATOM 3403 C C . LEU B 1 177 ? 12.328 17.656 9.266 1 97.5 177 LEU B C 1
ATOM 3405 O O . LEU B 1 177 ? 12.141 18.5 10.133 1 97.5 177 LEU B O 1
ATOM 3409 N N . ASN B 1 178 ? 13.305 17.688 8.422 1 96.62 178 ASN B N 1
ATOM 3410 C CA . ASN B 1 178 ? 14.266 18.781 8.508 1 96.62 178 ASN B CA 1
ATOM 3411 C C . ASN B 1 178 ? 13.609 20.125 8.172 1 96.62 178 ASN B C 1
ATOM 3413 O O . ASN B 1 178 ? 13.812 21.109 8.875 1 96.62 178 ASN B O 1
ATOM 3417 N N . GLU B 1 179 ? 12.852 20.078 7.117 1 96.62 179 GLU B N 1
ATOM 3418 C CA . GLU B 1 179 ? 12.156 21.297 6.73 1 96.62 179 GLU B CA 1
ATOM 3419 C C . GLU B 1 179 ? 11.195 21.766 7.824 1 96.62 179 GLU B C 1
ATOM 3421 O O . GLU B 1 179 ? 11.133 22.953 8.148 1 96.62 179 GLU B O 1
ATOM 3426 N N . TRP B 1 180 ? 10.477 20.859 8.359 1 97.12 180 TRP B N 1
ATOM 3427 C CA . TRP B 1 180 ? 9.555 21.203 9.43 1 97.12 180 TRP B CA 1
ATOM 3428 C C . TRP B 1 180 ? 10.305 21.797 10.617 1 97.12 180 TRP B C 1
ATOM 3430 O O . TRP B 1 180 ? 9.891 22.828 11.172 1 97.12 180 TRP B O 1
ATOM 3440 N N . SER B 1 181 ? 11.406 21.188 11 1 97.75 181 SER B N 1
ATOM 3441 C CA . SER B 1 181 ? 12.195 21.625 12.141 1 97.75 181 SER B CA 1
ATOM 3442 C C . SER B 1 181 ? 12.781 23.016 11.914 1 97.75 181 SER B C 1
ATOM 3444 O O . SER B 1 181 ? 12.773 23.844 12.82 1 97.75 181 SER B O 1
ATOM 3446 N N . GLU B 1 182 ? 13.258 23.188 10.766 1 96.44 182 GLU B N 1
ATOM 3447 C CA . GLU B 1 182 ? 13.836 24.484 10.43 1 96.44 182 GLU B CA 1
ATOM 3448 C C . GLU B 1 182 ? 12.797 25.594 10.539 1 96.44 182 GLU B C 1
ATOM 3450 O O . GLU B 1 182 ? 13.062 26.656 11.109 1 96.44 182 GLU B O 1
ATOM 3455 N N . ARG B 1 183 ? 11.664 25.328 10.008 1 96.38 183 ARG B N 1
ATOM 3456 C CA . ARG B 1 183 ? 10.602 26.312 10.078 1 96.38 183 ARG B CA 1
ATOM 3457 C C . ARG B 1 183 ? 10.156 26.531 11.523 1 96.38 183 ARG B C 1
ATOM 3459 O O . ARG B 1 183 ? 9.875 27.672 11.93 1 96.38 183 ARG B O 1
ATOM 3466 N N . ALA B 1 184 ? 10.086 25.531 12.273 1 97.56 184 ALA B N 1
ATOM 3467 C CA . ALA B 1 184 ? 9.719 25.625 13.688 1 97.56 184 ALA B CA 1
ATOM 3468 C C . ALA B 1 184 ? 10.703 26.516 14.438 1 97.56 184 ALA B C 1
ATOM 3470 O O . ALA B 1 184 ? 10.297 27.375 15.219 1 97.56 184 ALA B O 1
ATOM 3471 N N . ARG B 1 185 ? 11.93 26.328 14.211 1 96.88 185 ARG B N 1
ATOM 3472 C CA . ARG B 1 185 ? 12.953 27.109 14.891 1 96.88 185 ARG B CA 1
ATOM 3473 C C . ARG B 1 185 ? 12.883 28.578 14.477 1 96.88 185 ARG B C 1
ATOM 3475 O O . ARG B 1 185 ? 13.086 29.469 15.297 1 96.88 185 ARG B O 1
ATOM 3482 N N . ALA B 1 186 ? 12.602 28.766 13.227 1 95.44 186 ALA B N 1
ATOM 3483 C CA . ALA B 1 186 ? 12.414 30.141 12.766 1 95.44 186 ALA B CA 1
ATOM 3484 C C . ALA B 1 186 ? 11.227 30.797 13.461 1 95.44 186 ALA B C 1
ATOM 3486 O O . ALA B 1 186 ? 11.289 31.969 13.844 1 95.44 186 ALA B O 1
ATOM 3487 N N . LEU B 1 187 ? 10.188 30.078 13.648 1 96.38 187 LEU B N 1
ATOM 3488 C CA . LEU B 1 187 ? 8.992 30.594 14.312 1 96.38 187 LEU B CA 1
ATOM 3489 C C . LEU B 1 187 ? 9.258 30.844 15.789 1 96.38 187 LEU B C 1
ATOM 3491 O O . LEU B 1 187 ? 8.773 31.828 16.359 1 96.38 187 LEU B O 1
ATOM 3495 N N . LEU B 1 188 ? 10.016 29.969 16.422 1 96.25 188 LEU B N 1
ATOM 3496 C CA . LEU B 1 188 ? 10.43 30.172 17.812 1 96.25 188 LEU B CA 1
ATOM 3497 C C . LEU B 1 188 ? 11.188 31.484 17.969 1 96.25 188 LEU B C 1
ATOM 3499 O O . LEU B 1 188 ? 10.914 32.25 18.891 1 96.25 188 LEU B O 1
ATOM 3503 N N . SER B 1 189 ? 12.047 31.734 17.031 1 94.12 189 SER B N 1
ATOM 3504 C CA . SER B 1 189 ? 12.82 32.969 17.047 1 94.12 189 SER B CA 1
ATOM 3505 C C . SER B 1 189 ? 11.93 34.188 16.859 1 94.12 189 SER B C 1
ATOM 3507 O O . SER B 1 189 ? 12.125 35.219 17.516 1 94.12 189 SER B O 1
ATOM 3509 N N . ALA B 1 190 ? 10.992 34.062 16.047 1 93.06 190 ALA B N 1
ATOM 3510 C CA . ALA B 1 190 ? 10.078 35.156 15.773 1 93.06 190 ALA B CA 1
ATOM 3511 C C . ALA B 1 190 ? 9.266 35.531 17.016 1 93.06 190 ALA B C 1
ATOM 3513 O O . ALA B 1 190 ? 8.945 36.688 17.25 1 93.06 190 ALA B O 1
ATOM 3514 N N . MET B 1 191 ? 8.938 34.562 17.828 1 94.31 191 MET B N 1
ATOM 3515 C CA . MET B 1 191 ? 8.102 34.781 19 1 94.31 191 MET B CA 1
ATOM 3516 C C . MET B 1 191 ? 8.906 35.438 20.141 1 94.31 191 MET B C 1
ATOM 3518 O O . MET B 1 191 ? 8.336 35.938 21.109 1 94.31 191 MET B O 1
ATOM 3522 N N . ASP B 1 192 ? 10.156 35.375 20.047 1 87.44 192 ASP B N 1
ATOM 3523 C CA . ASP B 1 192 ? 11.031 35.969 21.062 1 87.44 192 ASP B CA 1
ATOM 3524 C C . ASP B 1 192 ? 11.188 37.469 20.859 1 87.44 192 ASP B C 1
ATOM 3526 O O . ASP B 1 192 ? 11.648 38.188 21.75 1 87.44 192 ASP B O 1
ATOM 3530 N N . GLU B 1 193 ? 10.758 37.969 19.781 1 82.88 193 GLU B N 1
ATOM 3531 C CA . GLU B 1 193 ? 10.875 39.375 19.469 1 82.88 193 GLU B CA 1
ATOM 3532 C C . GLU B 1 193 ? 9.711 40.188 20.047 1 82.88 193 GLU B C 1
ATOM 3534 O O . GLU B 1 193 ? 8.648 39.625 20.328 1 82.88 193 GLU B O 1
ATOM 3539 N N . SER B 1 194 ? 10.078 41.375 20.359 1 80.75 194 SER B N 1
ATOM 3540 C CA . SER B 1 194 ? 8.992 42.312 20.672 1 80.75 194 SER B CA 1
ATOM 3541 C C . SER B 1 194 ? 8.227 42.719 19.422 1 80.75 194 SER B C 1
ATOM 3543 O O . SER B 1 194 ? 8.781 43.344 18.531 1 80.75 194 SER B O 1
ATOM 3545 N N . LEU B 1 195 ? 7.051 42.281 19.391 1 86.75 195 LEU B N 1
ATOM 3546 C CA . LEU B 1 195 ? 6.273 42.469 18.172 1 86.75 195 LEU B CA 1
ATOM 3547 C C . LEU B 1 195 ? 5.098 43.406 18.406 1 86.75 195 LEU B C 1
ATOM 3549 O O . LEU B 1 195 ? 4.469 43.375 19.469 1 86.75 195 LEU B O 1
ATOM 3553 N N . ALA B 1 196 ? 4.914 44.219 17.375 1 86.62 196 ALA B N 1
ATOM 3554 C CA . ALA B 1 196 ? 3.641 44.938 17.344 1 86.62 196 ALA B CA 1
ATOM 3555 C C . ALA B 1 196 ? 2.477 43.969 17.141 1 86.62 196 ALA B C 1
ATOM 3557 O O . ALA B 1 196 ? 2.674 42.844 16.688 1 86.62 196 ALA B O 1
ATOM 3558 N N . LEU B 1 197 ? 1.316 44.375 17.438 1 87.06 197 LEU B N 1
ATOM 3559 C CA . LEU B 1 197 ? 0.132 43.531 17.5 1 87.06 197 LEU B CA 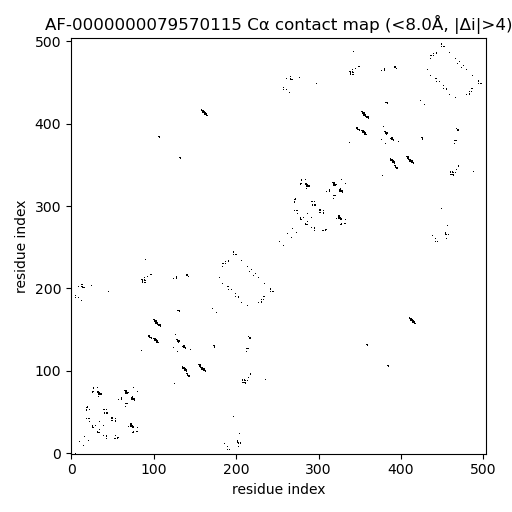1
ATOM 3560 C C . LEU B 1 197 ? -0.122 42.875 16.141 1 87.06 197 LEU B C 1
ATOM 3562 O O . LEU B 1 197 ? -0.361 41.656 16.078 1 87.06 197 LEU B O 1
ATOM 3566 N N . PRO B 1 198 ? -0.053 43.594 14.961 1 86.38 198 PRO B N 1
ATOM 3567 C CA . PRO B 1 198 ? -0.275 42.938 13.672 1 86.38 198 PRO B CA 1
ATOM 3568 C C . PRO B 1 198 ? 0.757 41.844 13.383 1 86.38 198 PRO B C 1
ATOM 3570 O O . PRO B 1 198 ? 0.414 40.781 12.836 1 86.38 198 PRO B O 1
ATOM 3573 N N . ASP B 1 199 ? 1.947 42.094 13.758 1 88 199 ASP B N 1
ATOM 3574 C CA . ASP B 1 199 ? 3.01 41.125 13.555 1 88 199 ASP B CA 1
ATOM 3575 C C . ASP B 1 199 ? 2.826 39.906 14.461 1 88 199 ASP B C 1
ATOM 3577 O O . ASP B 1 199 ? 3.062 38.781 14.047 1 88 199 ASP B O 1
ATOM 3581 N N . ALA B 1 200 ? 2.467 40.219 15.719 1 90.75 200 ALA B N 1
ATOM 3582 C CA . ALA B 1 200 ? 2.184 39.125 16.641 1 90.75 200 ALA B CA 1
ATOM 3583 C C . ALA B 1 200 ? 1.049 38.25 16.109 1 90.75 200 ALA B C 1
ATOM 3585 O O . ALA B 1 200 ? 1.101 37 16.234 1 90.75 200 ALA B O 1
ATOM 3586 N N . PHE B 1 201 ? 0.108 38.844 15.516 1 90 201 PHE B N 1
ATOM 3587 C CA . PHE B 1 201 ? -1.018 38.156 14.922 1 90 201 PHE B CA 1
ATOM 3588 C C . PHE B 1 201 ? -0.548 37.25 13.781 1 90 201 PHE B C 1
ATOM 3590 O O . PHE B 1 201 ? -0.907 36.062 13.734 1 90 201 PHE B O 1
ATOM 3597 N N . ALA B 1 202 ? 0.231 37.781 12.945 1 89.5 202 ALA B N 1
ATOM 3598 C CA . ALA B 1 202 ? 0.74 37.031 11.805 1 89.5 202 ALA B CA 1
ATOM 3599 C C . ALA B 1 202 ? 1.594 35.844 12.25 1 89.5 202 ALA B C 1
ATOM 3601 O O . ALA B 1 202 ? 1.518 34.781 11.672 1 89.5 202 ALA B O 1
ATOM 3602 N N . VAL B 1 203 ? 2.412 36.062 13.25 1 92.56 203 VAL B N 1
ATOM 3603 C CA . VAL B 1 203 ? 3.256 35 13.789 1 92.56 203 VAL B CA 1
ATOM 3604 C C . VAL B 1 203 ? 2.385 33.906 14.406 1 92.56 203 VAL B C 1
ATOM 3606 O O . VAL B 1 203 ? 2.623 32.719 14.188 1 92.56 203 VAL B O 1
ATOM 3609 N N . SER B 1 204 ? 1.374 34.344 15.172 1 92.75 204 SER B N 1
ATOM 3610 C CA . SER B 1 204 ? 0.448 33.375 15.758 1 92.75 204 SER B CA 1
ATOM 3611 C C . SER B 1 204 ? -0.194 32.531 14.68 1 92.75 204 SER B C 1
ATOM 3613 O O . SER B 1 204 ? -0.2 31.297 14.789 1 92.75 204 SER B O 1
ATOM 3615 N N . ALA B 1 205 ? -0.642 33.125 13.648 1 89.81 205 ALA B N 1
ATOM 3616 C CA . ALA B 1 205 ? -1.271 32.406 12.555 1 89.81 205 ALA B CA 1
ATOM 3617 C C . ALA B 1 205 ? -0.286 31.438 11.898 1 89.81 205 ALA B C 1
ATOM 3619 O O . ALA B 1 205 ? -0.644 30.312 11.57 1 89.81 205 ALA B O 1
ATOM 3620 N N . ALA B 1 206 ? 0.913 31.859 11.711 1 92.44 206 ALA B N 1
ATOM 3621 C CA . ALA B 1 206 ? 1.939 31.031 11.07 1 92.44 206 ALA B CA 1
ATOM 3622 C C . ALA B 1 206 ? 2.27 29.812 11.922 1 92.44 206 ALA B C 1
ATOM 3624 O O . ALA B 1 206 ? 2.443 28.703 11.391 1 92.44 206 ALA B O 1
ATOM 3625 N N . VAL B 1 207 ? 2.363 30 13.219 1 95.19 207 VAL B N 1
ATOM 3626 C CA . VAL B 1 207 ? 2.668 28.906 14.125 1 95.19 207 VAL B CA 1
ATOM 3627 C C . VAL B 1 207 ? 1.546 27.859 14.078 1 95.19 207 VAL B C 1
ATOM 3629 O O . VAL B 1 207 ? 1.804 26.672 13.969 1 95.19 207 VAL B O 1
ATOM 3632 N N . LEU B 1 208 ? 0.362 28.344 14.102 1 92.88 208 LEU B N 1
ATOM 3633 C CA . LEU B 1 208 ? -0.777 27.438 14.102 1 92.88 208 LEU B CA 1
ATOM 3634 C C . LEU B 1 208 ? -0.837 26.641 12.797 1 92.88 208 LEU B C 1
ATOM 3636 O O . LEU B 1 208 ? -1.084 25.438 12.805 1 92.88 208 LEU B O 1
ATOM 3640 N N . ARG B 1 209 ? -0.568 27.297 11.672 1 91.56 209 ARG B N 1
ATOM 3641 C CA . ARG B 1 209 ? -0.517 26.609 10.391 1 91.56 209 ARG B CA 1
ATOM 3642 C C . ARG B 1 209 ? 0.573 25.531 10.383 1 91.56 209 ARG B C 1
ATOM 3644 O O . ARG B 1 209 ? 0.379 24.438 9.844 1 91.56 209 ARG B O 1
ATOM 3651 N N . HIS B 1 210 ? 1.636 25.875 10.984 1 95.25 210 HIS B N 1
ATOM 3652 C CA . HIS B 1 210 ? 2.766 24.953 11.023 1 95.25 210 HIS B CA 1
ATOM 3653 C C . HIS B 1 210 ? 2.469 23.75 11.914 1 95.25 210 HIS B C 1
ATOM 3655 O O . HIS B 1 210 ? 2.791 22.609 11.562 1 95.25 210 HIS B O 1
ATOM 3661 N N . LEU B 1 211 ? 1.832 24.016 13.039 1 95.81 211 LEU B N 1
ATOM 3662 C CA . LEU B 1 211 ? 1.501 22.938 13.977 1 95.81 211 LEU B CA 1
ATOM 3663 C C . LEU B 1 211 ? 0.473 21.984 13.367 1 95.81 211 LEU B C 1
ATOM 3665 O O . LEU B 1 211 ? 0.474 20.797 13.664 1 95.81 211 LEU B O 1
ATOM 3669 N N . MET B 1 212 ? -0.341 22.484 12.5 1 92.88 212 MET B N 1
ATOM 3670 C CA . MET B 1 212 ? -1.38 21.672 11.883 1 92.88 212 MET B CA 1
ATOM 3671 C C . MET B 1 212 ? -0.767 20.594 11 1 92.88 212 MET B C 1
ATOM 3673 O O . MET B 1 212 ? -1.378 19.547 10.781 1 92.88 212 MET B O 1
ATOM 3677 N N . VAL B 1 213 ? 0.452 20.812 10.539 1 94.19 213 VAL B N 1
ATOM 3678 C CA . VAL B 1 213 ? 1.063 19.844 9.633 1 94.19 213 VAL B CA 1
ATOM 3679 C C . VAL B 1 213 ? 2.164 19.078 10.367 1 94.19 213 VAL B C 1
ATOM 3681 O O . VAL B 1 213 ? 2.936 18.344 9.75 1 94.19 213 VAL B O 1
ATOM 3684 N N . ASP B 1 214 ? 2.27 19.297 11.68 1 96.25 214 ASP B N 1
ATOM 3685 C CA . ASP B 1 214 ? 3.127 18.422 12.484 1 96.25 214 ASP B CA 1
ATOM 3686 C C . ASP B 1 214 ? 2.682 16.969 12.383 1 96.25 214 ASP B C 1
ATOM 3688 O O . ASP B 1 214 ? 1.534 16.641 12.688 1 96.25 214 ASP B O 1
ATOM 3692 N N . PRO B 1 215 ? 3.604 16.109 12.031 1 95.56 215 PRO B N 1
ATOM 3693 C CA . PRO B 1 215 ? 3.195 14.703 11.922 1 95.56 215 PRO B CA 1
ATOM 3694 C C . PRO B 1 215 ? 2.92 14.062 13.281 1 95.56 215 PRO B C 1
ATOM 3696 O O . PRO B 1 215 ? 2.299 13 13.352 1 95.56 215 PRO B O 1
ATOM 3699 N N . LEU B 1 216 ? 3.4 14.648 14.352 1 95.94 216 LEU B N 1
ATOM 3700 C CA . LEU B 1 216 ? 3.225 14.125 15.703 1 95.94 216 LEU B CA 1
ATOM 3701 C C . LEU B 1 216 ? 3.738 12.688 15.805 1 95.94 216 LEU B C 1
ATOM 3703 O O . LEU B 1 216 ? 3.033 11.805 16.297 1 95.94 216 LEU B O 1
ATOM 3707 N N . LEU B 1 217 ? 4.996 12.508 15.391 1 97.69 217 LEU B N 1
ATOM 3708 C CA . LEU B 1 217 ? 5.605 11.18 15.414 1 97.69 217 LEU B CA 1
ATOM 3709 C C . LEU B 1 217 ? 5.98 10.773 16.828 1 97.69 217 LEU B C 1
ATOM 3711 O O . LEU B 1 217 ? 6.215 11.633 17.688 1 97.69 217 LEU B O 1
ATOM 3715 N N . PRO B 1 218 ? 5.992 9.484 17.078 1 97.31 218 PRO B N 1
ATOM 3716 C CA . PRO B 1 218 ? 6.566 9.031 18.344 1 97.31 218 PRO B CA 1
ATOM 3717 C C . PRO B 1 218 ? 7.996 9.516 18.562 1 97.31 218 PRO B C 1
ATOM 3719 O O . PRO B 1 218 ? 8.758 9.641 17.594 1 97.31 218 PRO B O 1
ATOM 3722 N N . ALA B 1 219 ? 8.328 9.664 19.812 1 95.5 219 ALA B N 1
ATOM 3723 C CA . ALA B 1 219 ? 9.656 10.164 20.156 1 95.5 219 ALA B CA 1
ATOM 3724 C C . ALA B 1 219 ? 10.75 9.25 19.609 1 95.5 219 ALA B C 1
ATOM 3726 O O . ALA B 1 219 ? 11.828 9.711 19.219 1 95.5 219 ALA B O 1
ATOM 3727 N N . GLU B 1 220 ? 10.453 7.953 19.547 1 96.38 220 GLU B N 1
ATOM 3728 C CA . GLU B 1 220 ? 11.398 6.941 19.078 1 96.38 220 GLU B CA 1
ATOM 3729 C C . GLU B 1 220 ? 11.789 7.191 17.625 1 96.38 220 GLU B C 1
ATOM 3731 O O . GLU B 1 220 ? 12.836 6.715 17.172 1 96.38 220 GLU B O 1
ATOM 3736 N N . LEU B 1 221 ? 10.977 7.977 16.906 1 97.5 221 LEU B N 1
ATOM 3737 C CA . LEU B 1 221 ? 11.219 8.18 15.477 1 97.5 221 LEU B CA 1
ATOM 3738 C C . LEU B 1 221 ? 11.727 9.594 15.211 1 97.5 221 LEU B C 1
ATOM 3740 O O . LEU B 1 221 ? 11.867 9.992 14.055 1 97.5 221 LEU B O 1
ATOM 3744 N N . LEU B 1 222 ? 11.945 10.344 16.266 1 96.88 222 LEU B N 1
ATOM 3745 C CA . LEU B 1 222 ? 12.391 11.727 16.141 1 96.88 222 LEU B CA 1
ATOM 3746 C C . LEU B 1 222 ? 13.805 11.898 16.672 1 96.88 222 LEU B C 1
ATOM 3748 O O . LEU B 1 222 ? 14.258 11.109 17.5 1 96.88 222 LEU B O 1
ATOM 3752 N N . ASP B 1 223 ? 14.414 12.906 16.094 1 93.75 223 ASP B N 1
ATOM 3753 C CA . ASP B 1 223 ? 15.68 13.297 16.719 1 93.75 223 ASP B CA 1
ATOM 3754 C C . ASP B 1 223 ? 15.461 13.891 18.109 1 93.75 223 ASP B C 1
ATOM 3756 O O . ASP B 1 223 ? 14.406 14.461 18.375 1 93.75 223 ASP B O 1
ATOM 3760 N N . ASN B 1 224 ? 16.469 13.844 18.891 1 93.69 224 ASN B N 1
ATOM 3761 C CA . ASN B 1 224 ? 16.375 14.328 20.266 1 93.69 224 ASN B CA 1
ATOM 3762 C C . ASN B 1 224 ? 16.125 15.828 20.312 1 93.69 224 ASN B C 1
ATOM 3764 O O . ASN B 1 224 ? 15.578 16.344 21.297 1 93.69 224 ASN B O 1
ATOM 3768 N N . ASP B 1 225 ? 16.438 16.562 19.328 1 95.62 225 ASP B N 1
ATOM 3769 C CA . ASP B 1 225 ? 16.312 18.016 19.344 1 95.62 225 ASP B CA 1
ATOM 3770 C C . ASP B 1 225 ? 15.062 18.469 18.594 1 95.62 225 ASP B C 1
ATOM 3772 O O . ASP B 1 225 ? 14.977 19.609 18.156 1 95.62 225 ASP B O 1
ATOM 3776 N N . TRP B 1 226 ? 14.164 17.547 18.453 1 97.25 226 TRP B N 1
ATOM 3777 C CA . TRP B 1 226 ? 12.922 17.906 17.797 1 97.25 226 TRP B CA 1
ATOM 3778 C C . TRP B 1 226 ? 12.234 19.078 18.5 1 97.25 226 TRP B C 1
ATOM 3780 O O . TRP B 1 226 ? 12.008 19.016 19.719 1 97.25 226 TRP B O 1
ATOM 3790 N N . PRO B 1 227 ? 11.859 20.094 17.781 1 97.94 227 PRO B N 1
ATOM 3791 C CA . PRO B 1 227 ? 11.43 21.344 18.438 1 97.94 227 PRO B CA 1
ATOM 3792 C C . PRO B 1 227 ? 9.922 21.391 18.672 1 97.94 227 PRO B C 1
ATOM 3794 O O . PRO B 1 227 ? 9.383 22.422 19.062 1 97.94 227 PRO B O 1
ATOM 3797 N N . GLY B 1 228 ? 9.211 20.297 18.484 1 97.38 228 GLY B N 1
ATOM 3798 C CA . GLY B 1 228 ? 7.758 20.297 18.547 1 97.38 228 GLY B CA 1
ATOM 3799 C C . GLY B 1 228 ? 7.223 20.719 19.906 1 97.38 228 GLY B C 1
ATOM 3800 O O . GLY B 1 228 ? 6.398 21.625 20 1 97.38 228 GLY B O 1
ATOM 3801 N N . ALA B 1 229 ? 7.68 20.125 20.938 1 96.12 229 ALA B N 1
ATOM 3802 C CA . ALA B 1 229 ? 7.219 20.422 22.297 1 96.12 229 ALA B CA 1
ATOM 3803 C C . ALA B 1 229 ? 7.562 21.859 22.688 1 96.12 229 ALA B C 1
ATOM 3805 O O . ALA B 1 229 ? 6.734 22.562 23.266 1 96.12 229 ALA B O 1
ATOM 3806 N N . GLU B 1 230 ? 8.711 22.219 22.375 1 97.38 230 GLU B N 1
ATOM 3807 C CA . GLU B 1 230 ? 9.133 23.578 22.672 1 97.38 230 GLU B CA 1
ATOM 3808 C C . GLU B 1 230 ? 8.266 24.594 21.938 1 97.38 230 GLU B C 1
ATOM 3810 O O . GLU B 1 230 ? 7.871 25.609 22.5 1 97.38 230 GLU B O 1
ATOM 3815 N N . LEU B 1 231 ? 8.016 24.328 20.688 1 97.94 231 LEU B N 1
ATOM 3816 C CA . LEU B 1 231 ? 7.18 25.219 19.891 1 97.94 231 LEU B CA 1
ATOM 3817 C C . LEU B 1 231 ? 5.805 25.391 20.531 1 97.94 231 LEU B C 1
ATOM 3819 O O . LEU B 1 231 ? 5.309 26.516 20.656 1 97.94 231 LEU B O 1
ATOM 3823 N N . ARG B 1 232 ? 5.266 24.328 20.984 1 97.62 232 ARG B N 1
ATOM 3824 C CA . ARG B 1 232 ? 3.936 24.359 21.578 1 97.62 232 ARG B CA 1
ATOM 3825 C C . ARG B 1 232 ? 3.955 25.125 22.891 1 97.62 232 ARG B C 1
ATOM 3827 O O . ARG B 1 232 ? 3.07 25.938 23.156 1 97.62 232 ARG B O 1
ATOM 3834 N N . THR B 1 233 ? 4.906 24.938 23.672 1 96.94 233 THR B N 1
ATOM 3835 C CA . THR B 1 233 ? 5.016 25.609 24.969 1 96.94 233 THR B CA 1
ATOM 3836 C C . THR B 1 233 ? 5.219 27.109 24.781 1 96.94 233 THR B C 1
ATOM 3838 O O . THR B 1 233 ? 4.543 27.906 25.422 1 96.94 233 THR B O 1
ATOM 3841 N N . THR B 1 234 ? 6.109 27.422 23.922 1 97.25 234 THR B N 1
ATOM 3842 C CA . THR B 1 234 ? 6.387 28.828 23.641 1 97.25 234 THR B CA 1
ATOM 3843 C C . THR B 1 234 ? 5.16 29.516 23.047 1 97.25 234 THR B C 1
ATOM 3845 O O . THR B 1 234 ? 4.836 30.641 23.406 1 97.25 234 THR B O 1
ATOM 3848 N N . TYR B 1 235 ? 4.512 28.812 22.234 1 97.06 235 TYR B N 1
ATOM 3849 C CA . TYR B 1 235 ? 3.324 29.391 21.609 1 97.06 235 TYR B CA 1
ATOM 3850 C C . TYR B 1 235 ? 2.232 29.656 22.625 1 97.06 235 TYR B C 1
ATOM 3852 O O . TYR B 1 235 ? 1.531 30.672 22.562 1 97.06 235 TYR B O 1
ATOM 3860 N N . ALA B 1 236 ? 2.045 28.766 23.5 1 95 236 ALA B N 1
ATOM 3861 C CA . ALA B 1 236 ? 1.021 28.938 24.516 1 95 236 ALA B CA 1
ATOM 3862 C C . ALA B 1 236 ? 1.23 30.234 25.281 1 95 236 ALA B C 1
ATOM 3864 O O . ALA B 1 236 ? 0.284 31 25.5 1 95 236 ALA B O 1
ATOM 3865 N N . SER B 1 237 ? 2.408 30.5 25.656 1 94.31 237 SER B N 1
ATOM 3866 C CA . SER B 1 237 ? 2.738 31.719 26.375 1 94.31 237 SER B CA 1
ATOM 3867 C C . SER B 1 237 ? 2.582 32.938 25.469 1 94.31 237 SER B C 1
ATOM 3869 O O . SER B 1 237 ? 2.023 33.969 25.891 1 94.31 237 SER B O 1
ATOM 3871 N N . PHE B 1 238 ? 3.031 32.844 24.297 1 93.62 238 PHE B N 1
ATOM 3872 C CA . PHE B 1 238 ? 2.949 33.906 23.312 1 93.62 238 PHE B CA 1
ATOM 3873 C C . PHE B 1 238 ? 1.497 34.281 23.016 1 93.62 238 PHE B C 1
ATOM 3875 O O . PHE B 1 238 ? 1.124 35.438 23.047 1 93.62 238 PHE B O 1
ATOM 3882 N N . ASP B 1 239 ? 0.784 33.281 22.812 1 91.62 239 ASP B N 1
ATOM 3883 C CA . ASP B 1 239 ? -0.615 33.438 22.438 1 91.62 239 ASP B CA 1
ATOM 3884 C C . ASP B 1 239 ? -1.416 34.062 23.578 1 91.62 239 ASP B C 1
ATOM 3886 O O . ASP B 1 239 ? -2.295 34.906 23.344 1 91.62 239 ASP B O 1
ATOM 3890 N N . SER B 1 240 ? -1.16 33.688 24.797 1 89.69 240 SER B N 1
ATOM 3891 C CA . SER B 1 240 ? -1.834 34.25 25.953 1 89.69 240 SER B CA 1
ATOM 3892 C C . SER B 1 240 ? -1.592 35.75 26.031 1 89.69 240 SER B C 1
ATOM 3894 O O . SER B 1 240 ? -2.529 36.531 26.219 1 89.69 240 SER B O 1
ATOM 3896 N N . ARG B 1 241 ? -0.364 36.188 25.812 1 88.88 241 ARG B N 1
ATOM 3897 C CA . ARG B 1 241 ? -0.015 37.625 25.844 1 88.88 241 ARG B CA 1
ATOM 3898 C C . ARG B 1 241 ? -0.657 38.375 24.688 1 88.88 241 ARG B C 1
ATOM 3900 O O . ARG B 1 241 ? -1.217 39.438 24.875 1 88.88 241 ARG B O 1
ATOM 3907 N N . PHE B 1 242 ? -0.577 37.688 23.656 1 86.88 242 PHE B N 1
ATOM 3908 C CA . PHE B 1 242 ? -1.133 38.281 22.438 1 86.88 242 PHE B CA 1
ATOM 3909 C C . PHE B 1 242 ? -2.635 38.5 22.578 1 86.88 242 PHE B C 1
ATOM 3911 O O . PHE B 1 242 ? -3.15 39.562 22.25 1 86.88 242 PHE B O 1
ATOM 3918 N N . ARG B 1 243 ? -3.305 37.562 23.031 1 86.25 243 ARG B N 1
ATOM 3919 C CA . ARG B 1 243 ? -4.758 37.656 23.156 1 86.25 243 ARG B CA 1
ATOM 3920 C C . ARG B 1 243 ? -5.156 38.719 24.172 1 86.25 243 ARG B C 1
ATOM 3922 O O . ARG B 1 243 ? -6.152 39.406 23.984 1 86.25 243 ARG B O 1
ATOM 3929 N N . ALA B 1 244 ? -4.438 38.781 25.219 1 86.56 244 ALA B N 1
ATOM 3930 C CA . ALA B 1 244 ? -4.699 39.844 26.219 1 86.56 244 ALA B CA 1
ATOM 3931 C C . ALA B 1 244 ? -4.57 41.219 25.609 1 86.56 244 ALA B C 1
ATOM 3933 O O . ALA B 1 244 ? -5.418 42.094 25.844 1 86.56 244 ALA B O 1
ATOM 3934 N N . GLU B 1 245 ? -3.582 41.406 24.812 1 85.5 245 GLU B N 1
ATOM 3935 C CA . GLU B 1 245 ? -3.367 42.688 24.156 1 85.5 245 GLU B CA 1
ATOM 3936 C C . GLU B 1 245 ? -4.461 42.969 23.141 1 85.5 245 GLU B C 1
ATOM 3938 O O . GLU B 1 245 ? -4.93 44.094 23.016 1 85.5 245 GLU B O 1
ATOM 3943 N N . LEU B 1 246 ? -4.809 41.969 22.469 1 83.94 246 LEU B N 1
ATOM 3944 C CA . LEU B 1 246 ? -5.844 42.094 21.453 1 83.94 246 LEU B CA 1
ATOM 3945 C C . LEU B 1 246 ? -7.18 42.469 22.094 1 83.94 246 LEU B C 1
ATOM 3947 O O . LEU B 1 246 ? -7.883 43.375 21.609 1 83.94 246 LEU B O 1
ATOM 3951 N N . GLU B 1 247 ? -7.539 41.812 23.109 1 82.31 247 GLU B N 1
ATOM 3952 C CA . GLU B 1 247 ? -8.781 42.125 23.828 1 82.31 247 GLU B CA 1
ATOM 3953 C C . GLU B 1 247 ? -8.797 43.562 24.344 1 82.31 247 GLU B C 1
ATOM 3955 O O . GLU B 1 247 ? -9.828 44.219 24.297 1 82.31 247 GLU B O 1
ATOM 3960 N N . GLU B 1 248 ? -7.684 44 24.859 1 83 248 GLU B N 1
ATOM 3961 C CA . GLU B 1 248 ? -7.57 45.375 25.344 1 83 248 GLU B CA 1
ATOM 3962 C C . GLU B 1 248 ? -7.781 46.375 24.219 1 83 248 GLU B C 1
ATOM 3964 O O . GLU B 1 248 ? -8.43 47.406 24.406 1 83 248 GLU B O 1
ATOM 3969 N N . GLN B 1 249 ? -7.273 46 23.078 1 81.56 249 GLN B N 1
ATOM 3970 C CA . GLN B 1 249 ? -7.383 46.906 21.922 1 81.56 249 GLN B CA 1
ATOM 3971 C C . GLN B 1 249 ? -8.805 46.906 21.359 1 81.56 249 GLN B C 1
ATOM 3973 O O . GLN B 1 249 ? -9.266 47.906 20.812 1 81.56 249 GLN B O 1
ATOM 3978 N N . LEU B 1 250 ? -9.469 45.719 21.438 1 79 250 LEU B N 1
ATOM 3979 C CA . LEU B 1 250 ? -10.812 45.594 20.875 1 79 250 LEU B CA 1
ATOM 3980 C C . LEU B 1 250 ? -11.852 46.188 21.812 1 79 250 LEU B C 1
ATOM 3982 O O . LEU B 1 250 ? -12.984 46.469 21.406 1 79 250 LEU B O 1
ATOM 3986 N N . ARG B 1 251 ? -11.633 46.312 23.109 1 73.94 251 ARG B N 1
ATOM 3987 C CA . ARG B 1 251 ? -12.516 46.969 24.078 1 73.94 251 ARG B CA 1
ATOM 3988 C C . ARG B 1 251 ? -12.531 48.469 23.891 1 73.94 251 ARG B C 1
ATOM 3990 O O . ARG B 1 251 ? -13.547 49.125 24.156 1 73.94 251 ARG B O 1
ATOM 3997 N N . ASP B 1 252 ? -11.453 49.062 23.469 1 62.09 252 ASP B N 1
ATOM 3998 C CA . ASP B 1 252 ? -11.375 50.531 23.312 1 62.09 252 ASP B CA 1
ATOM 3999 C C . ASP B 1 252 ? -11.961 50.969 21.984 1 62.09 252 ASP B C 1
ATOM 4001 O O . ASP B 1 252 ? -12.578 52.031 21.891 1 62.09 252 ASP B O 1
#

Sequence (504 aa):
MNRVEQERNVAALVRPLSTRSVILSALLGHHPPVMPVSQLVRVGALFDIAEGTIRVALSRMTTSGELLRDGDGYRLNDRLIERQQLQDSSRQPQTSAWDGSWRMVAITAGRRSRSERDAFRNAMRAQRMAELREGLWMRPDNIAVSASDGSESSDDLVYFTSYPRDPEPLVRELWDLNEWSERARALLSAMDESLALPDAFAVSAAVLRHLMVDPLLPAELLDNDWPGAELRTTYASFDSRFRAELEEQLRDMNRVEQERNVAALVRPLSTRSVILSALLGHHPPVMPVSQLVRVGALFDIAEGTIRVALSRMTTSGELLRDGDGYRLNDRLIERQQLQDSSRQPQTSAWDGSWRMVAITAGRRSRSERDAFRNAMRAQRMAELREGLWMRPDNIAVSASDGSESSDDLVYFTSYPRDPEPLVRELWDLNEWSERARALLSAMDESLALPDAFAVSAAVLRHLMVDPLLPAELLDNDWPGAELRTTYASFDSRFRAELEEQLRD

Radius of gyration: 33.6 Å; Cα contacts (8 Å, |Δi|>4): 585; chains: 2; bounding box: 54×100×64 Å

InterPro domains:
  IPR012906 Transcriptional repressor PaaX-like, N-terminal [PF07848] (19-79)
  IPR013225 Transcriptional repressor PaaX-like, C-terminal [PF08223] (179-244)
  IPR036388 Winged helix-like DNA-binding domain superfamily [G3DSA:1.10.10.10] (16-90)
  IPR048846 Transcriptional repressor PaaX-like, central Cas2-like domain [PF20803] (96-148)

pLDDT: mean 88.86, std 12.14, range [44.03, 98.38]

=== Feature glossary ===
Feature key, reading from the visual/contextual features back to the raw sequence:

Rendered structure images. Six rendered views show the 3D structure from the faces of a cube — i.e. along ±x, ±y, ±z. Rendering representation is drawn randomly per protein from cartoon (secondary-structure ribbons), sticks (backbone bonds), or molecular surface; coloring is either N→C rainbow (blue at the N-terminus through red at the C-terminus) or one color per chain.

Contact-map, Ramachandran, and PAE plots. The contact map is a binary N×N matrix image: pixel (i, j) is dark where Cα_i and Cα_j are within 8 Å and |i−j|>4. Because the |i−j|>4 filter removes local helical contacts, off-diagonal stripes parallel to the main diagonal indicate parallel β-sheets; stripes perpendicular to it indicate antiparallel β-sheets. The Ramachandran plot scatters every residue's (φ, ψ) pair against the sterically allowed regions. The PAE heatmap renders the predicted-aligned-error matrix.

InterPro / GO / CATH / organism. Database cross-references. InterPro integrates a dozen domain/family signature databases into unified entries with residue-range hits. GO terms attach function/process/location labels with evidence codes. CATH codes position the fold in a four-level structural taxonomy. Organism is the NCBI-taxonomy species name.

Nearest PDB structures. The Foldseek neighbor list gives the closest experimentally determined structures in the PDB, ranked by structural alignment. TM-score near 1 means near-identical fold; near 0.3 means only rough topology match. This is how one finds what a novel AlphaFold prediction most resembles in the solved-structure universe.

Predicted aligned error. PAE(i, j) answers: if I align the predicted and true structures on residue i, how far off (in Å) do I expect residue j to be? A block-diagonal PAE matrix with low values on the blocks and high values off-diagonal is the signature of a multi-domain protein with confidently predicted domains but uncertain inter-domain orientation.

Solvent-accessible surface area. Accessible surface area quantifies burial. A residue with SASA near zero is packed into the hydrophobic core; one with SASA >100 Å² sits on the surface. Computed here via the Shrake–Rupley numerical algorithm with a 1.4 Å probe.

B-factor. B-factor (Debye–Waller factor) reflects atomic displacement in the crystal lattice. It is an experimental observable (units Å²), not a prediction; low values mean the atom is pinned down, high values mean it moves or is heterogeneous across the crystal.

pLDDT. For AlphaFold models, the B-factor field carries pLDDT — the model's own estimate of local accuracy on a 0–100 scale. Regions with pLDDT<50 should be treated as essentially unmodeled; they often correspond to intrinsically disordered segments.

Backbone torsions (φ/ψ). φ (phi) and ψ (psi) are the two rotatable backbone dihedrals per residue: φ is the C(i-1)–N–Cα–C torsion, ψ is the N–Cα–C–N(i+1) torsion, both in degrees on (−180°, 180°]. α-helical residues cluster near (−60°, −45°); β-strand residues near (−120°, +130°). A Ramachandran plot is simply a scatter of (φ, ψ) for every residue.

Radius of gyration, Cα contacts, bounding box. Radius of gyration (Rg) is the root-mean-square distance of Cα atoms from their centroid — a single number for overall size and compactness. A globular domain of N residues has Rg ≈ 2.2·N^0.38 Å; an extended or disordered chain has a much larger Rg. The Cα contact count is the number of residue pairs whose Cα atoms are within 8 Å and are more than four positions apart in sequence — a standard proxy for tertiary packing density. The bounding box is the smallest axis-aligned box enclosing all Cα atoms.

Secondary structure (3-state, P-SEA). Three-state secondary structure (P-SEA) collapses the eight DSSP classes into helix (a), strand (b), and coil (c). P-SEA assigns these from Cα geometry alone — distances and angles — without requiring backbone oxygens, so it works on any Cα trace.

Secondary structure (8-state, DSSP). DSSP 8-state secondary structure assigns each residue one of H (α-helix), G (3₁₀-helix), I (π-helix), E (extended β-strand), B (isolated β-bridge), T (hydrogen-bonded turn), S (bend), or '-' (coil). The assignment is computed from backbone hydrogen-bond geometry via the Kabsch–Sander algorithm.

Foldseek 3Di. A 3Di character summarizes, for each residue, the relative orientation of the Cα frame of its nearest spatial neighbor. Because it encodes fold topology rather than chemistry, 3Di alignments detect remote structural similarity that sequence alignment misses.

mmCIF coordinates. The mmCIF block holds the 3D Cartesian coordinates of each backbone atom (N, Cα, C, O) in ångströms. mmCIF is the PDB's canonical archive format — a tagged-loop text representation of the atomic model.

Sequence. Sequence gives the chain of amino acids in standard one-letter code (A=alanine, C=cysteine, …, Y=tyrosine), read N→C. It is the only feature that is directly encoded by the gene; all structural features are derived from the folded form of this sequence.